Protein AF-A0AA36MX91-F1 (afdb_monomer)

Foldseek 3Di:
DDFLFKKAFADDPVCHVRHRWIFTFHDQDVVVQWTWTFTAPLQRPDGPGIDTHHPVRIDRDDPLNQAPQLVVVPDPDPPDDDDDPPLLVLVVVLLVPPPDAQPPDDPVLLSLLLVLQVCLLRDDPPPPDDPPDFAPPVVPDDPVPDDFLDFADDDAFDDDLQQAAELADLAAFDAAEFAALFEEEEAQNLAPNNLLRYHYPVPHFNYEYEYEHQYLLSQLLRVLLQQLLQDPVQQLVLSVCSRQAQFDFPSSLVSSLVSLVPDDDPDDPSSNQFSVQLNPDDFAFQSVSLVVQLVLCSDPVRSNLSLLLVFWPDSQQSSVVSCCSNRVDLDDCPPGDTGTGRCSVPPDDPVCCRRHPHPPHHHLLSNDQVLVCPPPDPPDDHPSVVSVVSSSVSSNVVSVCVNVNRYHYHYYNDHQFPVPVVVLQVLQVSQHQEYEYEQVPQRDPLLRVLVSVVSNHHPPDKYKYKYKHLCCLSRGQPLFLCSVCPSNVVLSSVLLCCQQPNVLQVVLCVVSVCVSTTDPPRSLDSRLVSNLLSLLVSVVSSVVVSQVSSVVPVWHKDKAWAAQGDFSSSRPRRSSMTMIIIITHDDPDDPHDDDPSSVVSCVSSVVSCPVSPPDDPPD

Sequence (619 aa):
MIEGTYVQVKGLRARAELNGRSGRLLRWIHPSERWEVQLESEDGSQVQGTLSVKKQNLHEFVPELETTYMSRLLPRKLHGAAETPCFPQEFREACERMKSWPKGLSKERALEFLLNGFMAATELRWQRTLSGQHSPQAGKTCFSGLQIGDLLPEYEKQHDFHHFRTNFSNSPPNKVSMCSNSTYVAAGFNDLRLLLDASMEEGASGVHFVGIDLNDFAVTKSLVIAEMLKDTSVPVTHILQVWYSSTWSKGTVSSFKKTIMAMQSSLSSGVRQLLEFWKGAEAPDLQSSRHQWLQYFVSEQRMWDACTIASFVRARDRWAACKYFVTGEVCDENSEQVEVGSITMWALPPHFSCSLPLHNADSIFATMNLEDYLPVPTDGADIVQLFVEDILKKLGRVRNLLVDGRLDIDIWQEEVTLDNCQVIKRISSLAPAGISWSNILDYTDLASFHAIATRCSAKDSCTTHYAYSMEWVKDVYGITLADWCRGRQALRASLLIELETGKALQAFAKETQIHSLLALPGFSCPSRMWMYVTAMHLYPSWVERFVSVSSAAPASVTLRSLGICLPCIMHRRFPTNIYLKWSYGHESSGGTQVSQAIQSFDATLSEVVRNLLPAKRCQ

Mean predicted aligned error: 12.61 Å

pLDDT: mean 76.6, std 18.83, range [25.5, 98.5]

Secondary structure (DSSP, 8-state):
--TT-EEEE---STTGGGTT-EEEEEEEEGGGTEEEEEEE-TTS-SEEEEEEEEGGGEEE----THHHHHHHHS-S--TTS-----HHHHHHHHHHH-S-PPTTS-HHHHHHHHHHHHHHHHS-TTTTHHHHHS-TTTTTS--TTPPTTPBPPPP-----GGG-B-SS-SSPPP--EE-TT-EEEEET--STHHHHH-EE-TT--SEEEEEEES-HHHHHHHHHHHHHHH-TTS-HHHHHHHHH-SEEEHHHHHHHHHHHHH--S-S-HHHHHHHHHHHHPPPPBHHHHHHHHHHHHTSTTTGGGGHHHHHBSSHHHHHHHHHHHHH---S-TTT--EEEE-HHHH---HHHHHHS-B-S---GGGG--GGGGPSPPTTS--HHHHHHHHHHHHHHHHHHHHHTTSEEEEEEE----SS-HHHHHHHHHT--SEEEE-GGGGTS-HHHHHHHHHHHS-SSS-PEEEEEESSGGGSBTTSSHHHHHTT-HHHHHHHHHHHHH-HHHHHHHHHS-GGGTB-SS-TT-HHHHHHHHHHHHHHHHHHHHHHHHHTTTTS-EEEEEEEE----TT-SS-S-PEEEEEEES----------HHHHHHHHHHHHHHHHHS-TT---

Radius of gyration: 26.83 Å; Cα contacts (8 Å, |Δi|>4): 1036; chains: 1; bounding box: 80×62×70 Å

Organism: NCBI:txid2562239

Solvent-accessible surface area (backbone atoms only — not comparable to full-atom values): 34303 Å² total; per-residue (Å²): 140,57,68,42,35,41,29,27,32,35,88,46,78,94,50,53,90,47,42,75,42,39,25,30,30,65,43,77,40,74,97,74,62,21,34,34,28,38,29,38,40,98,82,68,82,44,80,77,47,75,45,81,42,44,66,89,33,46,39,83,46,79,78,74,62,59,67,59,52,50,68,64,64,52,70,83,64,70,88,86,67,81,78,77,85,54,60,72,56,61,48,50,50,52,62,68,67,50,91,74,75,42,61,95,56,55,71,63,54,58,47,46,23,46,47,39,2,44,37,53,42,65,42,68,76,64,80,67,67,63,78,75,73,72,48,85,53,74,82,71,55,82,71,85,80,74,50,78,52,38,72,48,82,89,68,93,55,76,80,66,67,80,55,37,35,60,77,55,52,66,50,55,66,73,82,43,80,43,53,53,72,31,28,37,36,26,42,59,40,55,36,70,58,48,67,54,59,38,45,66,47,89,88,44,34,52,25,37,37,37,41,28,21,63,40,44,62,30,41,41,54,39,52,52,49,54,53,45,45,57,37,82,90,43,59,64,66,36,52,49,29,71,53,72,21,45,34,25,28,65,67,33,51,53,48,51,50,57,47,59,68,70,56,78,82,95,52,59,75,60,33,42,51,55,52,56,48,58,66,72,52,70,70,40,56,36,43,62,34,18,31,55,50,26,54,57,44,52,29,92,92,32,24,61,60,37,9,40,36,68,15,35,58,46,70,59,33,26,48,42,44,49,52,25,59,52,44,31,47,68,74,55,84,84,79,59,64,67,68,26,15,20,43,84,80,72,56,66,57,74,73,47,51,74,45,36,37,79,42,75,81,64,52,77,62,22,37,48,60,66,73,83,56,53,68,45,59,92,88,52,76,36,64,51,53,49,50,43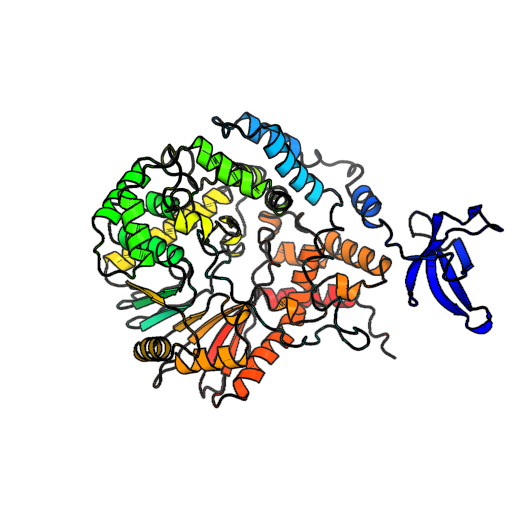,54,53,49,48,53,28,48,53,52,52,26,49,33,40,68,71,60,23,36,46,82,47,78,43,80,44,62,93,47,82,86,37,53,64,54,37,51,53,47,18,72,60,47,24,45,27,37,37,40,31,55,57,66,60,41,41,58,68,56,62,43,43,56,45,55,62,54,31,32,21,91,91,53,72,22,39,35,33,35,37,32,71,51,61,66,76,40,33,42,50,30,50,60,63,67,74,26,68,63,31,62,70,58,44,52,52,56,48,47,41,54,63,72,30,68,43,51,55,49,48,30,60,73,66,31,45,58,54,46,32,41,77,60,47,34,61,38,67,57,55,55,44,27,38,58,36,36,74,71,42,47,61,58,55,53,51,48,61,57,54,49,37,62,79,41,104,46,51,71,47,63,36,57,68,42,61,56,78,64,41,69,59,34,92,58,68,37,54,36,39,34,41,35,33,35,66,47,96,70,94,81,71,79,78,65,68,41,72,71,53,63,61,44,51,62,42,45,53,45,49,49,54,72,71,41,74,78,81,82,80,125

Structure (mmCIF, N/CA/C/O backbone):
data_AF-A0AA36MX91-F1
#
_entry.id   AF-A0AA36MX91-F1
#
loop_
_atom_site.group_PDB
_atom_site.id
_atom_site.type_symbol
_atom_site.label_atom_id
_atom_site.label_alt_id
_atom_site.label_comp_id
_atom_site.label_asym_id
_atom_site.label_entity_id
_atom_site.label_seq_id
_atom_site.pdbx_PDB_ins_code
_atom_site.Cartn_x
_atom_site.Cartn_y
_atom_site.Cartn_z
_atom_site.occupancy
_atom_site.B_iso_or_equiv
_atom_site.auth_seq_id
_atom_site.auth_comp_id
_atom_site.auth_asym_id
_atom_site.auth_atom_id
_atom_site.pdbx_PDB_model_num
ATOM 1 N N . MET A 1 1 ? 33.695 -15.022 -22.698 1.00 72.31 1 MET A N 1
ATOM 2 C CA . MET A 1 1 ? 33.420 -14.230 -23.910 1.00 72.31 1 MET A CA 1
ATOM 3 C C . MET A 1 1 ? 32.627 -15.110 -24.846 1.00 72.31 1 MET A C 1
ATOM 5 O O . MET A 1 1 ? 33.061 -16.233 -25.084 1.00 72.31 1 MET A O 1
ATOM 9 N N . ILE A 1 2 ? 31.462 -14.631 -25.263 1.0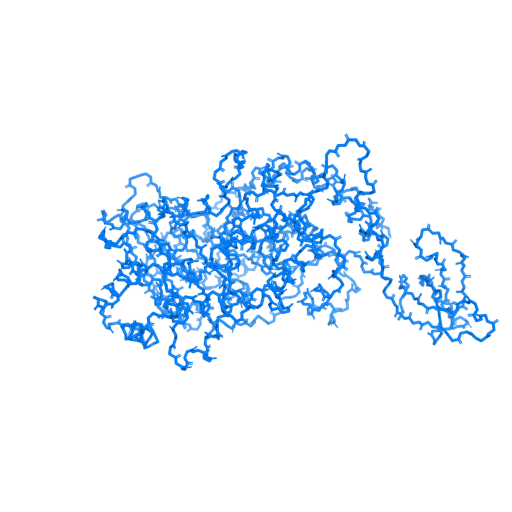0 71.44 2 ILE A N 1
ATOM 10 C CA . ILE A 1 2 ? 30.507 -15.320 -26.137 1.00 71.44 2 ILE A CA 1
ATOM 11 C C . ILE A 1 2 ? 30.233 -14.428 -27.355 1.00 71.44 2 ILE A C 1
ATOM 13 O O . ILE A 1 2 ? 30.494 -13.225 -27.310 1.00 71.44 2 ILE A O 1
ATOM 17 N N . GLU A 1 3 ? 29.742 -15.001 -28.451 1.00 79.06 3 GLU A N 1
ATOM 18 C CA . GLU A 1 3 ? 29.303 -14.214 -29.611 1.00 79.06 3 GLU A CA 1
ATOM 19 C C . GLU A 1 3 ? 28.251 -13.174 -29.191 1.00 79.06 3 GLU A C 1
ATOM 21 O O . GLU A 1 3 ? 27.427 -13.414 -28.308 1.00 79.06 3 GLU A O 1
ATOM 26 N N . GLY A 1 4 ? 28.322 -11.978 -29.770 1.00 66.31 4 GLY A N 1
ATOM 27 C CA . GLY A 1 4 ? 27.479 -10.833 -29.424 1.00 66.31 4 GLY A CA 1
ATOM 28 C C . GLY A 1 4 ? 27.970 -9.978 -28.248 1.00 66.31 4 GLY A C 1
ATOM 29 O O . GLY A 1 4 ? 27.449 -8.875 -28.072 1.00 66.31 4 GLY A O 1
ATOM 30 N N . THR A 1 5 ? 28.968 -10.418 -27.467 1.00 74.12 5 THR A N 1
ATOM 31 C CA . THR A 1 5 ? 29.535 -9.628 -26.355 1.00 74.12 5 THR A CA 1
ATOM 32 C C . THR A 1 5 ? 30.184 -8.332 -26.859 1.00 74.12 5 THR A C 1
ATOM 34 O O . THR A 1 5 ? 30.925 -8.344 -27.844 1.00 74.12 5 THR A O 1
ATOM 37 N N . TYR A 1 6 ? 29.949 -7.224 -26.149 1.00 78.69 6 TYR A N 1
ATOM 38 C CA . TYR A 1 6 ? 30.668 -5.970 -26.362 1.00 78.69 6 TYR A CA 1
ATOM 39 C C . TYR A 1 6 ? 32.047 -6.013 -25.713 1.00 78.69 6 TYR A C 1
ATOM 41 O O . TYR A 1 6 ? 32.222 -6.439 -24.568 1.00 78.69 6 TYR A O 1
ATOM 49 N N . VAL A 1 7 ? 33.041 -5.573 -26.469 1.00 86.81 7 VAL A N 1
ATOM 50 C CA . VAL A 1 7 ? 34.436 -5.591 -26.053 1.00 86.81 7 VAL A CA 1
ATOM 51 C C . VAL A 1 7 ? 35.109 -4.279 -26.402 1.00 86.81 7 VAL A C 1
ATOM 53 O O . VAL A 1 7 ? 34.835 -3.674 -27.436 1.00 86.81 7 VAL A O 1
ATOM 56 N N . GLN A 1 8 ? 36.040 -3.870 -25.551 1.00 90.44 8 GLN A N 1
ATOM 57 C CA . GLN A 1 8 ? 37.004 -2.829 -25.854 1.00 90.44 8 GLN A CA 1
ATOM 58 C C . GLN A 1 8 ? 38.351 -3.477 -26.172 1.00 90.44 8 GLN A C 1
ATOM 60 O O . GLN A 1 8 ? 38.835 -4.354 -25.445 1.00 90.44 8 GLN A O 1
ATOM 65 N N . VAL A 1 9 ? 38.961 -3.057 -27.274 1.00 92.62 9 VAL A N 1
ATOM 66 C CA . VAL A 1 9 ? 40.284 -3.526 -27.685 1.00 92.62 9 VAL A CA 1
ATOM 67 C C . VAL A 1 9 ? 41.343 -2.889 -26.787 1.00 92.62 9 VAL A C 1
ATOM 69 O O . VAL A 1 9 ? 41.330 -1.680 -26.556 1.00 92.62 9 VAL A O 1
ATOM 72 N N . LYS A 1 10 ? 42.282 -3.689 -26.273 1.00 93.94 10 LYS A N 1
ATOM 73 C CA . LYS A 1 10 ? 43.382 -3.208 -25.427 1.00 93.94 10 LYS A CA 1
ATOM 74 C C . LYS A 1 10 ? 44.699 -3.933 -25.681 1.00 93.94 10 LYS A C 1
ATOM 76 O O . LYS A 1 10 ? 44.744 -5.103 -26.063 1.00 93.94 10 LYS A O 1
ATOM 81 N N . GLY A 1 11 ? 45.804 -3.253 -25.384 1.00 92.88 11 GLY A N 1
ATOM 82 C CA . GLY A 1 11 ? 47.142 -3.846 -25.376 1.00 92.88 11 GLY A CA 1
ATOM 83 C C . GLY A 1 11 ? 47.655 -4.329 -26.739 1.00 92.88 11 GLY A C 1
ATOM 84 O O . GLY A 1 11 ? 48.577 -5.147 -26.778 1.00 92.88 11 GLY A O 1
ATOM 85 N N . LEU A 1 12 ? 47.080 -3.873 -27.857 1.00 92.56 12 LEU A N 1
ATOM 86 C CA . LEU A 1 12 ? 47.646 -4.102 -29.186 1.00 92.56 12 LEU A CA 1
ATOM 87 C C . LEU A 1 12 ? 48.905 -3.250 -29.355 1.00 92.56 12 LEU A C 1
ATOM 89 O O . LEU A 1 12 ? 48.849 -2.030 -29.235 1.00 92.56 12 LEU A O 1
ATOM 93 N N . ARG A 1 13 ? 50.039 -3.899 -29.649 1.00 90.50 13 ARG A N 1
ATOM 94 C CA . ARG A 1 13 ? 51.323 -3.217 -29.901 1.00 90.50 13 ARG A CA 1
ATOM 95 C C . ARG A 1 13 ? 51.488 -2.787 -31.359 1.00 90.50 13 ARG A C 1
ATOM 97 O O . ARG A 1 13 ? 51.941 -1.685 -31.615 1.00 90.50 13 ARG A O 1
ATOM 104 N N . ALA A 1 14 ? 51.104 -3.650 -32.302 1.00 89.00 14 ALA A N 1
ATOM 105 C CA . ALA A 1 14 ? 51.266 -3.397 -33.739 1.00 89.00 14 ALA A CA 1
ATOM 106 C C . ALA A 1 14 ? 50.211 -2.441 -34.325 1.00 89.00 14 ALA A C 1
ATOM 108 O O . ALA A 1 14 ? 50.413 -1.905 -35.406 1.00 89.00 14 ALA A O 1
ATOM 109 N N . ARG A 1 15 ? 49.082 -2.267 -33.628 1.00 92.00 15 ARG A N 1
ATOM 110 C CA . ARG A 1 15 ? 47.965 -1.397 -34.020 1.00 92.00 15 ARG A CA 1
ATOM 111 C C . ARG A 1 15 ? 47.440 -0.636 -32.807 1.00 92.00 15 ARG A C 1
ATOM 113 O O . ARG A 1 15 ? 46.343 -0.903 -32.314 1.00 92.00 15 ARG A O 1
ATOM 120 N N . ALA A 1 16 ? 48.296 0.213 -32.243 1.00 91.31 16 ALA A N 1
ATOM 121 C CA . ALA A 1 16 ? 48.005 0.920 -31.001 1.00 91.31 16 ALA A CA 1
ATOM 122 C C . ALA A 1 16 ? 46.818 1.891 -31.134 1.00 91.31 16 ALA A C 1
ATOM 124 O O . ALA A 1 16 ? 46.113 2.109 -30.153 1.00 91.31 16 ALA A O 1
ATOM 125 N N . GLU A 1 17 ? 46.549 2.386 -32.344 1.00 89.38 17 GLU A N 1
ATOM 126 C CA . GLU A 1 17 ? 45.420 3.256 -32.696 1.00 89.38 17 GLU A CA 1
ATOM 127 C C . GLU A 1 17 ? 44.047 2.598 -32.506 1.00 89.38 17 GLU A C 1
ATOM 129 O O . GLU A 1 17 ? 43.021 3.272 -32.487 1.00 89.38 17 GLU A O 1
ATOM 134 N N . LEU A 1 18 ? 44.014 1.268 -32.388 1.00 90.81 18 LEU A N 1
ATOM 135 C CA . LEU A 1 18 ? 42.790 0.521 -32.124 1.00 90.81 18 LEU A CA 1
ATOM 136 C C . LEU A 1 18 ? 42.540 0.294 -30.632 1.00 90.81 18 LEU A C 1
ATOM 138 O O . LEU A 1 18 ? 41.444 -0.128 -30.272 1.00 90.81 18 LEU A O 1
ATOM 142 N N . ASN A 1 19 ? 43.520 0.554 -29.762 1.00 90.19 19 ASN A N 1
ATOM 143 C CA . ASN A 1 19 ? 43.308 0.445 -28.322 1.00 90.19 19 ASN A CA 1
ATOM 144 C C . ASN A 1 19 ? 42.305 1.507 -27.860 1.00 90.19 19 ASN A C 1
ATOM 146 O O . ASN A 1 19 ? 42.388 2.663 -28.260 1.00 90.19 19 ASN A O 1
ATOM 150 N N . GLY A 1 20 ? 41.360 1.107 -27.014 1.00 81.12 20 GLY A N 1
ATOM 151 C CA . GLY A 1 20 ? 40.255 1.954 -26.568 1.00 81.12 20 GLY A CA 1
ATOM 152 C C . GLY A 1 20 ? 39.027 1.907 -27.482 1.00 81.12 20 GLY A C 1
ATOM 153 O O . GLY A 1 20 ? 37.946 2.279 -27.033 1.00 81.12 20 GLY A O 1
ATOM 154 N N . ARG A 1 21 ? 39.144 1.389 -28.715 1.00 86.44 21 ARG A N 1
ATOM 155 C CA . ARG A 1 21 ? 37.990 1.234 -29.614 1.00 86.44 21 ARG A CA 1
ATOM 156 C C . ARG A 1 21 ? 37.104 0.075 -29.178 1.00 86.44 21 ARG A C 1
ATOM 158 O O . ARG A 1 21 ? 37.594 -0.969 -28.735 1.00 86.44 21 ARG A O 1
ATOM 165 N N . SER A 1 22 ? 35.806 0.270 -29.350 1.00 84.62 22 SER A N 1
ATOM 166 C CA . SER A 1 22 ? 34.773 -0.690 -28.981 1.00 84.62 22 SER A CA 1
ATOM 167 C C . SER A 1 22 ? 34.289 -1.475 -30.196 1.00 84.62 22 SER A C 1
ATOM 169 O O . SER A 1 22 ? 34.372 -1.023 -31.340 1.00 84.62 22 SER A O 1
ATOM 171 N N . GLY A 1 23 ? 33.790 -2.676 -29.947 1.00 87.94 23 GLY A N 1
ATOM 172 C CA . GLY A 1 23 ? 33.196 -3.507 -30.977 1.00 87.94 23 GLY A CA 1
ATOM 173 C C . GLY A 1 23 ? 32.456 -4.702 -30.402 1.00 87.94 23 GLY A C 1
ATOM 174 O O . GLY A 1 23 ? 32.433 -4.920 -29.189 1.00 87.94 23 GLY A O 1
ATOM 175 N N . ARG A 1 24 ? 31.865 -5.494 -31.289 1.00 85.88 24 ARG A N 1
ATOM 176 C CA . ARG A 1 24 ? 31.082 -6.675 -30.942 1.00 85.88 24 ARG A CA 1
ATOM 177 C C . ARG A 1 24 ? 31.764 -7.948 -31.412 1.00 85.88 24 ARG A C 1
ATOM 179 O O . ARG A 1 24 ? 32.252 -8.019 -32.538 1.00 85.88 24 ARG A O 1
ATOM 186 N N . LEU A 1 25 ? 31.784 -8.969 -30.563 1.00 86.81 25 LEU A N 1
ATOM 187 C CA . LEU A 1 25 ? 32.259 -10.295 -30.948 1.00 86.81 25 LEU A CA 1
ATOM 188 C C . LEU A 1 25 ? 31.304 -10.904 -31.976 1.00 86.81 25 LEU A C 1
ATOM 190 O O . LEU A 1 25 ? 30.134 -11.108 -31.672 1.00 86.81 25 LEU A O 1
ATOM 194 N N . LEU A 1 26 ? 31.792 -11.197 -33.177 1.00 87.81 26 LEU A N 1
ATOM 195 C CA . LEU A 1 26 ? 31.019 -11.886 -34.208 1.00 87.81 26 LEU A CA 1
ATOM 196 C C . LEU A 1 26 ? 31.122 -13.395 -34.040 1.00 87.81 26 LEU A C 1
ATOM 198 O O . LEU A 1 26 ? 30.102 -14.058 -33.935 1.00 87.81 26 LEU A O 1
ATOM 202 N N . ARG A 1 27 ? 32.352 -13.918 -34.012 1.00 90.44 27 ARG A N 1
ATOM 203 C CA . ARG A 1 27 ? 32.622 -15.355 -33.891 1.00 90.44 27 ARG A CA 1
ATOM 204 C C . ARG A 1 27 ? 34.031 -15.669 -33.431 1.00 90.44 27 ARG A C 1
ATOM 206 O O . ARG A 1 27 ? 34.950 -14.861 -33.599 1.00 90.44 27 ARG A O 1
ATOM 213 N N . TRP A 1 28 ? 34.211 -16.865 -32.880 1.00 93.75 28 TRP A N 1
ATOM 214 C CA . TRP A 1 28 ? 35.529 -17.391 -32.537 1.00 93.75 28 TRP A CA 1
ATOM 215 C C . TRP A 1 28 ? 36.161 -18.122 -33.728 1.00 93.75 28 TRP A C 1
ATOM 217 O O . TRP A 1 28 ? 35.579 -19.037 -34.306 1.00 93.75 28 TRP A O 1
ATOM 227 N N . ILE A 1 29 ? 37.384 -17.737 -34.091 1.00 92.50 29 ILE A N 1
ATOM 228 C CA . ILE A 1 29 ? 38.155 -18.349 -35.175 1.00 92.50 29 ILE A CA 1
ATOM 229 C C . ILE A 1 29 ? 39.124 -19.364 -34.563 1.00 92.50 29 ILE A C 1
ATOM 231 O O . ILE A 1 29 ? 40.259 -19.021 -34.217 1.00 92.50 29 ILE A O 1
ATOM 235 N N . HIS A 1 30 ? 38.684 -20.623 -34.460 1.00 89.38 30 HIS A N 1
ATOM 236 C CA . HIS A 1 30 ? 39.445 -21.710 -33.829 1.00 89.38 30 HIS A CA 1
ATOM 237 C C . HIS A 1 30 ? 40.907 -21.830 -34.301 1.00 89.38 30 HIS A C 1
ATOM 239 O O . HIS A 1 30 ? 41.779 -21.850 -33.436 1.00 89.38 30 HIS A O 1
ATOM 245 N N . PRO A 1 31 ? 41.231 -21.826 -35.613 1.00 89.75 31 PRO A N 1
ATOM 246 C CA . PRO A 1 31 ? 42.614 -22.030 -36.064 1.00 89.75 31 PRO A CA 1
ATOM 247 C C . PRO A 1 31 ? 43.601 -20.935 -35.647 1.00 89.75 31 PRO A C 1
ATOM 249 O O . PRO A 1 31 ? 44.802 -21.172 -35.609 1.00 89.75 31 PRO A O 1
ATOM 252 N N . SER A 1 32 ? 43.113 -19.721 -35.372 1.00 90.12 32 SER A N 1
ATOM 253 C CA . SER A 1 32 ? 43.968 -18.579 -35.017 1.00 90.12 32 SER A CA 1
ATOM 254 C C . SER A 1 32 ? 43.862 -18.173 -33.550 1.00 90.12 32 SER A C 1
ATOM 256 O O . SER A 1 32 ? 44.566 -17.250 -33.133 1.00 90.12 32 SER A O 1
ATOM 258 N N . GLU A 1 33 ? 42.994 -18.846 -32.787 1.00 93.38 33 GLU A N 1
ATOM 259 C CA . GLU A 1 33 ? 42.646 -18.527 -31.399 1.00 93.38 33 GLU A CA 1
ATOM 260 C C . GLU A 1 33 ? 42.322 -17.039 -31.194 1.00 93.38 33 GLU A C 1
ATOM 262 O O . GLU A 1 33 ? 42.806 -16.363 -30.273 1.00 93.38 33 GLU A O 1
ATOM 267 N N . ARG A 1 34 ? 41.515 -16.497 -32.107 1.00 95.88 34 ARG A N 1
ATOM 268 C CA . ARG A 1 34 ? 41.121 -15.088 -32.120 1.00 95.88 34 ARG A CA 1
ATOM 269 C C . ARG A 1 34 ? 39.623 -14.941 -32.272 1.00 95.88 34 ARG A C 1
ATOM 271 O O . ARG A 1 34 ? 38.964 -15.722 -32.948 1.00 95.88 34 ARG A O 1
ATOM 278 N N . TRP A 1 35 ? 39.112 -13.874 -31.686 1.00 96.69 35 TRP A N 1
ATOM 279 C CA . TRP A 1 35 ? 37.773 -13.388 -31.948 1.00 96.69 35 TRP A CA 1
ATOM 280 C C . TRP A 1 35 ? 37.769 -12.510 -33.189 1.00 96.69 35 TRP A C 1
ATOM 282 O O . TRP A 1 35 ? 38.626 -11.638 -33.330 1.00 96.69 35 TRP A O 1
ATOM 292 N N . GLU A 1 36 ? 36.785 -12.707 -34.055 1.00 96.44 36 GLU A N 1
ATOM 293 C CA . GLU A 1 36 ? 36.393 -11.700 -35.030 1.00 96.44 36 GLU A CA 1
ATOM 294 C C . GLU A 1 36 ? 35.540 -10.645 -34.319 1.00 96.44 36 GLU A C 1
ATOM 296 O O . GLU A 1 36 ? 34.509 -10.966 -33.733 1.00 96.44 36 GLU A O 1
ATOM 301 N N . VAL A 1 37 ? 36.001 -9.398 -34.324 1.00 93.75 37 VAL A N 1
ATOM 302 C CA . VAL A 1 37 ? 35.388 -8.254 -33.647 1.00 93.75 37 VAL A CA 1
ATOM 303 C C . VAL A 1 37 ? 34.917 -7.267 -34.702 1.00 93.75 37 VAL A C 1
ATOM 305 O O . VAL A 1 37 ? 35.730 -6.764 -35.472 1.00 93.75 37 VAL A O 1
ATOM 308 N N . GLN A 1 38 ? 33.627 -6.962 -34.739 1.00 93.06 38 GLN A N 1
ATOM 309 C CA . GLN A 1 38 ? 33.080 -5.872 -35.539 1.00 93.06 38 GLN A CA 1
ATOM 310 C C . GLN A 1 38 ? 33.274 -4.562 -34.782 1.00 93.06 38 GLN A C 1
ATOM 312 O O . GLN A 1 38 ? 32.671 -4.375 -33.732 1.00 93.06 38 GLN A O 1
ATOM 317 N N . LEU A 1 39 ? 34.140 -3.681 -35.274 1.00 89.50 39 LEU A N 1
ATOM 318 C CA . LEU A 1 39 ? 34.355 -2.370 -34.672 1.00 89.50 39 LEU A CA 1
ATOM 319 C C . LEU A 1 39 ? 33.164 -1.463 -34.974 1.00 89.50 39 LEU A C 1
ATOM 321 O O . LEU A 1 39 ? 32.696 -1.395 -36.114 1.00 89.50 39 LEU A O 1
ATOM 325 N N . GLU A 1 40 ? 32.717 -0.743 -33.956 1.00 79.88 40 GLU A N 1
ATOM 326 C CA . GLU A 1 40 ? 31.623 0.222 -34.042 1.00 79.88 40 GLU A CA 1
ATOM 327 C C . GLU A 1 40 ? 32.177 1.635 -33.799 1.00 79.88 40 GLU A C 1
ATOM 329 O O . GLU A 1 40 ? 33.204 1.811 -33.133 1.00 79.88 40 GLU A O 1
ATOM 334 N N . SER A 1 41 ? 31.528 2.648 -34.373 1.00 69.56 41 SER A N 1
ATOM 335 C CA . SER A 1 41 ? 31.807 4.055 -34.075 1.00 69.56 41 SER A CA 1
ATOM 336 C C . SER A 1 41 ? 31.533 4.386 -32.605 1.00 69.56 41 SER A C 1
ATOM 338 O O . SER A 1 41 ? 30.810 3.668 -31.919 1.00 69.56 41 SER A O 1
ATOM 340 N N . GLU A 1 42 ? 32.105 5.485 -32.099 1.00 53.72 42 GLU A N 1
ATOM 341 C CA . GLU A 1 42 ? 31.927 5.905 -30.695 1.00 53.72 42 GLU A CA 1
ATOM 342 C C . GLU A 1 42 ? 30.454 6.122 -30.306 1.00 53.72 42 GLU A C 1
ATOM 344 O O . GLU A 1 42 ? 30.093 5.997 -29.141 1.00 53.72 42 GLU A O 1
ATOM 349 N N . ASP A 1 43 ? 29.594 6.415 -31.281 1.00 45.22 43 ASP A N 1
ATOM 350 C CA . ASP A 1 43 ? 28.148 6.572 -31.125 1.00 45.22 43 ASP A CA 1
ATOM 351 C C . ASP A 1 43 ? 27.342 5.296 -31.452 1.00 45.22 43 ASP A C 1
ATOM 353 O O . ASP A 1 43 ? 26.113 5.341 -31.450 1.00 45.22 43 ASP A O 1
ATOM 357 N N . GLY A 1 44 ? 28.009 4.175 -31.755 1.00 52.28 44 GLY A N 1
ATOM 358 C CA . GLY A 1 44 ? 27.402 2.875 -32.068 1.00 52.28 44 GLY A CA 1
ATOM 359 C C . GLY A 1 44 ? 26.603 2.822 -33.376 1.00 52.28 44 GLY A C 1
ATOM 360 O O . GLY A 1 44 ? 25.948 1.818 -33.651 1.00 52.28 44 GLY A O 1
ATOM 361 N N . SER A 1 45 ? 26.615 3.893 -34.178 1.00 45.97 45 SER A N 1
ATOM 362 C CA . SER A 1 45 ? 25.725 4.054 -35.336 1.00 45.97 45 SER A CA 1
ATOM 363 C C . SER A 1 45 ? 26.272 3.446 -36.631 1.00 45.97 45 SER A C 1
ATOM 365 O O . SER A 1 45 ? 25.498 3.130 -37.537 1.00 45.97 45 SER A O 1
ATOM 367 N N . GLN A 1 46 ? 27.591 3.257 -36.737 1.00 59.59 46 GLN A N 1
ATOM 368 C CA . GLN A 1 46 ? 28.239 2.759 -37.948 1.00 59.59 46 GLN A CA 1
ATOM 369 C C . GLN A 1 46 ? 29.281 1.679 -37.665 1.00 59.59 46 GLN A C 1
ATOM 371 O O . GLN A 1 46 ? 30.122 1.790 -36.773 1.00 59.59 46 GLN A O 1
ATOM 376 N N . VAL A 1 47 ? 29.267 0.642 -38.505 1.00 74.12 47 VAL A N 1
ATOM 377 C CA . VAL A 1 47 ? 30.291 -0.405 -38.527 1.00 74.12 47 VAL A CA 1
ATOM 378 C C . VAL A 1 47 ? 31.541 0.144 -39.207 1.00 74.12 47 VAL A C 1
ATOM 380 O O . VAL A 1 47 ? 31.519 0.489 -40.386 1.00 74.12 47 VAL A O 1
ATOM 383 N N . GLN A 1 48 ? 32.651 0.187 -38.476 1.00 80.50 48 GLN A N 1
ATOM 384 C CA . GLN A 1 48 ? 33.930 0.728 -38.951 1.00 80.50 48 GLN A CA 1
ATOM 385 C C . GLN A 1 48 ? 34.880 -0.358 -39.489 1.00 80.50 48 GLN A C 1
ATOM 387 O O . GLN A 1 48 ? 36.003 -0.058 -39.893 1.00 80.50 48 GLN A O 1
ATOM 392 N N . GLY A 1 49 ? 34.430 -1.617 -39.506 1.00 89.06 49 GLY A N 1
ATOM 393 C CA . GLY A 1 49 ? 35.134 -2.771 -40.071 1.00 89.06 49 GLY A CA 1
ATOM 394 C C . GLY A 1 49 ? 35.168 -3.967 -39.119 1.00 89.06 49 GLY A C 1
ATOM 395 O O . GLY A 1 49 ? 34.598 -3.922 -38.031 1.00 89.06 49 GLY A O 1
ATOM 396 N N . THR A 1 50 ? 35.848 -5.044 -39.515 1.00 91.38 50 THR A N 1
ATOM 397 C CA . THR A 1 50 ? 36.095 -6.214 -38.658 1.00 91.38 50 THR A CA 1
ATOM 398 C C . THR A 1 50 ? 37.583 -6.384 -38.354 1.00 91.38 50 THR A C 1
ATOM 400 O O . THR A 1 50 ? 38.458 -5.975 -39.120 1.00 91.38 50 THR A O 1
ATOM 403 N N . LEU A 1 51 ? 37.888 -6.965 -37.195 1.00 93.56 51 LEU A N 1
ATOM 404 C CA . LEU A 1 51 ? 39.239 -7.129 -36.673 1.00 93.56 51 LEU A CA 1
ATOM 405 C C . LEU A 1 51 ? 39.386 -8.483 -35.977 1.00 93.56 51 LEU A C 1
ATOM 407 O O . LEU A 1 51 ? 38.558 -8.851 -35.157 1.00 93.56 51 LEU A O 1
ATOM 411 N N . SER A 1 52 ? 40.478 -9.203 -36.239 1.00 95.44 52 SER A N 1
ATOM 412 C CA . SER A 1 52 ? 40.770 -10.473 -35.560 1.00 95.44 52 SER A CA 1
ATOM 413 C C . SER A 1 52 ? 41.712 -10.281 -34.360 1.00 95.44 52 SER A C 1
ATOM 415 O O . SER A 1 52 ? 42.907 -10.000 -34.524 1.00 95.44 52 SER A O 1
ATOM 417 N N . VAL A 1 53 ? 41.196 -10.443 -33.138 1.00 95.31 53 VAL A N 1
ATOM 418 C CA . VAL A 1 53 ? 41.881 -10.081 -31.881 1.00 95.31 53 VAL A CA 1
ATOM 419 C C . VAL A 1 53 ? 41.985 -11.266 -30.921 1.00 95.31 53 VAL A C 1
ATOM 421 O O . VAL A 1 53 ? 41.039 -12.029 -30.743 1.00 95.31 53 VAL A O 1
ATOM 424 N N . LYS A 1 54 ? 43.139 -11.426 -30.259 1.00 94.94 54 LYS A N 1
ATOM 425 C CA . LYS A 1 54 ? 43.311 -12.442 -29.206 1.00 94.94 54 LYS A CA 1
ATOM 426 C C . LYS A 1 54 ? 42.491 -12.078 -27.970 1.00 94.94 54 LYS A C 1
ATOM 428 O O . LYS A 1 54 ? 42.432 -10.914 -27.592 1.00 94.94 54 LYS A O 1
ATOM 433 N N . LYS A 1 55 ? 41.966 -13.083 -27.264 1.00 92.12 55 LYS A N 1
ATOM 434 C CA . LYS A 1 55 ? 41.158 -12.902 -26.042 1.00 92.12 55 LYS A CA 1
ATOM 435 C C . LYS A 1 55 ? 41.807 -11.978 -24.996 1.00 92.12 55 LYS A C 1
ATOM 437 O O . LYS A 1 55 ? 41.127 -11.141 -24.423 1.00 92.12 55 LYS A O 1
ATOM 442 N N . GLN A 1 56 ? 43.120 -12.084 -24.778 1.00 93.94 56 GLN A N 1
ATOM 443 C CA . GLN A 1 56 ? 43.858 -11.244 -23.816 1.00 93.94 56 GLN A CA 1
ATOM 444 C C . GLN A 1 56 ? 43.887 -9.746 -24.177 1.00 93.94 56 GLN A C 1
ATOM 446 O O . GLN A 1 56 ? 44.105 -8.895 -23.317 1.00 93.94 56 GLN A O 1
ATOM 451 N N . ASN A 1 57 ? 43.678 -9.430 -25.457 1.00 95.25 57 ASN A N 1
ATOM 452 C CA . ASN A 1 57 ? 43.643 -8.075 -25.999 1.00 95.25 57 ASN A CA 1
ATOM 453 C C . ASN A 1 57 ? 42.219 -7.512 -26.064 1.00 95.25 57 ASN A C 1
ATOM 455 O O . ASN A 1 57 ? 41.983 -6.487 -26.700 1.00 95.25 57 ASN A O 1
ATOM 459 N N . LEU A 1 58 ? 41.275 -8.186 -25.414 1.00 91.00 58 LEU A N 1
ATOM 460 C CA . LEU A 1 58 ? 39.890 -7.775 -25.311 1.00 91.00 58 LEU A CA 1
ATOM 461 C C . LEU A 1 58 ? 39.544 -7.611 -23.837 1.00 91.00 58 LEU A C 1
ATOM 463 O O . LEU A 1 58 ? 39.918 -8.419 -22.985 1.00 91.00 58 LEU A O 1
ATOM 467 N N . HIS A 1 59 ? 38.847 -6.531 -23.534 1.00 86.19 59 HIS A N 1
ATOM 468 C CA . HIS A 1 59 ? 38.207 -6.316 -22.253 1.00 86.19 59 HIS A CA 1
ATOM 469 C C . HIS A 1 59 ? 36.709 -6.343 -22.490 1.00 86.19 59 HIS A C 1
ATOM 471 O O . HIS A 1 59 ? 36.213 -5.589 -23.321 1.00 86.19 59 HIS A O 1
ATOM 477 N N . GLU A 1 60 ? 36.000 -7.233 -21.804 1.00 78.75 60 GLU A N 1
ATOM 478 C CA . GLU A 1 60 ? 34.546 -7.170 -21.806 1.00 78.75 60 GLU A CA 1
ATOM 479 C C . GLU A 1 60 ? 34.136 -5.861 -21.139 1.00 78.75 60 GLU A C 1
ATOM 481 O O . GLU A 1 60 ? 34.600 -5.526 -20.050 1.00 78.75 60 GLU A O 1
ATOM 486 N N . PHE A 1 61 ? 33.340 -5.082 -21.848 1.00 59.34 61 PHE A N 1
ATOM 487 C CA . PHE A 1 61 ? 32.915 -3.767 -21.413 1.00 59.34 61 PHE A CA 1
ATOM 488 C C . PHE A 1 61 ? 31.469 -3.590 -21.844 1.00 59.34 61 PHE A C 1
ATOM 490 O O . PHE A 1 61 ? 31.054 -4.074 -22.894 1.00 59.34 61 PHE A O 1
ATOM 497 N N . VAL A 1 62 ? 30.699 -2.914 -21.004 1.00 52.69 62 VAL A N 1
ATOM 498 C CA . VAL A 1 62 ? 29.314 -2.560 -21.277 1.00 52.69 62 VAL A CA 1
ATOM 499 C C . VAL A 1 62 ? 29.344 -1.110 -21.740 1.00 52.69 62 VAL A C 1
ATOM 501 O O . VAL A 1 62 ? 29.568 -0.253 -20.887 1.00 52.69 62 VAL A O 1
ATOM 504 N N . PRO A 1 63 ? 29.156 -0.811 -23.043 1.00 47.69 63 PRO A N 1
ATOM 505 C CA . PRO A 1 63 ? 29.061 0.562 -23.506 1.00 47.69 63 PRO A CA 1
ATOM 506 C C . PRO A 1 63 ? 28.149 1.375 -22.606 1.00 47.69 63 PRO A C 1
ATOM 508 O O . PRO A 1 63 ? 27.012 0.975 -22.341 1.00 47.69 63 PRO A O 1
ATOM 511 N N . GLU A 1 64 ? 28.665 2.518 -22.163 1.00 45.91 64 GLU A N 1
ATOM 512 C CA . GLU A 1 64 ? 27.936 3.635 -21.567 1.00 45.91 64 GLU A CA 1
ATOM 513 C C . GLU A 1 64 ? 27.003 4.265 -22.624 1.00 45.91 64 GLU A C 1
ATOM 515 O O . GLU A 1 64 ? 27.022 5.456 -22.907 1.00 45.91 64 GLU A O 1
ATOM 520 N N . LEU A 1 65 ? 26.182 3.431 -23.262 1.00 41.44 65 LEU A N 1
ATOM 521 C CA . LEU A 1 65 ? 25.182 3.809 -24.258 1.00 41.44 65 LEU A CA 1
ATOM 522 C C . LEU A 1 65 ? 23.995 4.520 -23.609 1.00 41.44 65 LEU A C 1
ATOM 524 O O . LEU A 1 65 ? 23.207 5.174 -24.285 1.00 41.44 65 LEU A O 1
ATOM 528 N N . GLU A 1 66 ? 23.883 4.430 -22.286 1.00 40.50 66 GLU A N 1
ATOM 529 C CA . GLU A 1 66 ? 22.874 5.178 -21.565 1.00 40.50 66 GLU A CA 1
ATOM 530 C C . GLU A 1 66 ? 23.227 6.685 -21.617 1.00 40.50 66 GLU A C 1
ATOM 532 O O . GLU A 1 66 ? 22.296 7.486 -21.671 1.00 40.50 66 GLU A O 1
ATOM 537 N N . THR A 1 67 ? 24.525 7.098 -21.658 1.00 36.84 67 THR A N 1
ATOM 538 C CA . THR A 1 67 ? 24.970 8.480 -21.276 1.00 36.84 67 THR A CA 1
ATOM 539 C C . THR A 1 67 ? 24.738 9.540 -22.329 1.00 36.84 67 THR A C 1
ATOM 541 O O . THR A 1 67 ? 24.623 10.738 -22.065 1.00 36.84 67 THR A O 1
ATOM 544 N N . THR A 1 68 ? 24.612 9.076 -23.557 1.00 35.94 68 THR A N 1
ATOM 545 C CA . THR A 1 68 ? 24.501 9.924 -24.735 1.00 35.94 68 THR A CA 1
ATOM 546 C C . THR A 1 68 ? 23.152 9.804 -25.424 1.00 35.94 68 THR A C 1
ATOM 548 O O . THR A 1 68 ? 22.834 10.671 -26.228 1.00 35.94 68 THR A O 1
ATOM 551 N N . TYR A 1 69 ? 22.343 8.782 -25.129 1.00 36.12 69 TYR A N 1
ATOM 552 C CA . TYR A 1 69 ? 21.066 8.591 -25.818 1.00 36.12 69 TYR A CA 1
ATOM 553 C C . TYR A 1 69 ? 19.948 9.458 -25.216 1.00 36.12 69 TYR A C 1
ATOM 555 O O . TYR A 1 69 ? 19.334 10.250 -25.927 1.00 36.12 69 TYR A O 1
ATOM 563 N N . MET A 1 70 ? 19.776 9.422 -23.889 1.00 34.84 70 MET A N 1
ATOM 564 C CA . MET A 1 70 ? 18.765 10.232 -23.187 1.00 34.84 70 MET A CA 1
ATOM 565 C C . MET A 1 70 ? 19.101 11.733 -23.200 1.00 34.84 70 MET A C 1
ATOM 567 O O . MET A 1 70 ? 18.222 12.569 -23.392 1.00 34.84 70 MET A O 1
ATOM 571 N N . SER A 1 71 ? 20.389 12.090 -23.119 1.00 36.72 71 SER A N 1
ATOM 572 C CA . SER A 1 71 ? 20.853 13.484 -23.223 1.00 36.72 71 SER A CA 1
ATOM 573 C C . SER A 1 71 ? 20.677 14.092 -24.625 1.00 36.72 71 SER A C 1
ATOM 575 O O . SER A 1 71 ? 20.652 15.315 -24.764 1.00 36.72 71 SER A O 1
ATOM 577 N N . ARG A 1 72 ? 20.518 13.266 -25.673 1.00 38.38 72 ARG A N 1
ATOM 578 C CA . ARG A 1 72 ? 20.190 13.704 -27.046 1.00 38.38 72 ARG A CA 1
ATOM 579 C C . ARG A 1 72 ? 18.681 13.769 -27.323 1.00 38.38 72 ARG A C 1
ATOM 581 O O . ARG A 1 72 ? 18.299 14.449 -28.273 1.00 38.38 72 ARG A O 1
ATOM 588 N N . LEU A 1 73 ? 17.858 13.079 -26.527 1.00 36.22 73 LEU A N 1
ATOM 589 C CA . LEU A 1 73 ? 16.394 13.016 -26.662 1.00 36.22 73 LEU A CA 1
ATOM 590 C C . LEU A 1 73 ? 15.641 13.999 -25.760 1.00 36.22 73 LEU A C 1
ATOM 592 O O . LEU A 1 73 ? 14.483 14.307 -26.040 1.00 36.22 73 LEU A O 1
ATOM 596 N N . LEU A 1 74 ? 16.297 14.570 -24.744 1.00 38.00 74 LEU A N 1
ATOM 597 C CA . LEU A 1 74 ? 15.818 15.817 -24.154 1.00 38.00 74 LEU A CA 1
ATOM 598 C C . LEU A 1 74 ? 15.718 16.856 -25.283 1.00 38.00 74 LEU A C 1
ATOM 600 O O . LEU A 1 74 ? 16.707 17.083 -25.989 1.00 38.00 74 LEU A O 1
ATOM 604 N N . PRO A 1 75 ? 14.542 17.465 -25.515 1.00 34.72 75 PRO A N 1
ATOM 605 C CA . PRO A 1 75 ? 14.326 18.285 -26.691 1.00 34.72 75 PRO A CA 1
ATOM 606 C C . PRO A 1 75 ? 15.356 19.415 -26.732 1.00 34.72 75 PRO A C 1
ATOM 608 O O . PRO A 1 75 ? 15.338 20.329 -25.906 1.00 34.72 75 PRO A O 1
ATOM 611 N N . ARG A 1 76 ? 16.228 19.408 -27.749 1.00 39.00 76 ARG A N 1
ATOM 612 C CA . ARG A 1 76 ? 16.902 20.630 -28.200 1.00 39.00 76 ARG A CA 1
ATOM 613 C C . ARG A 1 76 ? 15.821 21.548 -28.751 1.00 39.00 76 ARG A C 1
ATOM 615 O O . ARG A 1 76 ? 15.590 21.542 -29.949 1.00 39.00 76 ARG A O 1
ATOM 622 N N . LYS A 1 77 ? 15.150 22.289 -27.863 1.00 33.91 77 LYS A N 1
ATOM 623 C CA . LYS A 1 77 ? 14.095 23.263 -28.169 1.00 33.91 77 LYS A CA 1
ATOM 624 C C . LYS A 1 77 ? 13.118 22.754 -29.233 1.00 33.91 77 LYS A C 1
ATOM 626 O O . LYS A 1 77 ? 13.330 22.992 -30.423 1.00 33.91 77 LYS A O 1
ATOM 631 N N . LEU A 1 78 ? 12.000 22.164 -28.802 1.00 34.69 78 LEU A N 1
ATOM 632 C CA . LEU A 1 78 ? 10.774 22.196 -29.607 1.00 34.69 78 LEU A CA 1
ATOM 633 C C . LEU A 1 78 ? 10.596 23.642 -30.091 1.00 34.69 78 LEU A C 1
ATOM 635 O O . LEU A 1 78 ? 10.385 24.557 -29.296 1.00 34.69 78 LEU A O 1
ATOM 639 N N . HIS A 1 79 ? 10.839 23.870 -31.380 1.00 34.31 79 HIS A N 1
ATOM 640 C CA . HIS A 1 79 ? 10.748 25.192 -31.972 1.00 34.31 79 HIS A CA 1
ATOM 641 C C . HIS A 1 79 ? 9.281 25.623 -31.905 1.00 34.31 79 HIS A C 1
ATOM 643 O O . HIS A 1 79 ? 8.467 25.155 -32.693 1.00 34.31 79 HIS A O 1
ATOM 649 N N . GLY A 1 80 ? 8.954 26.504 -30.953 1.00 35.12 80 GLY A N 1
ATOM 650 C CA . GLY A 1 80 ? 7.723 27.297 -30.990 1.00 35.12 80 GLY A CA 1
ATOM 651 C C . GLY A 1 80 ? 6.638 27.022 -29.944 1.00 35.12 80 GLY A C 1
ATOM 652 O O . GLY A 1 80 ? 5.533 27.514 -30.139 1.00 35.12 80 GLY A O 1
ATOM 653 N N . ALA A 1 81 ? 6.899 26.319 -28.837 1.00 32.94 81 ALA A N 1
ATOM 654 C CA . ALA A 1 81 ? 5.951 26.251 -27.715 1.00 32.94 81 ALA A CA 1
ATOM 655 C C . ALA A 1 81 ? 6.666 26.391 -26.360 1.00 32.94 81 ALA A C 1
ATOM 657 O O . ALA A 1 81 ? 7.840 26.051 -26.243 1.00 32.94 81 ALA A O 1
ATOM 658 N N . ALA A 1 82 ? 5.951 26.977 -25.398 1.00 36.91 82 ALA A N 1
ATOM 659 C CA . ALA A 1 82 ? 6.415 27.568 -24.144 1.00 36.91 82 ALA A CA 1
ATOM 660 C C . ALA A 1 82 ? 7.383 26.716 -23.295 1.00 36.91 82 ALA A C 1
ATOM 662 O O . ALA A 1 82 ? 7.349 25.493 -23.329 1.00 36.91 82 ALA A O 1
ATOM 663 N N . GLU A 1 83 ? 8.231 27.441 -22.557 1.00 34.62 83 GLU A N 1
ATOM 664 C CA . GLU A 1 83 ? 9.091 27.060 -21.425 1.00 34.62 83 GLU A CA 1
ATOM 665 C C . GLU A 1 83 ? 9.166 25.563 -21.067 1.00 34.62 83 GLU A C 1
ATOM 667 O O . GLU A 1 83 ? 8.194 24.931 -20.662 1.00 34.62 83 GLU A O 1
ATOM 672 N N . THR A 1 84 ? 10.381 25.011 -21.146 1.00 38.09 84 THR A N 1
ATOM 673 C CA . THR A 1 84 ? 10.772 23.719 -20.564 1.00 38.09 84 THR A CA 1
ATOM 674 C C . THR A 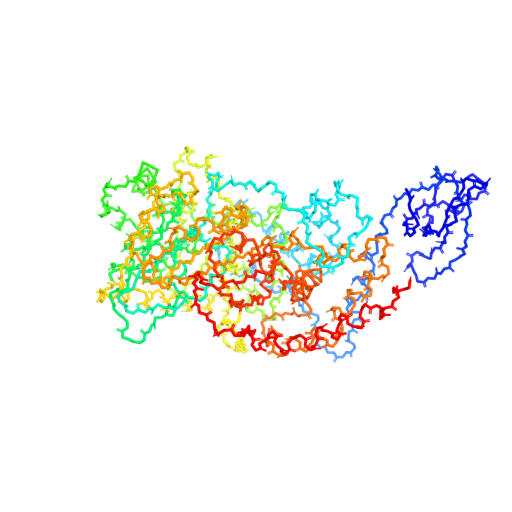1 84 ? 10.174 23.569 -19.154 1.00 38.09 84 THR A C 1
ATOM 676 O O . THR A 1 84 ? 10.305 24.517 -18.378 1.00 38.09 84 THR A O 1
ATOM 679 N N . PRO A 1 85 ? 9.567 22.425 -18.771 1.00 42.69 85 PRO A N 1
ATOM 680 C CA . PRO A 1 85 ? 8.934 22.300 -17.460 1.00 42.69 85 PRO A CA 1
ATOM 681 C C . PRO A 1 85 ? 9.965 22.551 -16.352 1.00 42.69 85 PRO A C 1
ATOM 683 O O . PRO A 1 85 ? 10.898 21.766 -16.167 1.00 42.69 85 PRO A O 1
ATOM 686 N N . CYS A 1 86 ? 9.836 23.671 -15.634 1.00 52.28 86 CYS A N 1
ATOM 687 C CA . CYS A 1 86 ? 10.839 24.149 -14.684 1.00 52.28 86 CYS A CA 1
ATOM 688 C C . CYS A 1 86 ? 10.686 23.492 -13.301 1.00 52.28 86 CYS A C 1
ATOM 690 O O . CYS A 1 86 ? 10.720 24.151 -12.264 1.00 52.28 86 CYS A O 1
ATOM 692 N N . PHE A 1 87 ? 10.582 22.158 -13.268 1.00 58.16 87 PHE A N 1
ATOM 693 C CA . PHE A 1 87 ? 10.508 21.382 -12.024 1.00 58.16 87 PHE A CA 1
ATOM 694 C C . PHE A 1 87 ? 11.533 21.827 -10.959 1.00 58.16 87 PHE A C 1
ATOM 696 O O . PHE A 1 87 ? 11.140 21.997 -9.805 1.00 58.16 87 PHE A O 1
ATOM 703 N N . PRO A 1 88 ? 12.809 22.121 -11.300 1.00 56.75 88 PRO A N 1
ATOM 704 C CA . PRO A 1 88 ? 13.774 22.604 -10.312 1.00 56.75 88 PRO A CA 1
ATOM 705 C C . PRO A 1 88 ? 13.450 23.985 -9.712 1.00 56.75 88 PRO A C 1
ATOM 707 O O . PRO A 1 88 ? 13.822 24.253 -8.570 1.00 56.75 88 PRO A O 1
ATOM 710 N N . GLN A 1 89 ? 12.788 24.874 -10.460 1.00 62.56 89 GLN A N 1
ATOM 711 C CA . GLN A 1 89 ? 12.435 26.224 -10.006 1.00 62.56 89 GLN A CA 1
ATOM 712 C C . GLN A 1 89 ? 11.152 26.211 -9.170 1.00 62.56 89 GLN A C 1
ATOM 714 O O . GLN A 1 89 ? 11.170 26.735 -8.060 1.00 62.56 89 GLN A O 1
ATOM 719 N N . GLU A 1 90 ? 10.095 25.530 -9.621 1.00 60.25 90 GLU A N 1
ATOM 720 C CA . GLU A 1 90 ? 8.890 25.287 -8.807 1.00 60.25 90 GLU A CA 1
ATOM 721 C C . GLU A 1 90 ? 9.247 24.623 -7.467 1.00 60.25 90 GLU A C 1
ATOM 723 O O . GLU A 1 90 ? 8.699 24.952 -6.415 1.00 60.25 90 GLU A O 1
ATOM 728 N N . PHE A 1 91 ? 10.220 23.708 -7.496 1.00 60.22 91 PHE A N 1
ATOM 729 C CA . PHE A 1 91 ? 10.736 23.040 -6.311 1.00 60.22 91 PHE A CA 1
ATOM 730 C C . PHE A 1 91 ? 11.527 23.978 -5.385 1.00 60.22 91 PHE A C 1
ATOM 732 O O . PHE A 1 91 ? 11.367 23.934 -4.161 1.00 60.22 91 PHE A O 1
ATOM 739 N N . ARG A 1 92 ? 12.368 24.852 -5.946 1.00 61.78 92 ARG A N 1
ATOM 740 C CA . ARG A 1 92 ? 13.062 25.883 -5.164 1.00 61.78 92 ARG A CA 1
ATOM 741 C C . ARG A 1 92 ? 12.054 26.797 -4.471 1.00 61.78 92 ARG A C 1
ATOM 743 O O . ARG A 1 92 ? 12.191 27.052 -3.278 1.00 61.78 92 ARG A O 1
ATOM 750 N N . GLU A 1 93 ? 11.000 27.193 -5.172 1.00 65.00 93 GLU A N 1
ATOM 751 C CA . GLU A 1 93 ? 9.904 27.964 -4.588 1.00 65.00 93 GLU A CA 1
ATOM 752 C C . GLU A 1 93 ? 9.172 27.174 -3.486 1.00 65.00 93 GLU A C 1
ATOM 754 O O . GLU A 1 93 ? 8.825 27.751 -2.455 1.00 65.00 93 GLU A O 1
ATOM 759 N N . ALA A 1 94 ? 9.018 25.851 -3.631 1.00 58.19 94 ALA A N 1
ATOM 760 C CA . ALA A 1 94 ? 8.513 24.950 -2.579 1.00 58.19 94 ALA A CA 1
ATOM 761 C C . ALA A 1 94 ? 9.329 24.995 -1.313 1.00 58.19 94 ALA A C 1
ATOM 763 O O . ALA A 1 94 ? 8.804 25.167 -0.209 1.00 58.19 94 ALA A O 1
ATOM 764 N N . CYS A 1 95 ? 10.633 24.925 -1.489 1.00 56.56 95 CYS A N 1
ATOM 765 C CA . CYS A 1 95 ? 11.574 25.033 -0.403 1.00 56.56 95 CYS A CA 1
ATOM 766 C C . CYS A 1 95 ? 11.526 26.398 0.277 1.00 56.56 95 CYS A C 1
ATOM 768 O O . CYS A 1 95 ? 11.602 26.480 1.502 1.00 56.56 95 CYS A O 1
ATOM 770 N N . GLU A 1 96 ? 11.404 27.468 -0.496 1.00 63.94 96 GLU A N 1
ATOM 771 C CA . GLU A 1 96 ? 11.431 28.837 0.014 1.00 63.94 96 GLU A CA 1
ATOM 772 C C . GLU A 1 96 ? 10.133 29.233 0.723 1.00 63.94 96 GLU A C 1
ATOM 774 O O . GLU A 1 96 ? 10.190 29.944 1.726 1.00 63.94 96 GLU A O 1
ATOM 779 N N . ARG A 1 97 ? 8.973 28.739 0.269 1.00 63.31 97 ARG A N 1
ATOM 780 C CA . ARG A 1 97 ? 7.668 29.046 0.885 1.00 63.31 97 ARG A CA 1
ATOM 781 C C . ARG A 1 97 ? 7.332 28.174 2.097 1.00 63.31 97 ARG A C 1
ATOM 783 O O . ARG A 1 97 ? 6.378 28.486 2.810 1.00 63.31 97 ARG A O 1
ATOM 790 N N . MET A 1 98 ? 8.082 27.101 2.364 1.00 62.66 98 MET A N 1
ATOM 791 C CA . MET A 1 98 ? 7.889 26.307 3.582 1.00 62.66 98 MET A CA 1
ATOM 792 C C . MET A 1 98 ? 8.206 27.144 4.828 1.00 62.66 98 MET A C 1
ATOM 794 O O . MET A 1 98 ? 9.361 27.462 5.110 1.00 62.66 98 MET A O 1
ATOM 798 N N . LYS A 1 99 ? 7.166 27.447 5.616 1.00 55.44 99 LYS A N 1
ATOM 799 C CA . LYS A 1 99 ? 7.253 28.257 6.844 1.00 55.44 99 LYS A CA 1
ATOM 800 C C . LYS A 1 99 ? 8.173 27.654 7.914 1.00 55.44 99 LYS A C 1
ATOM 802 O O . LYS A 1 99 ? 8.665 28.383 8.770 1.00 55.44 99 LYS A O 1
ATOM 807 N N . SER A 1 100 ? 8.401 26.335 7.898 1.00 57.38 100 SER A N 1
ATOM 808 C CA . SER A 1 100 ? 9.261 25.652 8.873 1.00 57.38 100 SER A CA 1
ATOM 809 C C . SER A 1 100 ? 10.039 24.484 8.255 1.00 57.38 100 SER A C 1
ATOM 811 O O . SER A 1 100 ? 9.459 23.490 7.828 1.00 57.38 100 SER A O 1
ATOM 813 N N . TRP A 1 101 ? 11.367 24.603 8.233 1.00 65.44 101 TRP A N 1
ATOM 814 C CA . TRP A 1 101 ? 12.292 23.565 7.763 1.00 65.44 101 TRP A CA 1
ATOM 815 C C . TRP A 1 101 ? 12.732 22.637 8.904 1.00 65.44 101 TRP A C 1
ATOM 817 O O . TRP A 1 101 ? 12.936 23.150 10.007 1.00 65.44 101 TRP A O 1
ATOM 827 N N . PRO A 1 102 ? 12.938 21.323 8.655 1.00 61.94 102 PRO A N 1
ATOM 828 C CA . PRO A 1 102 ? 13.496 20.402 9.646 1.00 61.94 102 PRO A CA 1
ATOM 829 C C . PRO A 1 102 ? 14.858 20.888 10.170 1.00 61.94 102 PRO A C 1
ATOM 831 O O . PRO A 1 102 ? 15.792 21.087 9.390 1.00 61.94 102 PRO A O 1
ATOM 834 N N . LYS A 1 103 ? 15.006 21.077 11.488 1.00 54.72 103 LYS A N 1
ATOM 835 C CA . LYS A 1 103 ? 16.299 21.453 12.097 1.00 54.72 103 LYS A CA 1
ATOM 836 C C . LYS A 1 103 ? 17.373 20.386 11.832 1.00 54.72 103 LYS A C 1
ATOM 838 O O . LYS A 1 103 ? 17.104 19.189 11.862 1.00 54.72 103 LYS A O 1
ATOM 843 N N . GLY A 1 104 ? 18.611 20.823 11.587 1.00 53.56 104 GLY A N 1
ATOM 844 C CA . GLY A 1 104 ? 19.780 19.943 11.427 1.00 53.56 104 GLY A CA 1
ATOM 845 C C . GLY A 1 104 ? 19.871 19.194 10.092 1.00 53.56 104 GLY A C 1
ATOM 846 O O . GLY A 1 104 ? 20.927 18.640 9.792 1.00 53.56 104 GLY A O 1
ATOM 847 N N . LEU A 1 105 ? 18.821 19.203 9.262 1.00 58.53 105 LEU A N 1
ATOM 848 C CA . LEU A 1 105 ? 18.936 18.807 7.862 1.00 58.53 105 LEU A CA 1
ATOM 849 C C . LEU A 1 105 ? 19.179 20.065 7.031 1.00 58.53 105 LEU A C 1
ATOM 851 O O . LEU A 1 105 ? 18.383 21.004 7.052 1.00 58.53 105 LEU A O 1
ATOM 855 N N . SER A 1 106 ? 20.303 20.104 6.330 1.00 63.06 106 SER A N 1
ATOM 856 C CA . SER A 1 106 ? 20.644 21.255 5.509 1.00 63.06 106 SER A CA 1
ATOM 857 C C . SER A 1 106 ? 19.707 21.300 4.288 1.00 63.06 106 SER A C 1
ATOM 859 O O . SER A 1 106 ? 19.345 20.249 3.741 1.00 63.06 106 SER A O 1
ATOM 861 N N . LYS A 1 107 ? 19.279 22.499 3.861 1.00 68.38 107 LYS A N 1
ATOM 862 C CA . LYS A 1 107 ? 18.448 22.676 2.648 1.00 68.38 107 LYS A CA 1
ATOM 863 C C . LYS A 1 107 ? 19.092 21.989 1.443 1.00 68.38 107 LYS A C 1
ATOM 865 O O . LYS A 1 107 ? 18.400 21.487 0.565 1.00 68.38 107 LYS A O 1
ATOM 870 N N . GLU A 1 108 ? 20.417 21.913 1.457 1.00 67.38 108 GLU A 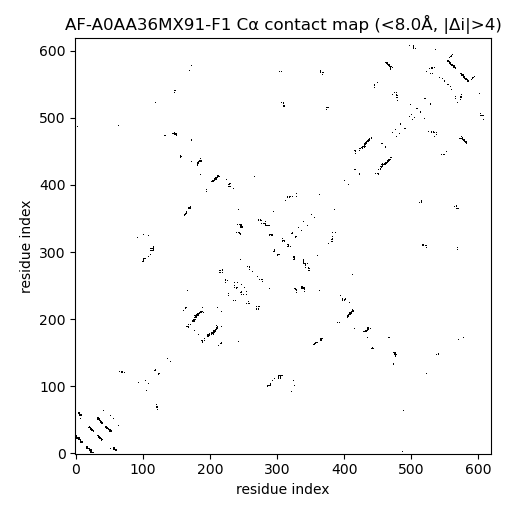N 1
ATOM 871 C CA . GLU A 1 108 ? 21.263 21.271 0.464 1.00 67.38 108 GLU A CA 1
ATOM 872 C C . GLU A 1 108 ? 21.024 19.758 0.378 1.00 67.38 108 GLU A C 1
ATOM 874 O O . GLU A 1 108 ? 20.987 19.254 -0.734 1.00 67.38 108 GLU A O 1
ATOM 879 N N . ARG A 1 109 ? 20.783 19.025 1.480 1.00 68.56 109 ARG A N 1
ATOM 880 C CA . ARG A 1 109 ? 20.495 17.571 1.416 1.00 68.56 109 ARG A CA 1
ATOM 881 C C . ARG A 1 109 ? 19.096 17.254 0.893 1.00 68.56 109 ARG A C 1
ATOM 883 O O . ARG A 1 109 ? 18.907 16.268 0.188 1.00 68.56 109 ARG A O 1
ATOM 890 N N . ALA A 1 110 ? 18.108 18.080 1.229 1.00 68.69 110 ALA A N 1
ATOM 891 C CA . ALA A 1 110 ? 16.771 17.956 0.650 1.00 68.69 110 ALA A CA 1
ATOM 892 C C . ALA A 1 110 ? 16.797 18.306 -0.844 1.00 68.69 110 ALA A C 1
ATOM 894 O O . ALA A 1 110 ? 16.242 17.581 -1.667 1.00 68.69 110 ALA A O 1
ATOM 895 N N . LEU A 1 111 ? 17.515 19.378 -1.195 1.00 69.81 111 LEU A N 1
ATOM 896 C CA . LEU A 1 111 ? 17.791 19.742 -2.578 1.00 69.81 111 LEU A CA 1
ATOM 897 C C . LEU A 1 111 ? 18.541 18.621 -3.299 1.00 69.81 111 LEU A C 1
ATOM 899 O O . LEU A 1 111 ? 18.184 18.318 -4.423 1.00 69.81 111 LEU A O 1
ATOM 903 N N . GLU A 1 112 ? 19.508 17.959 -2.666 1.00 71.06 112 GLU A N 1
ATOM 904 C CA . GLU A 1 112 ? 20.217 16.810 -3.234 1.00 71.06 112 GLU A CA 1
ATOM 905 C C . GLU A 1 112 ? 19.276 15.630 -3.494 1.00 71.06 112 GLU A C 1
ATOM 907 O O . GLU A 1 112 ? 19.321 15.064 -4.576 1.00 71.06 112 GLU A O 1
ATOM 912 N N . PHE A 1 113 ? 18.380 15.277 -2.568 1.00 72.25 113 PHE A N 1
ATOM 913 C CA . PHE A 1 113 ? 17.362 14.242 -2.801 1.00 72.25 113 PHE A CA 1
ATOM 914 C C . PHE A 1 113 ? 16.470 14.563 -4.004 1.00 72.25 113 PHE A C 1
ATOM 916 O O . PHE A 1 113 ? 16.194 13.700 -4.835 1.00 72.25 113 PHE A O 1
ATOM 923 N N . LEU A 1 114 ? 16.062 15.821 -4.137 1.00 69.19 114 LEU A N 1
ATOM 924 C CA . LEU A 1 114 ? 15.103 16.246 -5.157 1.00 69.19 114 LEU A CA 1
ATOM 925 C C . LEU A 1 114 ? 15.776 16.500 -6.507 1.00 69.19 114 LEU A C 1
ATOM 927 O O . LEU A 1 114 ? 15.219 16.148 -7.546 1.00 69.19 114 LEU A O 1
ATOM 931 N N . LEU A 1 115 ? 17.023 16.976 -6.493 1.00 67.38 115 LEU A N 1
ATOM 932 C CA . LEU A 1 115 ? 17.927 16.953 -7.637 1.00 67.38 115 LEU A CA 1
ATOM 933 C C . LEU A 1 115 ? 18.239 15.521 -8.045 1.00 67.38 115 LEU A C 1
ATOM 935 O O . LEU A 1 115 ? 18.246 15.258 -9.231 1.00 67.38 115 LEU A O 1
ATOM 939 N N . ASN A 1 116 ? 18.437 14.581 -7.122 1.00 66.06 116 ASN A N 1
ATOM 940 C CA . ASN A 1 116 ? 18.623 13.175 -7.470 1.00 66.06 116 ASN A CA 1
ATOM 941 C C . ASN A 1 116 ? 17.361 12.603 -8.114 1.00 66.06 116 ASN A C 1
ATOM 943 O O . ASN A 1 116 ? 17.494 11.895 -9.098 1.00 66.06 116 ASN A O 1
ATOM 947 N N . GLY A 1 117 ? 16.156 12.956 -7.660 1.00 64.06 117 GLY A N 1
ATOM 948 C CA . GLY A 1 117 ? 14.909 12.593 -8.345 1.00 64.06 117 GLY A CA 1
ATOM 949 C C . GLY A 1 117 ? 14.759 13.214 -9.730 1.00 64.06 117 GLY A C 1
ATOM 950 O O . GLY A 1 117 ? 14.333 12.534 -10.659 1.00 64.06 117 GLY A O 1
ATOM 951 N N . PHE A 1 118 ? 15.138 14.485 -9.889 1.00 61.84 118 PHE A N 1
ATOM 952 C CA . PHE A 1 118 ? 15.151 15.167 -11.184 1.00 61.84 118 PHE A CA 1
ATOM 953 C C . PHE A 1 118 ? 16.203 14.582 -12.123 1.00 61.84 118 PHE A C 1
ATOM 955 O O . PHE A 1 118 ? 15.905 14.297 -13.273 1.00 61.84 118 PHE A O 1
ATOM 962 N N . MET A 1 119 ? 17.425 14.377 -11.643 1.00 58.12 119 MET A N 1
ATOM 963 C CA . MET A 1 119 ? 18.510 13.763 -12.396 1.00 58.12 119 MET A CA 1
ATOM 964 C C . MET A 1 119 ? 18.151 12.325 -12.710 1.00 58.12 119 MET A C 1
ATOM 966 O O . MET A 1 119 ? 18.313 11.919 -13.831 1.00 58.12 119 MET A O 1
ATOM 970 N N . ALA A 1 120 ? 17.552 11.562 -11.810 1.00 57.16 120 ALA A N 1
ATOM 971 C CA . ALA A 1 120 ? 17.008 10.256 -12.151 1.00 57.16 120 ALA A CA 1
ATOM 972 C C . ALA A 1 120 ? 15.954 10.346 -13.260 1.00 57.16 120 ALA A C 1
ATOM 974 O O . ALA A 1 120 ? 16.013 9.593 -14.222 1.00 57.16 120 ALA A O 1
ATOM 975 N N . ALA A 1 121 ? 15.035 11.306 -13.157 1.00 54.19 121 ALA A N 1
ATOM 976 C CA . ALA A 1 121 ? 14.002 11.557 -14.153 1.00 54.19 121 ALA A CA 1
ATOM 977 C C . ALA A 1 121 ? 14.563 11.995 -15.521 1.00 54.19 121 ALA A C 1
ATOM 979 O O . ALA A 1 121 ? 13.991 11.651 -16.549 1.00 54.19 121 ALA A O 1
ATOM 980 N N . THR A 1 122 ? 15.667 12.747 -15.554 1.00 49.41 122 THR A N 1
ATOM 981 C CA . THR A 1 122 ? 16.175 13.429 -16.764 1.00 49.41 122 THR A CA 1
ATOM 982 C C . THR A 1 122 ? 17.509 12.886 -17.285 1.00 49.41 122 THR A C 1
ATOM 984 O O . THR A 1 122 ? 17.812 13.014 -18.466 1.00 49.41 122 THR A O 1
ATOM 987 N N . GLU A 1 123 ? 18.276 12.218 -16.431 1.00 46.25 123 GLU A N 1
ATOM 988 C CA . GLU A 1 123 ? 19.626 11.702 -16.629 1.00 46.25 123 GLU A CA 1
ATOM 989 C C . GLU A 1 123 ? 19.856 10.332 -15.931 1.00 46.25 123 GLU A C 1
ATOM 991 O O . GLU A 1 123 ? 20.192 10.206 -14.759 1.00 46.25 123 GLU A O 1
ATOM 996 N N . LEU A 1 124 ? 19.874 9.268 -16.728 1.00 47.12 124 LEU A N 1
ATOM 997 C CA . LEU A 1 124 ? 21.089 8.468 -16.905 1.00 47.12 124 LEU A CA 1
ATOM 998 C C . LEU A 1 124 ? 21.809 7.705 -15.759 1.00 47.12 124 LEU A C 1
ATOM 1000 O O . LEU A 1 124 ? 22.726 6.923 -16.013 1.00 47.12 124 LEU A O 1
ATOM 1004 N N . ARG A 1 125 ? 21.413 7.785 -14.494 1.00 45.47 125 ARG A N 1
ATOM 1005 C CA . ARG A 1 125 ? 21.999 6.934 -13.433 1.00 45.47 125 ARG A CA 1
ATOM 1006 C C . ARG A 1 125 ? 21.308 5.569 -13.305 1.00 45.47 125 ARG A C 1
ATOM 1008 O O . ARG A 1 125 ? 21.126 5.049 -12.209 1.00 45.47 125 ARG A O 1
ATOM 1015 N N . TRP A 1 126 ? 20.952 4.949 -14.427 1.00 50.47 126 TRP A N 1
ATOM 1016 C CA . TRP A 1 126 ? 20.181 3.698 -14.453 1.00 50.47 126 TRP A CA 1
ATOM 1017 C C . TRP A 1 126 ? 21.038 2.423 -14.324 1.00 50.47 126 TRP A C 1
ATOM 1019 O O . TRP A 1 126 ? 20.521 1.367 -13.950 1.00 50.47 126 TRP A O 1
ATOM 1029 N N . GLN A 1 127 ? 22.357 2.511 -14.550 1.00 38.66 127 GLN A N 1
ATOM 1030 C CA . GLN A 1 127 ? 23.258 1.349 -14.625 1.00 38.66 127 GLN A CA 1
ATOM 1031 C C . GLN A 1 127 ? 23.385 0.512 -13.335 1.00 38.66 127 GLN A C 1
ATOM 1033 O O . GLN A 1 127 ? 23.709 -0.676 -13.412 1.00 38.66 127 GLN A O 1
ATOM 1038 N N . ARG A 1 128 ? 23.162 1.090 -12.143 1.00 36.59 128 ARG A N 1
ATOM 1039 C CA . ARG A 1 128 ? 23.481 0.419 -10.862 1.00 36.59 128 ARG A CA 1
ATOM 1040 C C . ARG A 1 128 ? 22.321 -0.327 -10.201 1.00 36.59 128 ARG A C 1
ATOM 1042 O O . ARG A 1 128 ? 22.577 -1.251 -9.437 1.00 36.59 128 ARG A O 1
ATOM 1049 N N . THR A 1 129 ? 21.068 0.025 -10.480 1.00 40.56 129 THR A N 1
ATOM 1050 C CA . THR A 1 129 ? 19.945 -0.415 -9.627 1.00 40.56 129 THR A CA 1
ATOM 1051 C C . THR A 1 129 ? 19.359 -1.769 -10.039 1.00 40.56 129 THR A C 1
ATOM 1053 O O . THR A 1 129 ? 18.918 -2.533 -9.188 1.00 40.56 129 THR A O 1
ATOM 1056 N N . LEU A 1 130 ? 19.398 -2.125 -11.328 1.00 39.44 130 LEU A N 1
ATOM 1057 C CA . LEU A 1 130 ? 18.750 -3.351 -11.823 1.00 39.44 130 LEU A CA 1
ATOM 1058 C C . LEU A 1 130 ? 19.687 -4.561 -11.925 1.00 39.44 130 LEU A C 1
ATOM 1060 O O . LEU A 1 130 ? 19.225 -5.695 -11.834 1.00 39.44 130 LEU A O 1
ATOM 1064 N N . SER A 1 131 ? 20.996 -4.344 -12.085 1.00 37.56 131 SER A N 1
ATOM 1065 C CA . SER A 1 131 ? 21.971 -5.433 -12.249 1.00 37.56 131 SER A CA 1
ATOM 1066 C C . SER A 1 131 ? 22.294 -6.161 -10.939 1.00 37.56 131 SER A C 1
ATOM 1068 O O . SER A 1 131 ? 22.604 -7.348 -10.973 1.00 37.56 131 SER A O 1
ATOM 1070 N N . GLY A 1 132 ? 22.199 -5.478 -9.791 1.00 36.69 132 GLY A N 1
ATOM 1071 C CA . GLY A 1 132 ? 22.558 -6.041 -8.484 1.00 36.69 132 GLY A CA 1
ATOM 1072 C C . GLY A 1 132 ? 21.400 -6.618 -7.663 1.00 36.69 132 GLY A C 1
ATOM 1073 O O . GLY A 1 132 ? 21.629 -7.524 -6.869 1.00 36.69 132 GLY A O 1
ATOM 1074 N N . GLN A 1 133 ? 20.168 -6.120 -7.822 1.00 39.94 133 GLN A N 1
ATOM 1075 C CA . GLN A 1 133 ? 19.079 -6.443 -6.885 1.00 39.94 133 GLN A CA 1
ATOM 1076 C C . GLN A 1 133 ? 18.101 -7.527 -7.357 1.00 39.94 133 GLN A C 1
ATOM 1078 O O . GLN A 1 133 ? 17.392 -8.095 -6.527 1.00 39.94 133 GLN A O 1
ATOM 1083 N N . HIS A 1 134 ? 18.021 -7.834 -8.655 1.00 48.12 134 HIS A N 1
ATOM 1084 C CA . HIS A 1 134 ? 16.782 -8.434 -9.177 1.00 48.12 134 HIS A CA 1
ATOM 1085 C C . HIS A 1 134 ? 16.940 -9.638 -10.092 1.00 48.12 134 HIS A C 1
ATOM 1087 O O . HIS A 1 134 ? 15.993 -10.027 -10.763 1.00 48.12 134 HIS A O 1
ATOM 1093 N N . SER A 1 135 ? 18.084 -10.315 -10.033 1.00 42.75 135 SER A N 1
ATOM 1094 C CA . SER A 1 135 ? 18.100 -11.720 -10.417 1.00 42.75 135 SER A CA 1
ATOM 1095 C C . SER A 1 135 ? 19.190 -12.478 -9.657 1.00 42.75 135 SER A C 1
ATOM 1097 O O . SER A 1 135 ? 20.299 -12.661 -10.160 1.00 42.75 135 SER A O 1
ATOM 1099 N N . PRO A 1 136 ? 18.894 -12.961 -8.434 1.00 38.28 136 PRO A N 1
ATOM 1100 C CA . PRO A 1 136 ? 19.737 -13.954 -7.765 1.00 38.28 136 PRO A CA 1
ATOM 1101 C C . PRO A 1 136 ? 19.985 -15.185 -8.656 1.00 38.28 136 PRO A C 1
ATOM 1103 O O . PRO A 1 136 ? 21.005 -15.863 -8.523 1.00 38.28 136 PRO A O 1
ATOM 1106 N N . GLN A 1 137 ? 19.065 -15.450 -9.589 1.00 42.88 137 GLN A N 1
ATOM 1107 C CA . GLN A 1 137 ? 19.141 -16.539 -10.554 1.00 42.88 137 GLN A CA 1
ATOM 1108 C C . GLN A 1 137 ? 20.012 -16.193 -11.783 1.00 42.88 137 GLN A C 1
ATOM 1110 O O . GLN A 1 137 ? 20.677 -17.086 -12.304 1.00 42.88 137 GLN A O 1
ATOM 1115 N N . ALA A 1 138 ? 20.154 -14.915 -12.182 1.00 43.66 138 ALA A N 1
ATOM 1116 C CA . ALA A 1 138 ? 21.004 -14.461 -13.303 1.00 43.66 138 ALA A CA 1
ATOM 1117 C C . ALA A 1 138 ? 22.471 -14.869 -13.173 1.00 43.66 138 ALA A C 1
ATOM 1119 O O . ALA A 1 138 ? 23.156 -15.056 -14.183 1.00 43.66 138 ALA A O 1
ATOM 1120 N N . GLY A 1 139 ? 22.943 -15.010 -11.933 1.00 40.69 139 GLY A N 1
ATOM 1121 C CA . GLY A 1 139 ? 24.291 -15.474 -11.632 1.00 40.69 139 GLY A CA 1
ATOM 1122 C C . GLY A 1 139 ? 24.431 -16.990 -11.467 1.00 40.69 139 GLY A C 1
ATOM 1123 O O . GLY A 1 139 ? 25.560 -17.471 -11.496 1.00 40.69 139 GLY A O 1
ATOM 1124 N N . LYS A 1 140 ? 23.336 -17.745 -11.276 1.00 39.66 140 LYS A N 1
ATOM 1125 C CA . LYS A 1 140 ? 23.385 -19.148 -10.814 1.00 39.66 140 LYS A CA 1
ATOM 1126 C C . LYS A 1 140 ? 22.863 -20.183 -11.817 1.00 39.66 140 LYS A C 1
ATOM 1128 O O . LYS A 1 140 ? 23.328 -21.318 -11.776 1.00 39.66 140 LYS A O 1
ATOM 1133 N N . THR A 1 141 ? 21.955 -19.829 -12.725 1.00 46.16 141 THR A N 1
ATOM 1134 C CA . THR A 1 141 ? 21.418 -20.758 -13.738 1.00 46.16 141 THR A CA 1
ATOM 1135 C C . THR A 1 141 ? 22.044 -20.531 -15.111 1.00 46.16 141 THR A C 1
ATOM 1137 O O . THR A 1 141 ? 22.257 -19.401 -15.545 1.00 46.16 141 THR A O 1
ATOM 1140 N N . CYS A 1 142 ? 22.349 -21.615 -15.827 1.00 49.06 142 CYS A N 1
ATOM 1141 C CA . CYS A 1 142 ? 22.757 -21.533 -17.225 1.00 49.06 142 CYS A CA 1
ATOM 1142 C C . CYS A 1 142 ? 21.529 -21.148 -18.066 1.00 49.06 142 CYS A C 1
ATOM 1144 O O . CYS A 1 142 ? 20.650 -21.969 -18.288 1.00 49.06 142 CYS A O 1
ATOM 1146 N N . PHE A 1 143 ? 21.458 -19.895 -18.521 1.00 57.09 143 PHE A N 1
ATOM 1147 C CA . PHE A 1 143 ? 20.338 -19.356 -19.317 1.00 57.09 143 PHE A CA 1
ATOM 1148 C C . PHE A 1 143 ? 20.263 -19.911 -20.747 1.00 57.09 143 PHE A C 1
ATOM 1150 O O . PHE A 1 143 ? 19.416 -19.486 -21.529 1.00 57.09 143 PHE A O 1
ATOM 1157 N N . SER A 1 144 ? 21.152 -20.834 -21.122 1.00 55.28 144 SER A N 1
ATOM 1158 C CA . SER A 1 144 ? 21.103 -21.512 -22.414 1.00 55.28 144 SER A CA 1
ATOM 1159 C C . SER A 1 144 ? 19.926 -22.494 -22.426 1.00 55.28 144 SER A C 1
ATOM 1161 O O . SER A 1 144 ? 20.095 -23.665 -22.096 1.00 55.28 144 SER A O 1
ATOM 1163 N N . GLY A 1 145 ? 18.730 -22.007 -22.751 1.00 65.69 145 GLY A N 1
ATOM 1164 C CA . GLY A 1 145 ? 17.536 -22.843 -22.898 1.00 65.69 145 GLY A CA 1
ATOM 1165 C C . GLY A 1 145 ? 16.228 -22.208 -22.433 1.00 65.69 145 GLY A C 1
ATOM 1166 O O . GLY A 1 145 ? 15.183 -22.713 -22.822 1.00 65.69 145 GLY A O 1
ATOM 1167 N N . LEU A 1 146 ? 16.271 -21.116 -21.660 1.00 74.44 146 LEU A N 1
ATOM 1168 C CA . LEU A 1 146 ? 15.054 -20.439 -21.205 1.00 74.44 146 LEU A CA 1
ATOM 1169 C C . LEU A 1 146 ? 14.420 -19.614 -22.332 1.00 74.44 146 LEU A C 1
ATOM 1171 O O . LEU A 1 146 ? 15.100 -18.842 -23.017 1.00 74.44 146 LEU A O 1
ATOM 1175 N N . GLN A 1 147 ? 13.112 -19.762 -22.494 1.00 80.44 147 GLN A N 1
ATOM 1176 C CA . GLN A 1 147 ? 12.257 -18.979 -23.374 1.00 80.44 147 GLN A CA 1
ATOM 1177 C C . GLN A 1 147 ? 11.462 -17.951 -22.571 1.00 80.44 147 GLN A C 1
ATOM 1179 O O . GLN A 1 147 ? 11.132 -18.151 -21.407 1.00 80.44 147 GLN A O 1
ATOM 1184 N N . ILE A 1 148 ? 11.166 -16.811 -23.193 1.00 78.06 148 ILE A N 1
ATOM 1185 C CA . ILE A 1 148 ? 10.327 -15.776 -22.581 1.00 78.06 148 ILE A CA 1
ATOM 1186 C C . ILE A 1 148 ? 8.982 -16.386 -22.166 1.00 78.06 148 ILE A C 1
ATOM 1188 O O . ILE A 1 148 ? 8.319 -17.022 -22.981 1.00 78.06 148 ILE A O 1
ATOM 1192 N N . GLY A 1 149 ? 8.578 -16.137 -20.921 1.00 79.44 149 GLY A N 1
ATOM 1193 C CA . GLY A 1 149 ? 7.387 -16.709 -20.300 1.00 79.44 149 GLY A CA 1
ATOM 1194 C C . GLY A 1 149 ? 7.645 -17.998 -19.522 1.00 79.44 149 GLY A C 1
ATOM 1195 O O . GLY A 1 149 ? 6.745 -18.437 -18.808 1.00 79.44 149 GLY A O 1
ATOM 1196 N N . ASP A 1 150 ? 8.851 -18.572 -19.606 1.00 82.56 150 ASP A N 1
ATOM 1197 C CA . ASP A 1 150 ? 9.213 -19.747 -18.817 1.00 82.56 150 ASP A CA 1
ATOM 1198 C C . ASP A 1 150 ? 9.119 -19.452 -17.321 1.00 82.56 150 ASP A C 1
ATOM 1200 O O . ASP A 1 150 ? 9.584 -18.421 -16.822 1.00 82.56 150 ASP A O 1
ATOM 1204 N N . LEU A 1 151 ? 8.546 -20.412 -16.600 1.00 86.12 151 LEU A N 1
ATOM 1205 C CA . LEU A 1 151 ? 8.457 -20.385 -15.151 1.00 86.12 151 LEU A CA 1
ATOM 1206 C C . LEU A 1 151 ? 9.788 -20.823 -14.550 1.00 86.12 151 LEU A C 1
ATOM 1208 O O . LEU A 1 151 ? 10.305 -21.905 -14.833 1.00 86.12 151 LEU A O 1
ATOM 1212 N N . LEU A 1 152 ? 10.331 -19.978 -13.688 1.00 84.06 152 LEU A N 1
ATOM 1213 C CA . LEU A 1 152 ? 11.582 -20.227 -12.999 1.00 84.06 152 LEU A CA 1
ATOM 1214 C C . LEU A 1 152 ? 11.351 -21.159 -11.796 1.00 84.06 152 LEU A C 1
ATOM 1216 O O . LEU A 1 152 ? 10.265 -21.151 -11.202 1.00 84.06 152 LEU A O 1
ATOM 1220 N N . PRO A 1 153 ? 12.341 -21.987 -11.412 1.00 78.56 153 PRO A N 1
ATOM 1221 C CA . PRO A 1 153 ? 12.219 -22.848 -10.242 1.00 78.56 153 PRO A CA 1
ATOM 1222 C C . PRO A 1 153 ? 11.885 -22.042 -8.983 1.00 78.56 153 PRO A C 1
ATOM 1224 O O . PRO A 1 153 ? 12.440 -20.959 -8.771 1.00 78.56 153 PRO A O 1
ATOM 1227 N N . GLU A 1 154 ? 11.007 -22.593 -8.139 1.00 71.44 154 GLU A N 1
ATOM 1228 C CA . GLU A 1 154 ? 10.772 -22.030 -6.807 1.00 71.44 154 GLU A CA 1
ATOM 1229 C C . GLU A 1 154 ? 12.086 -22.067 -6.019 1.00 71.44 154 GLU A C 1
ATOM 1231 O O . GLU A 1 154 ? 12.775 -23.088 -5.971 1.00 71.44 154 GLU A O 1
ATOM 1236 N N . TYR A 1 155 ? 12.464 -20.927 -5.451 1.00 69.75 155 TYR A N 1
ATOM 1237 C CA . TYR A 1 155 ? 13.621 -20.811 -4.575 1.00 69.75 155 TYR A CA 1
ATOM 1238 C C . TYR A 1 155 ? 13.155 -20.749 -3.122 1.00 69.75 155 TYR A C 1
ATOM 1240 O O . TYR A 1 155 ? 11.997 -20.448 -2.844 1.00 69.75 155 TYR A O 1
ATOM 1248 N N . GLU A 1 156 ? 14.065 -21.023 -2.190 1.00 65.75 156 GLU A N 1
ATOM 1249 C CA . GLU A 1 156 ? 13.772 -20.942 -0.762 1.00 65.75 156 GLU A CA 1
ATOM 1250 C C . GLU A 1 156 ? 13.368 -19.509 -0.387 1.00 65.75 156 GLU A C 1
ATOM 1252 O O . GLU A 1 156 ? 14.171 -18.570 -0.445 1.00 65.75 156 GLU A O 1
ATOM 1257 N N . LYS A 1 157 ? 12.090 -19.334 -0.056 1.00 71.12 157 LYS A N 1
ATOM 1258 C CA . LYS A 1 157 ? 11.526 -18.053 0.353 1.00 71.12 157 LYS A CA 1
ATOM 1259 C C . LYS A 1 157 ? 11.869 -17.822 1.826 1.00 71.12 157 LYS A C 1
ATOM 1261 O O . LYS A 1 157 ? 11.580 -18.656 2.676 1.00 71.12 157 LYS A O 1
ATOM 1266 N N . GLN A 1 158 ? 12.515 -16.697 2.129 1.00 58.38 158 GLN A N 1
ATOM 1267 C CA . GLN A 1 158 ? 12.825 -16.306 3.505 1.00 58.38 158 GLN A CA 1
ATOM 1268 C C . GLN A 1 158 ? 11.736 -15.375 4.045 1.00 58.38 158 GLN A C 1
ATOM 1270 O O . GLN A 1 158 ? 11.428 -14.349 3.434 1.00 58.38 158 GLN A O 1
ATOM 1275 N N . HIS A 1 159 ? 11.179 -15.732 5.201 1.00 59.88 159 HIS A N 1
ATOM 1276 C CA . HIS A 1 159 ? 10.256 -14.906 5.972 1.00 59.88 159 HIS A CA 1
ATOM 1277 C C . HIS A 1 159 ? 11.049 -14.085 7.001 1.00 59.88 159 HIS A C 1
ATOM 1279 O O . HIS A 1 159 ? 11.637 -14.663 7.908 1.00 59.88 159 HIS A O 1
ATOM 1285 N N . ASP A 1 160 ? 11.055 -12.753 6.884 1.00 60.25 160 ASP A N 1
ATOM 1286 C CA . ASP A 1 160 ? 11.739 -11.863 7.846 1.00 60.25 160 ASP A CA 1
ATOM 1287 C C . ASP A 1 160 ? 10.810 -10.782 8.436 1.00 60.25 160 ASP A C 1
ATOM 1289 O O . ASP A 1 160 ? 11.207 -9.670 8.773 1.00 60.25 160 ASP A O 1
ATOM 1293 N N . PHE A 1 161 ? 9.513 -11.079 8.542 1.00 64.56 161 PHE A N 1
ATOM 1294 C CA . PHE A 1 161 ? 8.524 -10.118 9.053 1.00 64.56 161 PHE A CA 1
ATOM 1295 C C . PHE A 1 161 ? 8.606 -9.879 10.570 1.00 64.56 161 PHE A C 1
ATOM 1297 O O . PHE A 1 161 ? 7.954 -8.971 11.091 1.00 64.56 161 PHE A O 1
ATOM 1304 N N . HIS A 1 162 ? 9.419 -10.667 11.282 1.00 62.75 162 HIS A N 1
ATOM 1305 C CA . HIS A 1 162 ? 9.673 -10.507 12.715 1.00 62.75 162 HIS A CA 1
ATOM 1306 C C . HIS A 1 162 ? 10.640 -9.366 13.037 1.00 62.75 162 HIS A C 1
ATOM 1308 O O . HIS A 1 162 ? 10.723 -8.963 14.197 1.00 62.75 162 HIS A O 1
ATOM 1314 N N . HIS A 1 163 ? 11.420 -8.891 12.062 1.00 72.75 163 HIS A N 1
ATOM 1315 C CA . HIS A 1 163 ? 12.568 -8.015 12.323 1.00 72.75 163 HIS A CA 1
ATOM 1316 C C . HIS A 1 163 ? 12.385 -6.605 11.785 1.00 72.75 163 HIS A C 1
ATOM 1318 O O . HIS A 1 163 ? 13.351 -5.872 11.577 1.00 72.75 163 HIS A O 1
ATOM 1324 N N . PHE A 1 164 ? 11.135 -6.201 11.559 1.00 80.19 164 PHE A N 1
ATOM 1325 C CA . PHE A 1 164 ? 10.824 -4.828 11.226 1.00 80.19 164 PHE A CA 1
ATOM 1326 C C . PHE A 1 164 ? 9.382 -4.436 11.508 1.00 80.19 164 PHE A C 1
ATOM 1328 O O . PHE A 1 164 ? 8.502 -5.271 11.680 1.00 80.19 164 PHE A O 1
ATOM 1335 N N . ARG A 1 165 ? 9.125 -3.130 11.499 1.00 85.31 165 ARG A N 1
ATOM 1336 C CA . ARG A 1 165 ? 7.774 -2.561 11.509 1.00 85.31 165 ARG A CA 1
ATOM 1337 C C . ARG A 1 165 ? 7.506 -1.766 10.242 1.00 85.31 165 ARG A C 1
ATOM 1339 O O . ARG A 1 165 ? 8.404 -1.097 9.727 1.00 85.31 165 ARG A O 1
ATOM 1346 N N . THR A 1 166 ? 6.253 -1.775 9.806 1.00 83.19 166 THR A N 1
ATOM 1347 C CA . THR A 1 166 ? 5.730 -0.828 8.817 1.00 83.19 166 THR A CA 1
ATOM 1348 C C . THR A 1 166 ? 4.598 -0.027 9.455 1.00 83.19 166 THR A C 1
ATOM 1350 O O . THR A 1 166 ? 3.949 -0.493 10.390 1.00 83.19 166 THR A O 1
ATOM 1353 N N . ASN A 1 167 ? 4.399 1.220 9.023 1.00 84.81 167 ASN A N 1
ATOM 1354 C CA . ASN A 1 167 ? 3.361 2.069 9.617 1.00 84.81 167 ASN A CA 1
ATOM 1355 C C . ASN A 1 167 ? 1.979 1.857 9.008 1.00 84.81 167 ASN A C 1
ATOM 1357 O O . ASN A 1 167 ? 0.987 2.155 9.671 1.00 84.81 167 ASN A O 1
ATOM 1361 N N . PHE A 1 168 ? 1.932 1.414 7.763 1.00 87.44 168 PHE A N 1
ATOM 1362 C CA . PHE A 1 168 ? 0.722 1.146 7.009 1.00 87.44 168 PHE A CA 1
ATOM 1363 C C . PHE A 1 168 ? 1.070 0.255 5.818 1.00 87.44 168 PHE A C 1
ATOM 1365 O O . PHE A 1 168 ? 2.249 0.067 5.502 1.00 87.44 168 PHE A O 1
ATOM 1372 N N . SER A 1 169 ? 0.042 -0.314 5.193 1.00 84.94 169 SER A N 1
ATOM 1373 C CA . SER A 1 169 ? 0.167 -1.194 4.031 1.00 84.94 169 SER A CA 1
ATOM 1374 C C . SER A 1 169 ? 0.962 -0.542 2.909 1.00 84.94 169 SER A C 1
ATOM 1376 O O . SER A 1 169 ? 0.789 0.635 2.612 1.00 84.94 169 SER A O 1
ATOM 1378 N N . ASN A 1 170 ? 1.830 -1.316 2.266 1.00 80.06 170 ASN A N 1
ATOM 1379 C CA . ASN A 1 170 ? 2.697 -0.831 1.196 1.00 80.06 170 ASN A CA 1
ATOM 1380 C C . ASN A 1 170 ? 2.117 -1.025 -0.204 1.00 80.06 170 ASN A C 1
ATOM 1382 O O . ASN A 1 170 ? 2.764 -0.679 -1.182 1.00 80.06 170 ASN A O 1
ATOM 1386 N N . SER A 1 171 ? 0.904 -1.559 -0.287 1.00 81.25 171 SER A N 1
ATOM 1387 C CA . SER A 1 171 ? 0.173 -1.797 -1.518 1.00 81.25 171 SER A CA 1
ATOM 1388 C C . SER A 1 171 ? -1.319 -1.557 -1.279 1.00 81.25 171 SER A C 1
ATOM 1390 O O . SER A 1 171 ? -1.798 -1.804 -0.165 1.00 81.25 171 SER A O 1
ATOM 1392 N N . PRO A 1 172 ? -2.081 -1.088 -2.286 1.00 82.56 172 PRO A N 1
ATOM 1393 C CA . PRO A 1 172 ? -3.532 -1.099 -2.194 1.00 82.56 172 PRO A CA 1
ATOM 1394 C C . PRO A 1 172 ? -4.047 -2.547 -2.056 1.00 82.56 172 PRO A C 1
ATOM 1396 O O . PRO A 1 172 ? -3.567 -3.441 -2.763 1.00 82.56 172 PRO A O 1
ATOM 1399 N N . PRO A 1 173 ? -5.021 -2.796 -1.161 1.00 83.62 173 PRO A N 1
ATOM 1400 C CA . PRO A 1 173 ? -5.556 -4.129 -0.919 1.00 83.62 173 PRO A CA 1
ATOM 1401 C C . PRO A 1 173 ? -6.438 -4.611 -2.080 1.00 83.62 173 PRO A C 1
ATOM 1403 O O . PRO A 1 173 ? -6.868 -3.842 -2.940 1.00 83.62 173 PRO A O 1
ATOM 1406 N N . ASN A 1 174 ? -6.782 -5.901 -2.055 1.00 83.56 174 ASN A N 1
ATOM 1407 C CA . ASN A 1 174 ? -7.847 -6.436 -2.901 1.00 83.56 174 ASN A CA 1
ATOM 1408 C C . ASN A 1 174 ? -9.178 -5.716 -2.630 1.00 83.56 174 ASN A C 1
ATOM 1410 O O . ASN A 1 174 ? -9.559 -5.514 -1.476 1.00 83.56 174 ASN A O 1
ATOM 1414 N N . LYS A 1 175 ? -9.938 -5.413 -3.690 1.00 83.06 175 LYS A N 1
ATOM 1415 C CA . LYS A 1 175 ? -11.324 -4.942 -3.559 1.00 83.06 175 LYS A CA 1
ATOM 1416 C C . LYS A 1 175 ? -12.213 -6.122 -3.142 1.00 83.06 175 LYS A C 1
ATOM 1418 O O . LYS A 1 175 ? -12.476 -7.022 -3.939 1.00 83.06 175 LYS A O 1
ATOM 1423 N N . VAL A 1 176 ? -12.654 -6.123 -1.885 1.00 89.56 176 VAL A N 1
ATOM 1424 C CA . VAL A 1 176 ? -13.526 -7.159 -1.302 1.00 89.56 176 VAL A CA 1
ATOM 1425 C C . VAL A 1 176 ? -14.971 -6.661 -1.249 1.00 89.56 176 VAL A C 1
ATOM 1427 O O . VAL A 1 176 ? -15.218 -5.481 -1.003 1.00 89.56 176 VAL A O 1
ATOM 1430 N N . SER A 1 177 ? -15.929 -7.559 -1.476 1.00 91.06 177 SER A N 1
ATOM 1431 C CA . SER A 1 177 ? -17.357 -7.303 -1.260 1.00 91.06 177 SER A CA 1
ATOM 1432 C C . SER A 1 177 ? -17.846 -8.086 -0.051 1.00 91.06 177 SER A C 1
ATOM 1434 O O . SER A 1 177 ? -17.593 -9.289 0.048 1.00 91.06 177 SER A O 1
ATOM 1436 N N . MET A 1 178 ? -18.498 -7.380 0.870 1.00 94.62 178 MET A N 1
ATOM 1437 C CA . MET A 1 178 ? -18.923 -7.883 2.168 1.00 94.62 178 MET A CA 1
ATOM 1438 C C . MET A 1 178 ? -20.449 -7.919 2.286 1.00 94.62 178 MET A C 1
ATOM 1440 O O . MET A 1 178 ? -21.118 -6.909 2.056 1.00 94.62 178 MET A O 1
ATOM 1444 N N . CYS A 1 179 ? -20.972 -9.084 2.664 1.00 94.00 179 CYS A N 1
ATOM 1445 C CA . CYS A 1 179 ? -22.397 -9.393 2.765 1.00 94.00 179 CYS A CA 1
ATOM 1446 C C . CYS A 1 179 ? -22.836 -9.488 4.236 1.00 94.00 179 CYS A C 1
ATOM 1448 O O . CYS A 1 179 ? -22.004 -9.659 5.128 1.00 94.00 179 CYS A O 1
ATOM 1450 N N . SER A 1 180 ? -24.144 -9.412 4.498 1.00 95.56 180 SER A N 1
ATOM 1451 C CA . SER A 1 180 ? -24.708 -9.560 5.853 1.00 95.56 180 SER A CA 1
ATOM 1452 C C . SER A 1 180 ? -24.347 -10.886 6.527 1.00 95.56 180 SER A C 1
ATOM 1454 O O . SER A 1 180 ? -24.215 -11.914 5.862 1.00 95.56 180 SER A O 1
ATOM 1456 N N . ASN A 1 181 ? -24.290 -10.875 7.863 1.00 95.88 181 ASN A N 1
ATOM 1457 C CA . ASN A 1 181 ? -24.146 -12.060 8.721 1.00 95.88 181 ASN A CA 1
ATOM 1458 C C . ASN A 1 181 ? -22.981 -12.973 8.309 1.00 95.88 181 ASN A C 1
ATOM 1460 O O . ASN A 1 181 ? -23.101 -14.197 8.325 1.00 95.88 181 ASN A O 1
ATOM 1464 N N . SER A 1 182 ? -21.881 -12.363 7.875 1.00 96.62 182 SER A N 1
ATOM 1465 C CA . SER A 1 182 ? -20.747 -13.054 7.271 1.00 96.62 182 SER A CA 1
ATOM 1466 C C . SER A 1 182 ? -19.444 -12.632 7.936 1.00 96.62 182 SER A C 1
ATOM 1468 O O . SER A 1 182 ? -19.260 -11.462 8.283 1.00 96.62 182 SER A O 1
ATOM 1470 N N . THR A 1 183 ? -18.520 -13.585 8.063 1.00 98.12 183 THR A N 1
ATOM 1471 C CA . THR A 1 183 ? -17.182 -13.337 8.607 1.00 98.12 183 THR A CA 1
ATOM 1472 C C . THR A 1 183 ? -16.147 -13.209 7.492 1.00 98.12 183 THR A C 1
ATOM 1474 O O . THR A 1 183 ? -16.079 -14.045 6.587 1.00 98.12 183 THR A O 1
ATOM 1477 N N . TYR A 1 184 ? -15.312 -12.174 7.580 1.00 98.00 184 TYR A N 1
ATOM 1478 C CA . TYR A 1 184 ? -14.208 -11.901 6.666 1.00 98.00 184 TYR A CA 1
ATOM 1479 C C . TYR A 1 184 ? -12.888 -11.875 7.426 1.00 98.00 184 TYR A C 1
ATOM 1481 O O . TYR A 1 184 ? -12.736 -11.141 8.400 1.00 98.00 184 TYR A O 1
ATOM 1489 N N . VAL A 1 185 ? -11.918 -12.657 6.961 1.00 98.19 185 VAL A N 1
ATOM 1490 C CA . VAL A 1 185 ? -10.599 -12.781 7.595 1.00 98.19 185 VAL A CA 1
ATOM 1491 C C . VAL A 1 185 ? -9.549 -12.079 6.742 1.00 98.19 185 VAL A C 1
ATOM 1493 O O . VAL A 1 185 ? -9.532 -12.240 5.523 1.00 98.19 185 VAL A O 1
ATOM 1496 N N . ALA A 1 186 ? -8.649 -11.328 7.367 1.00 97.12 186 ALA A N 1
ATOM 1497 C CA . ALA A 1 186 ? -7.493 -10.713 6.726 1.00 97.12 186 ALA A CA 1
ATOM 1498 C C . ALA A 1 186 ? -6.204 -11.251 7.363 1.00 97.12 186 ALA A C 1
ATOM 1500 O O . ALA A 1 186 ? -5.877 -10.897 8.493 1.00 97.12 186 ALA A O 1
ATOM 1501 N N . ALA A 1 187 ? -5.483 -12.120 6.655 1.00 95.44 187 ALA A N 1
ATOM 1502 C CA . ALA A 1 187 ? -4.243 -12.734 7.127 1.00 95.44 187 ALA A CA 1
ATOM 1503 C C . ALA A 1 187 ? -3.013 -11.953 6.635 1.00 95.44 187 ALA A C 1
ATOM 1505 O O . ALA A 1 187 ? -2.878 -11.687 5.435 1.00 95.44 187 ALA A O 1
ATOM 1506 N N . GLY A 1 188 ? -2.111 -11.608 7.562 1.00 90.75 188 GLY A N 1
ATOM 1507 C CA . GLY A 1 188 ? -0.965 -10.723 7.310 1.00 90.75 188 GLY A CA 1
ATOM 1508 C C . GLY A 1 188 ? -1.413 -9.303 6.972 1.00 90.75 188 GLY A C 1
ATOM 1509 O O . GLY A 1 188 ? -0.861 -8.677 6.067 1.00 90.75 188 GLY A O 1
ATOM 1510 N N . PHE A 1 189 ? -2.509 -8.856 7.597 1.00 89.94 189 PHE A N 1
ATOM 1511 C CA . PHE A 1 189 ? -3.247 -7.668 7.171 1.00 89.94 189 PHE A CA 1
ATOM 1512 C C . PHE A 1 189 ? -2.438 -6.375 7.292 1.00 89.94 189 PHE A C 1
ATOM 1514 O O . PHE A 1 189 ? -2.727 -5.449 6.539 1.00 89.94 189 PHE A O 1
ATOM 1521 N N . ASN A 1 190 ? -1.425 -6.330 8.171 1.00 88.38 190 ASN A N 1
ATOM 1522 C CA . ASN A 1 190 ? -0.580 -5.178 8.499 1.00 88.38 190 ASN A CA 1
ATOM 1523 C C . ASN A 1 190 ? -1.334 -3.963 9.086 1.00 88.38 190 ASN A C 1
ATOM 1525 O O . ASN A 1 190 ? -0.952 -3.430 10.126 1.00 88.38 190 ASN A O 1
ATOM 1529 N N . ASP A 1 191 ? -2.417 -3.523 8.450 1.00 92.44 191 ASP A N 1
ATOM 1530 C CA . ASP A 1 191 ? -3.336 -2.503 8.940 1.00 92.44 191 ASP A CA 1
ATOM 1531 C C . ASP A 1 191 ? -4.772 -2.710 8.425 1.00 92.44 191 ASP A C 1
ATOM 1533 O O . ASP A 1 191 ? -5.052 -3.511 7.534 1.00 92.44 191 ASP A O 1
ATOM 1537 N N . LEU A 1 192 ? -5.728 -1.953 8.964 1.00 95.12 192 LEU A N 1
ATOM 1538 C CA . LEU A 1 192 ? -7.155 -2.089 8.638 1.00 95.12 192 LEU A CA 1
ATOM 1539 C C . LEU A 1 192 ? -7.533 -1.550 7.239 1.00 95.12 192 LEU A C 1
ATOM 1541 O O . LEU A 1 192 ? -8.706 -1.265 6.981 1.00 95.12 192 LEU A O 1
ATOM 1545 N N . ARG A 1 193 ? -6.576 -1.377 6.315 1.00 91.62 193 ARG A N 1
ATOM 1546 C CA . ARG A 1 193 ? -6.815 -0.728 5.017 1.00 91.62 193 ARG A CA 1
ATOM 1547 C C . ARG A 1 193 ? -7.800 -1.506 4.150 1.00 91.62 193 ARG A C 1
ATOM 1549 O O . ARG A 1 193 ? -8.597 -0.894 3.443 1.00 91.62 193 ARG A O 1
ATOM 1556 N N . LEU A 1 194 ? -7.817 -2.833 4.268 1.00 93.06 194 LEU A N 1
ATOM 1557 C CA . LEU A 1 194 ? -8.793 -3.686 3.588 1.00 93.06 194 LEU A CA 1
ATOM 1558 C C . LEU A 1 194 ? -10.245 -3.256 3.870 1.00 93.06 194 LEU A C 1
ATOM 1560 O O . LEU A 1 194 ? -11.062 -3.256 2.955 1.00 93.06 194 LEU A O 1
ATOM 1564 N N . LEU A 1 195 ? -10.563 -2.828 5.099 1.00 94.62 195 LEU A N 1
ATOM 1565 C CA . LEU A 1 195 ? -11.900 -2.335 5.461 1.00 94.62 195 LEU A CA 1
ATOM 1566 C C . LEU A 1 195 ? -12.228 -0.977 4.830 1.00 94.62 195 LEU A C 1
ATOM 1568 O O . LEU A 1 195 ? -13.383 -0.710 4.495 1.00 94.62 195 LEU A O 1
ATOM 1572 N N . LEU A 1 196 ? -11.226 -0.110 4.655 1.00 93.62 196 LEU A N 1
ATOM 1573 C CA . LEU A 1 196 ? -11.429 1.193 4.017 1.00 93.62 196 LEU A CA 1
ATOM 1574 C C . LEU A 1 196 ? -11.816 1.035 2.542 1.00 93.62 196 LEU A C 1
ATOM 1576 O O . LEU A 1 196 ? -12.644 1.805 2.064 1.00 93.62 196 LEU A O 1
ATOM 1580 N N . ASP A 1 197 ? -11.282 0.021 1.859 1.00 90.56 197 ASP A N 1
ATOM 1581 C CA . ASP A 1 197 ? -11.534 -0.232 0.433 1.00 90.56 197 ASP A CA 1
ATOM 1582 C C . ASP A 1 197 ? -12.603 -1.307 0.168 1.00 90.56 197 ASP A C 1
ATOM 1584 O O . ASP A 1 197 ? -13.052 -1.466 -0.968 1.00 90.56 197 ASP A O 1
ATOM 1588 N N . ALA A 1 198 ? -13.069 -2.015 1.201 1.00 92.38 198 ALA A N 1
ATOM 1589 C CA . ALA A 1 198 ? -14.153 -2.978 1.065 1.00 92.38 198 ALA A CA 1
ATOM 1590 C C . ALA A 1 198 ? -15.455 -2.296 0.611 1.00 92.38 198 ALA A C 1
ATOM 1592 O O . ALA A 1 198 ? -15.819 -1.203 1.056 1.00 92.38 198 ALA A O 1
ATOM 1593 N N . SER A 1 199 ? -16.185 -2.961 -0.274 1.00 91.25 199 SER A N 1
ATOM 1594 C CA . SER A 1 199 ? -17.578 -2.647 -0.587 1.00 91.25 199 SER A CA 1
ATOM 1595 C C . SER A 1 199 ? -18.477 -3.435 0.359 1.00 91.25 199 SER A C 1
ATOM 1597 O O . SER A 1 199 ? -18.244 -4.615 0.594 1.00 91.25 199 SER A O 1
ATOM 1599 N N . MET A 1 200 ? -19.487 -2.779 0.918 1.00 89.50 200 MET A N 1
ATOM 1600 C CA . MET A 1 200 ? -20.504 -3.419 1.752 1.00 89.50 200 MET A CA 1
ATOM 1601 C C . MET A 1 200 ? -21.800 -3.433 0.956 1.00 89.50 200 MET A C 1
ATOM 1603 O O . MET A 1 200 ? -22.151 -2.403 0.374 1.00 89.50 200 MET A O 1
ATOM 1607 N N . GLU A 1 201 ? -22.502 -4.563 0.934 1.00 89.62 201 GLU A N 1
ATOM 1608 C CA . GLU A 1 201 ? -23.849 -4.616 0.366 1.00 89.62 201 GLU A CA 1
ATOM 1609 C C . GLU A 1 201 ? -24.768 -3.600 1.060 1.00 89.62 201 GLU A C 1
ATOM 1611 O O . GLU A 1 201 ? -24.623 -3.285 2.250 1.00 89.62 201 GLU A O 1
ATOM 1616 N N . GLU A 1 202 ? -25.709 -3.041 0.302 1.00 85.81 202 GLU A N 1
ATOM 1617 C CA . GLU A 1 202 ? -26.649 -2.069 0.844 1.00 85.81 202 GLU A CA 1
ATOM 1618 C C . GLU A 1 202 ? -27.475 -2.709 1.968 1.00 85.81 202 GLU A C 1
ATOM 1620 O O . GLU A 1 202 ? -27.993 -3.814 1.835 1.00 85.81 202 GLU A O 1
ATOM 1625 N N . GLY A 1 203 ? -27.548 -2.034 3.117 1.00 85.06 203 GLY A N 1
ATOM 1626 C CA . GLY A 1 203 ? -28.213 -2.573 4.305 1.00 85.06 203 GLY A CA 1
ATOM 1627 C C . GLY A 1 203 ? -27.466 -3.704 5.024 1.00 85.06 203 GLY A C 1
ATOM 1628 O O . GLY A 1 203 ? -27.994 -4.208 6.011 1.00 85.06 203 GLY A O 1
ATOM 1629 N N . ALA A 1 204 ? -26.244 -4.072 4.609 1.00 89.06 204 ALA A N 1
ATOM 1630 C CA . ALA A 1 204 ? -25.511 -5.167 5.243 1.00 89.06 204 ALA A CA 1
ATOM 1631 C C . ALA A 1 204 ? -25.308 -4.954 6.751 1.00 89.06 204 ALA A C 1
ATOM 1633 O O . ALA A 1 204 ? -24.886 -3.871 7.171 1.00 89.06 204 ALA A O 1
ATOM 1634 N N . SER A 1 205 ? -25.587 -5.976 7.558 1.00 93.06 205 SER A N 1
ATOM 1635 C CA . SER A 1 205 ? -25.451 -5.958 9.022 1.00 93.06 205 SER A CA 1
ATOM 1636 C C . SER A 1 205 ? -24.898 -7.281 9.541 1.00 93.06 205 SER A C 1
ATOM 1638 O O . SER A 1 205 ? -25.018 -8.302 8.864 1.00 93.06 205 SER A O 1
ATOM 1640 N N . GLY A 1 206 ? -24.336 -7.285 10.751 1.00 95.38 206 GLY A N 1
ATOM 1641 C CA . GLY A 1 206 ? -23.750 -8.494 11.334 1.00 95.38 206 GLY A CA 1
ATOM 1642 C C . GLY A 1 206 ? -22.488 -8.948 10.598 1.00 95.38 206 GLY A C 1
ATOM 1643 O O . GLY A 1 206 ? -22.220 -10.143 10.516 1.00 95.38 206 GLY A O 1
ATOM 1644 N N . VAL A 1 207 ? -21.748 -8.011 10.002 1.00 97.81 207 VAL A N 1
ATOM 1645 C CA . VAL A 1 207 ? -20.471 -8.314 9.353 1.00 97.81 207 VAL A CA 1
ATOM 1646 C C . VAL A 1 207 ? -19.390 -8.382 10.415 1.00 97.81 207 VAL A C 1
ATOM 1648 O O . VAL A 1 207 ? -19.220 -7.444 11.189 1.00 97.81 207 VAL A O 1
ATOM 1651 N N . HIS A 1 208 ? -18.644 -9.480 10.437 1.00 98.25 208 HIS A N 1
ATOM 1652 C CA . HIS A 1 208 ? -17.553 -9.683 11.384 1.00 98.25 208 HIS A CA 1
ATOM 1653 C C . HIS A 1 208 ? -16.222 -9.693 10.643 1.00 98.25 208 HIS A C 1
ATOM 1655 O O . HIS A 1 208 ? -16.009 -10.497 9.737 1.00 98.25 208 HIS A O 1
ATOM 1661 N N . PHE A 1 209 ? -15.326 -8.780 10.998 1.00 98.25 209 PHE A N 1
ATOM 1662 C CA . PHE A 1 209 ? -13.995 -8.688 10.418 1.00 98.25 209 PHE A CA 1
ATOM 1663 C C . PHE A 1 209 ? -12.944 -9.181 11.407 1.00 98.25 209 PHE A C 1
ATOM 1665 O O . PHE A 1 209 ? -12.888 -8.708 12.538 1.00 98.25 209 PHE A O 1
ATOM 1672 N N . VAL A 1 210 ? -12.065 -10.076 10.956 1.00 98.31 210 VAL A N 1
ATOM 1673 C CA . VAL A 1 210 ? -10.970 -10.623 11.763 1.00 98.31 210 VAL A CA 1
ATOM 1674 C C . VAL A 1 210 ? -9.630 -10.328 11.094 1.00 98.31 210 VAL A C 1
ATOM 1676 O O . VAL A 1 210 ? -9.279 -10.947 10.089 1.00 98.31 210 VAL A O 1
ATOM 1679 N N . GLY A 1 211 ? -8.862 -9.395 11.655 1.00 97.50 211 GLY A N 1
ATOM 1680 C CA . GLY A 1 211 ? -7.477 -9.132 11.256 1.00 97.50 211 GLY A CA 1
ATOM 1681 C C . GLY A 1 211 ? -6.509 -10.046 12.002 1.00 97.50 211 GLY A C 1
ATOM 1682 O O . GLY A 1 211 ? -6.569 -10.142 13.224 1.00 97.50 211 GLY A O 1
ATOM 1683 N N . ILE A 1 212 ? -5.606 -10.720 11.294 1.00 96.06 212 ILE A N 1
ATOM 1684 C CA . ILE A 1 212 ? -4.611 -11.619 11.888 1.00 96.06 212 ILE A CA 1
ATOM 1685 C C . ILE A 1 212 ? -3.232 -11.197 11.408 1.00 96.06 212 ILE A C 1
ATOM 1687 O O . ILE A 1 212 ? -2.963 -11.218 10.205 1.00 96.06 212 ILE A O 1
ATOM 1691 N N . ASP A 1 213 ? -2.362 -10.820 12.337 1.00 93.25 213 ASP A N 1
ATOM 1692 C CA . ASP A 1 213 ? -0.970 -10.501 12.035 1.00 93.25 213 ASP A CA 1
ATOM 1693 C C . ASP A 1 213 ? -0.056 -10.977 13.159 1.00 93.25 213 ASP A C 1
ATOM 1695 O O . ASP A 1 213 ? -0.418 -10.977 14.331 1.00 93.25 213 ASP A O 1
ATOM 1699 N N . LEU A 1 214 ? 1.150 -11.371 12.793 1.00 90.00 214 LEU A N 1
ATOM 1700 C CA . LEU A 1 214 ? 2.184 -11.801 13.722 1.00 90.00 214 LEU A CA 1
ATOM 1701 C C . LEU A 1 214 ? 2.864 -10.586 14.382 1.00 90.00 214 LEU A C 1
ATOM 1703 O O . LEU A 1 214 ? 3.346 -10.677 15.512 1.00 90.00 214 LEU A O 1
ATOM 1707 N N . ASN A 1 215 ? 2.941 -9.457 13.678 1.00 89.50 215 ASN A N 1
ATOM 1708 C CA . ASN A 1 215 ? 3.761 -8.322 14.062 1.00 89.50 215 ASN A CA 1
ATOM 1709 C C . ASN A 1 215 ? 3.127 -7.520 15.211 1.00 89.50 215 ASN A C 1
ATOM 1711 O O . ASN A 1 215 ? 2.075 -6.896 15.054 1.00 89.50 215 ASN A O 1
ATOM 1715 N N . ASP A 1 216 ? 3.812 -7.478 16.359 1.00 90.56 216 ASP A N 1
ATOM 1716 C CA . ASP A 1 216 ? 3.342 -6.775 17.560 1.00 90.56 216 ASP A CA 1
ATOM 1717 C C . ASP A 1 216 ? 2.973 -5.311 17.281 1.00 90.56 216 ASP A C 1
ATOM 1719 O O . ASP A 1 216 ? 1.973 -4.806 17.797 1.00 90.56 216 ASP A O 1
ATOM 1723 N N . PHE A 1 217 ? 3.756 -4.615 16.451 1.00 91.88 217 PHE A N 1
ATOM 1724 C CA . PHE A 1 217 ? 3.525 -3.209 16.133 1.00 91.88 217 PHE A CA 1
ATOM 1725 C C . PHE A 1 217 ? 2.262 -3.014 15.287 1.00 91.88 217 PHE A C 1
ATOM 1727 O O . PHE A 1 217 ? 1.420 -2.182 15.638 1.00 91.88 217 PHE A O 1
ATOM 1734 N N . ALA A 1 218 ? 2.118 -3.797 14.215 1.00 92.00 218 ALA A N 1
ATOM 1735 C CA . ALA A 1 218 ? 0.954 -3.775 13.328 1.00 92.00 218 ALA A CA 1
ATOM 1736 C C . ALA A 1 218 ? -0.346 -4.044 14.101 1.00 92.00 218 ALA A C 1
ATOM 1738 O O . ALA A 1 218 ? -1.312 -3.276 14.003 1.00 92.00 218 ALA A O 1
ATOM 1739 N N . VAL A 1 219 ? -0.339 -5.080 14.948 1.00 94.38 219 VAL A N 1
ATOM 1740 C CA . VAL A 1 219 ? -1.485 -5.444 15.791 1.00 94.38 219 VAL A CA 1
ATOM 1741 C C . VAL A 1 219 ? -1.807 -4.341 16.792 1.00 94.38 219 VAL A C 1
ATOM 1743 O O . VAL A 1 219 ? -2.955 -3.902 16.864 1.00 94.38 219 VAL A O 1
ATOM 1746 N N . THR A 1 220 ? -0.812 -3.845 17.538 1.00 94.88 220 THR A N 1
ATOM 1747 C CA . THR A 1 220 ? -1.042 -2.809 18.561 1.00 94.88 220 THR A CA 1
ATOM 1748 C C . THR A 1 220 ? -1.618 -1.546 17.936 1.00 94.88 220 THR A C 1
ATOM 1750 O O . THR A 1 220 ? -2.618 -1.019 18.419 1.00 94.88 220 THR A O 1
ATOM 1753 N N . LYS A 1 221 ? -1.026 -1.060 16.838 1.00 95.31 221 LYS A N 1
ATOM 1754 C CA . LYS A 1 221 ? -1.494 0.156 16.163 1.00 95.31 221 LYS A CA 1
ATOM 1755 C C . LYS A 1 221 ? -2.916 -0.015 15.622 1.00 95.31 221 LYS A C 1
ATOM 1757 O O . LYS A 1 221 ? -3.742 0.878 15.800 1.00 95.31 221 LYS A O 1
ATOM 1762 N N . SER A 1 222 ? -3.216 -1.164 15.020 1.00 96.62 222 SER A N 1
ATOM 1763 C CA . SER A 1 222 ? -4.545 -1.461 14.476 1.00 96.62 222 SER A CA 1
ATOM 1764 C C . SER A 1 222 ? -5.616 -1.571 15.564 1.00 96.62 222 SER A C 1
ATOM 1766 O O . SER A 1 222 ? -6.717 -1.064 15.369 1.00 96.62 222 SER A O 1
ATOM 1768 N N . LEU A 1 223 ? -5.289 -2.143 16.730 1.00 96.69 223 LEU A N 1
ATOM 1769 C CA . LEU A 1 223 ? -6.175 -2.155 17.901 1.00 96.69 223 LEU A CA 1
ATOM 1770 C C . LEU A 1 223 ? -6.509 -0.735 18.367 1.00 96.69 223 LEU A C 1
ATOM 1772 O O . LEU A 1 223 ? -7.677 -0.421 18.577 1.00 96.69 223 LEU A O 1
ATOM 1776 N N . VAL A 1 224 ? -5.509 0.146 18.475 1.00 97.50 224 VAL A N 1
ATOM 1777 C CA . VAL A 1 224 ? -5.754 1.547 18.858 1.00 97.50 224 VAL A CA 1
ATOM 1778 C C . VAL A 1 224 ? -6.641 2.248 17.830 1.00 97.50 224 VAL A C 1
ATOM 1780 O O . VAL A 1 224 ? -7.590 2.928 18.209 1.00 97.50 224 VAL A O 1
ATOM 1783 N N . ILE A 1 225 ? -6.376 2.066 16.533 1.00 98.00 225 ILE A N 1
ATOM 1784 C CA . ILE A 1 225 ? -7.190 2.652 15.458 1.00 98.00 225 ILE A CA 1
ATOM 1785 C C . ILE A 1 225 ? -8.636 2.139 15.514 1.00 98.00 225 ILE A C 1
ATOM 1787 O O . ILE A 1 225 ? -9.559 2.941 15.374 1.00 98.00 225 ILE A O 1
ATOM 1791 N N . ALA A 1 226 ? -8.849 0.840 15.749 1.00 97.56 226 ALA A N 1
ATOM 1792 C CA . ALA A 1 226 ? -10.183 0.259 15.892 1.00 97.56 226 ALA A CA 1
ATOM 1793 C C . ALA A 1 226 ? -10.953 0.880 17.071 1.00 97.56 226 ALA A C 1
ATOM 1795 O O . ALA A 1 226 ? -12.118 1.245 16.918 1.00 97.56 226 ALA A O 1
ATOM 1796 N N . GLU A 1 227 ? -10.300 1.079 18.217 1.00 97.56 227 GLU A N 1
ATOM 1797 C CA . GLU A 1 227 ? -10.914 1.734 19.378 1.00 97.56 227 GLU A CA 1
ATOM 1798 C C . GLU A 1 227 ? -11.182 3.229 19.131 1.00 97.56 227 GLU A C 1
ATOM 1800 O O . GLU A 1 227 ? -12.261 3.728 19.452 1.00 97.56 227 GLU A O 1
ATOM 1805 N N . MET A 1 228 ? -10.266 3.943 18.466 1.00 98.50 228 MET A N 1
ATOM 1806 C CA . MET A 1 228 ? -10.497 5.336 18.056 1.00 98.50 228 MET A CA 1
ATOM 1807 C C . MET A 1 228 ? -11.663 5.465 17.063 1.00 98.50 228 MET A C 1
ATOM 1809 O O . MET A 1 228 ? -12.369 6.473 17.067 1.00 98.50 228 MET A O 1
ATOM 1813 N N . LEU A 1 229 ? -11.872 4.475 16.187 1.00 98.31 229 LEU A N 1
ATOM 1814 C CA . LEU A 1 229 ? -12.994 4.458 15.246 1.00 98.31 229 LEU A CA 1
ATOM 1815 C C . LEU A 1 229 ? -14.343 4.308 15.958 1.00 98.31 229 LEU A C 1
ATOM 1817 O O . LEU A 1 229 ? -15.306 4.926 15.505 1.00 98.31 229 LEU A O 1
ATOM 1821 N N . LYS A 1 230 ? -14.400 3.544 17.058 1.00 97.00 230 LYS A N 1
ATOM 1822 C CA . LYS A 1 230 ? -15.606 3.336 17.881 1.00 97.00 230 LYS A CA 1
ATOM 1823 C C . LYS A 1 230 ? -15.977 4.564 18.727 1.00 97.00 230 LYS A C 1
ATOM 1825 O O . LYS A 1 230 ? -17.157 4.779 18.996 1.00 97.00 230 LYS A O 1
ATOM 1830 N N . ASP A 1 231 ? -15.007 5.388 19.133 1.00 97.44 231 ASP A N 1
ATOM 1831 C CA . ASP A 1 231 ? -15.262 6.611 19.910 1.00 97.44 231 ASP A CA 1
ATOM 1832 C C . ASP A 1 231 ? -15.670 7.788 18.996 1.00 97.44 231 ASP A C 1
ATOM 1834 O O . ASP A 1 231 ? -14.838 8.432 18.351 1.00 97.44 231 ASP A O 1
ATOM 1838 N N . THR A 1 232 ? -16.965 8.125 18.968 1.00 97.00 232 THR A N 1
ATOM 1839 C CA . THR A 1 232 ? -17.492 9.243 18.160 1.00 97.00 232 THR A CA 1
ATOM 1840 C C . THR A 1 232 ? -16.973 10.615 18.599 1.00 97.00 232 THR A C 1
ATOM 1842 O O . THR A 1 232 ? -17.018 11.553 17.801 1.00 97.00 232 THR A O 1
ATOM 1845 N N . SER A 1 233 ? -16.434 10.745 19.819 1.00 97.25 233 SER A N 1
ATOM 1846 C CA . SER A 1 233 ? -15.805 11.985 20.294 1.00 97.25 233 SER A CA 1
ATOM 1847 C C . SER A 1 233 ? -14.412 12.222 19.707 1.00 97.25 233 SER A C 1
ATOM 1849 O O . SER A 1 233 ? -13.882 13.325 19.823 1.00 97.25 233 SER A O 1
ATOM 1851 N N . VAL A 1 234 ? -13.810 11.216 19.064 1.00 98.06 234 VAL A N 1
ATOM 1852 C CA . VAL A 1 234 ? -12.526 11.344 18.368 1.00 98.06 234 VAL A CA 1
ATOM 1853 C C . VAL A 1 234 ? -12.772 11.820 16.929 1.00 98.06 234 VAL A C 1
ATOM 1855 O O . VAL A 1 234 ? -13.448 11.132 16.164 1.00 98.06 234 VAL A O 1
ATOM 1858 N N . PRO A 1 235 ? -12.217 12.956 16.480 1.00 96.75 235 PRO A N 1
ATOM 1859 C CA . PRO A 1 235 ? -12.269 13.353 15.072 1.00 96.75 235 PRO A CA 1
ATOM 1860 C C . PRO A 1 235 ? -11.631 12.310 14.138 1.00 96.75 235 PRO A C 1
ATOM 1862 O O . PRO A 1 235 ? -10.555 11.786 14.426 1.00 96.75 235 PRO A O 1
ATOM 1865 N N . VAL A 1 236 ? -12.252 12.019 12.985 1.00 96.56 236 VAL A N 1
ATOM 1866 C CA . VAL A 1 236 ? -11.662 11.106 11.975 1.00 96.56 236 VAL A CA 1
ATOM 1867 C C . VAL A 1 236 ? -10.316 11.612 11.440 1.00 96.56 236 VAL A C 1
ATOM 1869 O O . VAL A 1 236 ? -9.472 10.811 11.047 1.00 96.56 236 VAL A O 1
ATOM 1872 N N . THR A 1 237 ? -10.074 12.923 11.491 1.00 96.25 237 THR A N 1
ATOM 1873 C CA . THR A 1 237 ? -8.782 13.546 11.169 1.00 96.25 237 THR A CA 1
ATOM 1874 C C . THR A 1 237 ? -7.670 13.111 12.123 1.00 96.25 237 THR A C 1
ATOM 1876 O O . THR A 1 237 ? -6.542 12.912 11.680 1.00 96.25 237 THR A O 1
ATOM 1879 N N . HIS A 1 238 ? -7.971 12.873 13.404 1.00 97.44 238 HIS A N 1
ATOM 1880 C CA . HIS A 1 238 ? -6.986 12.345 14.352 1.00 97.44 238 HIS A CA 1
ATOM 1881 C C . HIS A 1 238 ? -6.624 10.896 14.011 1.00 97.44 238 HIS A C 1
ATOM 1883 O O . HIS A 1 238 ? -5.463 10.507 14.099 1.00 97.44 238 HIS A O 1
ATOM 1889 N N . ILE A 1 239 ? -7.600 10.099 13.563 1.00 97.69 239 ILE A N 1
ATOM 1890 C CA . ILE A 1 239 ? -7.369 8.714 13.122 1.00 97.69 239 ILE A CA 1
ATOM 1891 C C . ILE A 1 239 ? -6.506 8.693 11.860 1.00 97.69 239 ILE A C 1
ATOM 1893 O O . ILE A 1 239 ? -5.536 7.941 11.801 1.00 97.69 239 ILE A O 1
ATOM 1897 N N . LEU A 1 240 ? -6.807 9.559 10.886 1.00 96.44 240 LEU A N 1
ATOM 1898 C CA . LEU A 1 240 ? -5.987 9.750 9.688 1.00 96.44 240 LEU A CA 1
ATOM 1899 C C . LEU A 1 240 ? -4.527 10.063 10.061 1.00 96.44 240 LEU A C 1
ATOM 1901 O O . LEU A 1 240 ? -3.615 9.449 9.508 1.00 96.44 240 LEU A O 1
ATOM 1905 N N . GLN A 1 241 ? -4.303 10.972 11.017 1.00 95.81 241 GLN A N 1
ATOM 1906 C CA . GLN A 1 241 ? -2.960 11.330 11.477 1.00 95.81 241 GLN A CA 1
ATOM 1907 C C . GLN A 1 241 ? -2.250 10.170 12.187 1.00 95.81 241 GLN A C 1
ATOM 1909 O O . GLN A 1 241 ? -1.087 9.896 11.884 1.00 95.81 241 GLN A O 1
ATOM 1914 N N . VAL A 1 242 ? -2.928 9.454 13.092 1.00 96.44 242 VAL A N 1
ATOM 1915 C CA . VAL A 1 242 ? -2.366 8.261 13.759 1.00 96.44 242 VAL A CA 1
ATOM 1916 C C . VAL A 1 242 ? -1.978 7.194 12.739 1.00 96.44 242 VAL A C 1
ATOM 1918 O O . VAL A 1 242 ? -0.946 6.535 12.883 1.00 96.44 242 VAL A O 1
ATOM 1921 N N . TRP A 1 243 ? -2.775 7.039 11.686 1.00 94.88 243 TRP A N 1
ATOM 1922 C CA . TRP A 1 243 ? -2.550 6.024 10.672 1.00 94.88 243 TRP A CA 1
ATOM 1923 C C . TRP A 1 243 ? -1.423 6.406 9.705 1.00 94.88 243 TRP A C 1
ATOM 1925 O O . TRP A 1 243 ? -0.443 5.664 9.625 1.00 94.88 243 TRP A O 1
ATOM 1935 N N . TYR A 1 244 ? -1.510 7.557 9.032 1.00 93.75 244 TYR A N 1
ATOM 1936 C CA . TYR A 1 244 ? -0.687 7.884 7.857 1.00 93.75 244 TYR A CA 1
ATOM 1937 C C . TYR A 1 244 ? 0.330 9.020 8.047 1.00 93.75 244 TYR A C 1
ATOM 1939 O O . TYR A 1 244 ? 1.157 9.232 7.160 1.00 93.75 244 TYR A O 1
ATOM 1947 N N . SER A 1 245 ? 0.294 9.749 9.167 1.00 93.94 245 SER A N 1
ATOM 1948 C CA . SER A 1 245 ? 1.163 10.914 9.389 1.00 93.94 245 SER A CA 1
ATOM 1949 C C . SER A 1 245 ? 2.381 10.582 10.247 1.00 93.94 245 SER A C 1
ATOM 1951 O O . SER A 1 245 ? 2.288 9.858 11.243 1.00 93.94 245 SER A O 1
ATOM 1953 N N . SER A 1 246 ? 3.528 11.172 9.909 1.00 93.06 246 SER A N 1
ATOM 1954 C CA . SER A 1 246 ? 4.735 11.123 10.744 1.00 93.06 246 SER A CA 1
ATOM 1955 C C . SER A 1 246 ? 4.719 12.155 11.882 1.00 93.06 246 SER A C 1
ATOM 1957 O O . SER A 1 246 ? 5.511 12.058 12.823 1.00 93.06 246 SER A O 1
ATOM 1959 N N . THR A 1 247 ? 3.809 13.126 11.823 1.00 93.12 247 THR A N 1
ATOM 1960 C CA . THR A 1 247 ? 3.640 14.221 12.789 1.00 93.12 247 THR A CA 1
ATOM 1961 C C . THR A 1 247 ? 2.167 14.399 13.137 1.00 93.12 247 THR A C 1
ATOM 1963 O O . THR A 1 247 ? 1.295 14.092 12.322 1.00 93.12 247 THR A O 1
ATOM 1966 N N . TRP A 1 248 ? 1.883 14.885 14.344 1.00 95.50 248 TRP A N 1
ATOM 1967 C CA . TRP A 1 248 ? 0.532 14.992 14.893 1.00 95.50 248 TRP A CA 1
ATOM 1968 C C . TRP A 1 248 ? 0.227 16.394 15.434 1.00 95.50 248 TRP A C 1
ATOM 1970 O O . TRP A 1 248 ? 1.114 17.124 15.892 1.00 95.50 248 TRP A O 1
ATOM 1980 N N . SER A 1 249 ? -1.057 16.750 15.423 1.00 95.44 249 SER A N 1
ATOM 1981 C CA . SER A 1 249 ? -1.611 17.848 16.218 1.00 95.44 249 SER A CA 1
ATOM 1982 C C . SER A 1 249 ? -1.663 17.480 17.705 1.00 95.44 249 SER A C 1
ATOM 1984 O O . SER A 1 249 ? -1.691 16.299 18.075 1.00 95.44 249 SER A O 1
ATOM 1986 N N . LYS A 1 250 ? -1.739 18.481 18.594 1.00 94.50 250 LYS A N 1
ATOM 1987 C CA . LYS A 1 250 ? -2.012 18.224 20.021 1.00 94.50 250 LYS A CA 1
ATOM 1988 C C . LYS A 1 250 ? -3.360 17.537 20.239 1.00 94.50 250 LYS A C 1
ATOM 1990 O O . LYS A 1 250 ? -3.445 16.656 21.092 1.00 94.50 250 LYS A O 1
ATOM 1995 N N . GLY A 1 251 ? -4.375 17.886 19.444 1.00 96.00 251 GLY A N 1
ATOM 1996 C CA . GLY A 1 251 ? -5.682 17.223 19.461 1.00 96.00 251 GLY A CA 1
ATOM 1997 C C . GLY A 1 251 ? -5.557 15.718 19.219 1.00 96.00 251 GLY A C 1
ATOM 1998 O O . GLY A 1 251 ? -6.073 14.912 19.998 1.00 96.00 251 GLY A O 1
ATOM 1999 N N . THR A 1 252 ? -4.770 15.334 18.212 1.00 97.50 252 THR A N 1
ATOM 2000 C CA . THR A 1 252 ? -4.483 13.930 17.897 1.00 97.50 252 THR A CA 1
ATOM 2001 C C . THR A 1 252 ? -3.780 13.215 19.048 1.00 97.50 252 THR A C 1
ATOM 2003 O O . THR A 1 252 ? -4.187 12.110 19.409 1.00 97.50 252 THR A O 1
ATOM 2006 N N . VAL A 1 253 ? -2.787 13.846 19.690 1.00 97.75 253 VAL A N 1
ATOM 2007 C CA . VAL A 1 253 ? -2.135 13.284 20.890 1.00 97.75 253 VAL A CA 1
ATOM 2008 C C . VAL A 1 253 ? -3.151 13.048 22.001 1.00 97.75 253 VAL A C 1
ATOM 2010 O O . VAL A 1 253 ? -3.162 11.970 22.593 1.00 97.75 253 VAL A O 1
ATOM 2013 N N . SER A 1 254 ? -4.015 14.025 22.284 1.00 97.62 254 SER A N 1
ATOM 2014 C CA . SER A 1 254 ? -5.038 13.908 23.323 1.00 97.62 254 SER A CA 1
ATOM 2015 C C . SER A 1 254 ? -6.016 12.769 23.036 1.00 97.62 254 SER A C 1
ATOM 2017 O O . SER A 1 254 ? -6.267 11.956 23.925 1.00 97.62 254 SER A O 1
ATOM 2019 N N . SER A 1 255 ? -6.521 12.649 21.803 1.00 98.31 255 SER A N 1
ATOM 2020 C CA . SER A 1 255 ? -7.404 11.540 21.412 1.00 98.31 255 SER A CA 1
ATOM 2021 C C . SER A 1 255 ? -6.710 10.183 21.482 1.00 98.31 255 SER A C 1
ATOM 2023 O O . SER A 1 255 ? -7.284 9.233 22.018 1.00 98.31 255 SER A O 1
ATOM 2025 N N . PHE A 1 256 ? -5.471 10.088 20.996 1.00 98.38 256 PHE A N 1
ATOM 2026 C CA . PHE A 1 256 ? -4.675 8.864 21.067 1.00 98.38 256 PHE A CA 1
ATOM 2027 C C . PHE A 1 256 ? -4.442 8.445 22.524 1.00 98.38 256 PHE A C 1
ATOM 2029 O O . PHE A 1 256 ? -4.768 7.321 22.900 1.00 98.38 256 PHE A O 1
ATOM 2036 N N . LYS A 1 257 ? -3.967 9.366 23.376 1.00 97.94 257 LYS A N 1
ATOM 2037 C CA . LYS A 1 257 ? -3.721 9.126 24.808 1.00 97.94 257 LYS A CA 1
ATOM 2038 C C . LYS A 1 257 ? -4.987 8.711 25.547 1.00 97.94 257 LYS A C 1
ATOM 2040 O O . LYS A 1 257 ? -4.957 7.724 26.274 1.00 97.94 257 LYS A O 1
ATOM 2045 N N . LYS A 1 258 ? -6.099 9.424 25.342 1.00 97.62 258 LYS A N 1
ATOM 2046 C CA . LYS A 1 258 ? -7.401 9.071 25.927 1.00 97.62 258 LYS A CA 1
ATOM 2047 C C . LYS A 1 258 ? -7.785 7.632 25.572 1.00 97.62 258 LYS A C 1
ATOM 2049 O O . LYS A 1 258 ? -8.155 6.873 26.462 1.00 97.62 258 LYS A O 1
ATOM 2054 N N . THR A 1 259 ? -7.642 7.263 24.299 1.00 97.94 259 THR A N 1
ATOM 2055 C CA . THR A 1 259 ? -7.999 5.927 23.803 1.00 97.94 259 THR A CA 1
ATOM 2056 C C . THR A 1 259 ? -7.139 4.851 24.454 1.00 97.94 259 THR A C 1
ATOM 2058 O O . THR A 1 259 ? -7.669 3.950 25.099 1.00 97.94 259 THR A O 1
ATOM 2061 N N . ILE A 1 260 ? -5.809 4.966 24.375 1.00 96.75 260 ILE A N 1
ATOM 2062 C CA . ILE A 1 260 ? -4.921 3.922 24.907 1.00 96.75 260 ILE A CA 1
ATOM 2063 C C . ILE A 1 260 ? -5.018 3.776 26.427 1.00 96.75 260 ILE A C 1
ATOM 2065 O O . ILE A 1 260 ? -4.827 2.677 26.935 1.00 96.75 260 ILE A O 1
ATOM 2069 N N . MET A 1 261 ? -5.337 4.848 27.161 1.00 95.81 261 MET A N 1
ATOM 2070 C CA . MET A 1 261 ? -5.537 4.790 28.615 1.00 95.81 261 MET A CA 1
ATOM 2071 C C . MET A 1 261 ? -6.793 4.005 29.005 1.00 95.81 261 MET A C 1
ATOM 2073 O O . MET A 1 261 ? -6.813 3.405 30.076 1.00 95.81 261 MET A O 1
ATOM 2077 N N . ALA A 1 262 ? -7.813 3.980 28.143 1.00 94.25 262 ALA A N 1
ATOM 2078 C CA . ALA A 1 262 ? -9.042 3.219 28.360 1.00 94.25 262 ALA A CA 1
ATOM 2079 C C . ALA A 1 262 ? -8.922 1.734 27.959 1.00 94.25 262 ALA A C 1
ATOM 2081 O O . ALA A 1 262 ? -9.749 0.919 28.369 1.00 94.25 262 ALA A O 1
ATOM 2082 N N . MET A 1 263 ? -7.901 1.362 27.180 1.00 93.06 263 MET A N 1
ATOM 2083 C CA . MET A 1 263 ? -7.701 -0.013 26.710 1.00 93.06 263 MET A CA 1
ATOM 2084 C C . MET A 1 263 ? -7.228 -0.955 27.835 1.00 93.06 263 MET A C 1
ATOM 2086 O O . MET A 1 263 ? -6.319 -0.634 28.609 1.00 93.06 263 MET A O 1
ATOM 2090 N N . GLN A 1 264 ? -7.843 -2.142 27.901 1.00 77.00 264 GLN A N 1
ATOM 2091 C CA . GLN A 1 264 ? -7.617 -3.163 28.935 1.00 77.00 264 GLN A CA 1
ATOM 2092 C C . GLN A 1 264 ? -6.393 -4.066 28.668 1.00 77.00 264 GLN A C 1
ATOM 2094 O O . GLN A 1 264 ? -5.778 -4.038 27.605 1.00 77.00 264 GLN A O 1
ATOM 2099 N N . SER A 1 265 ? -6.036 -4.888 29.664 1.00 60.34 265 SER A N 1
ATOM 2100 C CA . SER A 1 265 ? -4.759 -5.610 29.773 1.00 60.34 265 SER A CA 1
ATOM 2101 C C . SER A 1 265 ? -4.729 -7.040 29.208 1.00 60.34 265 SER A C 1
ATOM 2103 O O . SER A 1 265 ? -3.659 -7.659 29.230 1.00 60.34 265 SER A O 1
ATOM 2105 N N . SER A 1 266 ? -5.831 -7.585 28.675 1.00 69.00 266 SER A N 1
ATOM 2106 C CA . SER A 1 266 ? -5.927 -8.967 28.152 1.00 69.00 266 SER A CA 1
ATOM 2107 C C . SER A 1 266 ? -5.258 -9.175 26.779 1.00 69.00 266 SER A C 1
ATOM 2109 O O . SER A 1 266 ? -5.762 -9.909 25.935 1.00 69.00 266 SER A O 1
ATOM 2111 N N . LEU A 1 267 ? -4.119 -8.521 26.555 1.00 81.50 267 LEU A N 1
ATOM 2112 C CA . LEU A 1 267 ? -3.347 -8.533 25.311 1.00 81.50 267 LEU A CA 1
ATOM 2113 C C . LEU A 1 267 ? -2.138 -9.478 25.412 1.00 81.50 267 LEU A C 1
ATOM 2115 O O . LEU A 1 267 ? -1.683 -9.796 26.518 1.00 81.50 267 LEU A O 1
ATOM 2119 N N . SER A 1 268 ? -1.594 -9.906 24.268 1.00 81.44 268 SER A N 1
ATOM 2120 C CA . SER A 1 268 ? -0.334 -10.660 24.224 1.00 81.44 268 SER A CA 1
ATOM 2121 C C . SER A 1 268 ? 0.828 -9.830 24.791 1.00 81.44 268 SER A C 1
ATOM 2123 O O . SER A 1 268 ? 0.734 -8.608 24.948 1.00 81.44 268 SER A O 1
ATOM 2125 N N . SER A 1 269 ? 1.935 -10.482 25.160 1.00 84.81 269 SER A N 1
ATOM 2126 C CA . SER A 1 269 ? 3.027 -9.820 25.886 1.00 84.81 269 SER A CA 1
ATOM 2127 C C . SER A 1 269 ? 3.682 -8.679 25.106 1.00 84.81 269 SER A C 1
ATOM 2129 O O . SER A 1 269 ? 4.038 -7.679 25.728 1.00 84.81 269 SER A O 1
ATOM 2131 N N . GLY A 1 270 ? 3.849 -8.811 23.787 1.00 88.56 270 GLY A N 1
ATOM 2132 C CA . GLY A 1 270 ? 4.452 -7.778 22.938 1.00 88.56 270 GLY A CA 1
ATOM 2133 C C . GLY A 1 270 ? 3.525 -6.579 22.741 1.00 88.56 270 GLY A C 1
ATOM 2134 O O . GLY A 1 270 ? 3.906 -5.442 23.023 1.00 88.56 270 GLY A O 1
ATOM 2135 N N . VAL A 1 271 ? 2.262 -6.847 22.398 1.00 90.94 271 VAL A N 1
ATOM 2136 C CA . VAL A 1 271 ? 1.212 -5.826 22.255 1.00 90.94 271 VAL A CA 1
ATOM 2137 C C . VAL A 1 271 ? 1.016 -5.033 23.550 1.00 90.94 271 VAL A C 1
ATOM 2139 O O . VAL A 1 271 ? 0.978 -3.801 23.539 1.00 90.94 271 VAL A O 1
ATOM 2142 N N . ARG A 1 272 ? 0.959 -5.721 24.698 1.00 91.94 272 ARG A N 1
ATOM 2143 C CA . ARG A 1 272 ? 0.852 -5.072 26.013 1.00 91.94 272 ARG A CA 1
ATOM 2144 C C . ARG A 1 272 ? 2.048 -4.158 26.288 1.00 91.94 272 ARG A C 1
ATOM 2146 O O . ARG A 1 272 ? 1.851 -3.046 26.760 1.00 91.94 272 ARG A O 1
ATOM 2153 N N . GLN A 1 273 ? 3.273 -4.599 25.995 1.00 91.44 273 GLN A N 1
ATOM 2154 C CA . GLN A 1 273 ? 4.476 -3.788 26.219 1.00 91.44 273 GLN A CA 1
ATOM 2155 C C . GLN A 1 273 ? 4.472 -2.496 25.397 1.00 91.44 273 GLN A C 1
ATOM 2157 O O . GLN A 1 273 ? 4.791 -1.439 25.939 1.00 91.44 273 GLN A O 1
ATOM 2162 N N . LEU A 1 274 ? 4.094 -2.566 24.117 1.00 92.56 274 LEU A N 1
ATOM 2163 C CA . LEU A 1 274 ? 3.989 -1.383 23.259 1.00 92.56 274 LEU A CA 1
ATOM 2164 C C . LEU A 1 274 ? 2.912 -0.420 23.761 1.00 92.56 274 LEU A C 1
ATOM 2166 O O . LEU A 1 274 ? 3.167 0.779 23.874 1.00 92.56 274 LEU A O 1
ATOM 2170 N N . LEU A 1 275 ? 1.737 -0.943 24.120 1.00 94.31 275 LEU A N 1
ATOM 2171 C CA . LEU A 1 275 ? 0.637 -0.131 24.631 1.00 94.31 275 LEU A CA 1
ATOM 2172 C C . LEU A 1 275 ? 1.007 0.575 25.945 1.00 94.31 275 LEU A C 1
ATOM 2174 O O . LEU A 1 275 ? 0.806 1.782 26.067 1.00 94.31 275 LEU A O 1
ATOM 2178 N N . GLU A 1 276 ? 1.587 -0.146 26.909 1.00 93.56 276 GLU A N 1
ATOM 2179 C CA . GLU A 1 276 ? 2.026 0.428 28.190 1.00 93.56 276 GLU A CA 1
ATOM 2180 C C . GLU A 1 276 ? 3.147 1.455 28.010 1.00 93.56 276 GLU A C 1
ATOM 2182 O O . GLU A 1 276 ? 3.134 2.518 28.634 1.00 93.56 276 GLU A O 1
ATOM 2187 N N . PHE A 1 277 ? 4.083 1.199 27.096 1.00 94.75 277 PHE A N 1
ATOM 2188 C CA . PHE A 1 277 ? 5.096 2.186 26.749 1.00 94.75 277 PHE A CA 1
ATOM 2189 C C . PHE A 1 277 ? 4.462 3.455 26.167 1.00 94.75 277 PHE A C 1
ATOM 2191 O O . PHE A 1 277 ? 4.757 4.560 26.625 1.00 94.75 277 PHE A O 1
ATOM 2198 N N . TRP A 1 278 ? 3.540 3.326 25.208 1.00 96.31 278 TRP A N 1
ATOM 2199 C CA . TRP A 1 278 ? 2.857 4.477 24.616 1.00 96.31 278 TRP A CA 1
ATOM 2200 C C . TRP A 1 278 ? 1.976 5.232 25.603 1.00 96.31 278 TRP A C 1
ATOM 2202 O O . TRP A 1 278 ? 1.816 6.441 25.433 1.00 96.31 278 TRP A O 1
ATOM 2212 N N . LYS A 1 279 ? 1.450 4.591 26.654 1.00 95.56 279 LYS A N 1
ATOM 2213 C CA . LYS A 1 279 ? 0.748 5.284 27.748 1.00 95.56 279 LYS A CA 1
ATOM 2214 C C . LYS A 1 279 ? 1.670 6.289 28.442 1.00 95.56 279 LYS A C 1
ATOM 2216 O O . LYS A 1 279 ? 1.280 7.447 28.601 1.00 95.56 279 LYS A O 1
ATOM 2221 N N . GLY A 1 280 ? 2.904 5.894 28.754 1.00 94.25 280 GLY A N 1
ATOM 2222 C CA . GLY A 1 280 ? 3.900 6.746 29.419 1.00 94.25 280 GLY A CA 1
ATOM 2223 C C . GLY A 1 280 ? 4.726 7.655 28.500 1.00 94.25 280 GLY A C 1
ATOM 2224 O O . GLY A 1 280 ? 5.279 8.640 28.975 1.00 94.25 280 GLY A O 1
ATOM 2225 N N . ALA A 1 281 ? 4.810 7.362 27.199 1.00 95.94 281 ALA A N 1
ATOM 2226 C CA . ALA A 1 281 ? 5.702 8.077 26.283 1.00 95.94 281 ALA A CA 1
ATOM 2227 C C . ALA A 1 281 ? 5.313 9.552 26.086 1.00 95.94 281 ALA A C 1
ATOM 2229 O O . ALA A 1 281 ? 4.148 9.868 25.826 1.00 95.94 281 ALA A O 1
ATOM 2230 N N . GLU A 1 282 ? 6.288 10.454 26.142 1.00 95.69 282 GLU A N 1
ATOM 2231 C CA . GLU A 1 282 ? 6.098 11.835 25.700 1.00 95.69 282 GLU A CA 1
ATOM 2232 C C . GLU A 1 282 ? 6.011 11.910 24.173 1.00 95.69 282 GLU A C 1
ATOM 2234 O O . GLU A 1 282 ? 6.537 11.055 23.455 1.00 95.69 282 GLU A O 1
ATOM 2239 N N . ALA A 1 283 ? 5.320 12.933 23.668 1.00 95.69 283 ALA A N 1
ATOM 2240 C CA . ALA A 1 283 ? 5.245 13.158 22.235 1.00 95.69 283 ALA A CA 1
ATOM 2241 C C . ALA A 1 283 ? 6.631 13.578 21.702 1.00 95.69 283 ALA A C 1
ATOM 2243 O O . ALA A 1 283 ? 7.212 14.529 22.230 1.00 95.69 283 ALA A O 1
ATOM 2244 N N . PRO A 1 284 ? 7.165 12.901 20.670 1.00 94.94 284 PRO A N 1
ATOM 2245 C CA . PRO A 1 284 ? 8.446 13.259 20.070 1.00 94.94 284 PRO A CA 1
ATOM 2246 C C . PRO A 1 284 ? 8.462 14.705 19.559 1.00 94.94 284 PRO A C 1
ATOM 2248 O O . PRO A 1 284 ? 7.439 15.237 19.127 1.00 94.94 284 PRO A O 1
ATOM 2251 N N . ASP A 1 285 ? 9.635 15.336 19.546 1.00 93.62 285 ASP A N 1
ATOM 2252 C CA . ASP A 1 285 ? 9.796 16.680 18.986 1.00 93.62 285 ASP A CA 1
ATOM 2253 C C . ASP A 1 285 ? 9.464 16.707 17.481 1.00 93.62 285 ASP A C 1
ATOM 2255 O O . ASP A 1 285 ? 9.882 15.834 16.709 1.00 93.62 285 ASP A O 1
ATOM 2259 N N . LEU A 1 286 ? 8.728 17.738 17.053 1.00 90.56 286 LEU A N 1
ATOM 2260 C CA . LEU A 1 286 ? 8.283 17.907 15.668 1.00 90.56 286 LEU A CA 1
ATOM 2261 C C . LEU A 1 286 ? 9.460 17.987 14.692 1.00 90.56 286 LEU A C 1
ATOM 2263 O O . LEU A 1 286 ? 9.449 17.350 13.639 1.00 90.56 286 LEU A O 1
ATOM 2267 N N . GLN A 1 287 ? 10.481 18.771 15.038 1.00 85.88 287 GLN A N 1
ATOM 2268 C CA . GLN A 1 287 ? 11.614 19.028 14.150 1.00 85.88 287 GLN A CA 1
ATOM 2269 C C . GLN A 1 287 ? 12.442 17.761 13.930 1.00 85.88 287 GLN A C 1
ATOM 2271 O O . GLN A 1 287 ? 12.765 17.416 12.793 1.00 85.88 287 GLN A O 1
ATOM 2276 N N . SER A 1 288 ? 12.708 17.031 15.009 1.00 87.62 288 SER A N 1
ATOM 2277 C CA . SER A 1 288 ? 13.425 15.755 15.001 1.00 87.62 288 SER A CA 1
ATOM 2278 C C . SER A 1 288 ? 12.652 14.662 14.258 1.00 87.62 288 SER A C 1
ATOM 2280 O O . SER A 1 288 ? 13.250 13.821 13.590 1.00 87.62 288 SER A O 1
ATOM 2282 N N . SER A 1 289 ? 11.321 14.682 14.327 1.00 89.75 289 SER A N 1
ATOM 2283 C CA . SER A 1 289 ? 10.458 13.724 13.625 1.00 89.75 289 SER A CA 1
ATOM 2284 C C . SER A 1 289 ? 10.439 13.966 12.116 1.00 89.75 289 SER A C 1
ATOM 2286 O O . SER A 1 289 ? 10.649 13.033 11.342 1.00 89.75 289 SER A O 1
ATOM 2288 N N . ARG A 1 290 ? 10.297 15.227 11.681 1.00 88.00 290 ARG A N 1
ATOM 2289 C CA . ARG A 1 290 ? 10.429 15.592 10.259 1.00 88.00 290 ARG A CA 1
ATOM 2290 C C . ARG A 1 290 ? 11.831 15.289 9.724 1.00 88.00 290 ARG A C 1
ATOM 2292 O O . ARG A 1 290 ? 11.969 14.831 8.594 1.00 88.00 290 ARG A O 1
ATOM 2299 N N . HIS A 1 291 ? 12.870 15.506 10.538 1.00 85.25 291 HIS A N 1
ATOM 2300 C CA . HIS A 1 291 ? 14.242 15.145 10.179 1.00 85.25 291 HIS A CA 1
ATOM 2301 C C . HIS A 1 291 ? 14.375 13.642 9.915 1.00 85.25 291 HIS A C 1
ATOM 2303 O O . HIS A 1 291 ? 14.864 13.265 8.856 1.00 85.25 291 HIS A O 1
ATOM 2309 N N . GLN A 1 292 ? 13.912 12.791 10.837 1.00 86.12 292 GLN A N 1
ATOM 2310 C CA . GLN A 1 292 ? 13.965 11.333 10.677 1.00 86.12 292 GLN A CA 1
ATOM 2311 C C . GLN A 1 292 ? 13.145 10.853 9.474 1.00 86.12 292 GLN A C 1
ATOM 2313 O O . GLN A 1 292 ? 13.612 10.000 8.718 1.00 86.12 292 GLN A O 1
ATOM 2318 N N . TRP A 1 293 ? 11.963 11.440 9.257 1.00 87.81 293 TRP A N 1
ATOM 2319 C CA . TRP A 1 293 ? 11.139 11.174 8.081 1.00 87.81 293 TRP A CA 1
ATOM 2320 C C . TRP A 1 293 ? 11.890 11.471 6.783 1.00 87.81 293 TRP A C 1
ATOM 2322 O O . TRP A 1 293 ? 12.025 10.596 5.937 1.00 87.81 293 TRP A O 1
ATOM 2332 N N . LEU A 1 294 ? 12.438 12.677 6.625 1.00 83.38 294 LEU A N 1
ATOM 2333 C CA . LEU A 1 294 ? 13.139 13.050 5.398 1.00 83.38 294 LEU A CA 1
ATOM 2334 C C . LEU A 1 294 ? 14.468 12.295 5.239 1.00 83.38 294 LEU A C 1
ATOM 2336 O O . LEU A 1 294 ? 14.805 11.870 4.133 1.00 83.38 294 LEU A O 1
ATOM 2340 N N . GLN A 1 295 ? 15.204 12.065 6.333 1.00 81.19 295 GLN A N 1
ATOM 2341 C CA . GLN A 1 295 ? 16.463 11.312 6.331 1.00 81.19 295 GLN A CA 1
ATOM 2342 C C . GLN A 1 295 ? 16.300 9.930 5.688 1.00 81.19 295 GLN A C 1
ATOM 2344 O O . GLN A 1 295 ? 17.200 9.432 5.007 1.00 81.19 295 GLN A O 1
ATOM 2349 N N . TYR A 1 296 ? 15.132 9.331 5.881 1.00 78.19 296 TYR A N 1
ATOM 2350 C CA . TYR A 1 296 ? 14.790 8.046 5.320 1.00 78.19 296 TYR A CA 1
ATOM 2351 C C . TYR A 1 296 ? 14.721 8.073 3.772 1.00 78.19 296 TYR A C 1
ATOM 2353 O O . TYR A 1 296 ? 15.301 7.197 3.120 1.00 78.19 296 TYR A O 1
ATOM 2361 N N . PHE A 1 297 ? 14.142 9.117 3.165 1.00 76.81 297 PHE A N 1
ATOM 2362 C CA . PHE A 1 297 ? 14.073 9.269 1.700 1.00 76.81 297 PHE A CA 1
ATOM 2363 C C . PHE A 1 297 ? 15.398 9.714 1.069 1.00 76.81 297 PHE A C 1
ATOM 2365 O O . PHE A 1 297 ? 15.723 9.289 -0.036 1.00 76.81 297 PHE A O 1
ATOM 2372 N N . VAL A 1 298 ? 16.206 10.517 1.771 1.00 74.31 298 VAL A N 1
ATOM 2373 C CA . VAL A 1 298 ? 17.504 10.996 1.247 1.00 74.31 298 VAL A CA 1
ATOM 2374 C C . VAL A 1 298 ? 18.639 9.968 1.381 1.00 74.31 298 VAL A C 1
ATOM 2376 O O . VAL A 1 298 ? 19.789 10.265 1.053 1.00 74.31 298 VAL A O 1
ATOM 2379 N N . SER A 1 299 ? 18.353 8.768 1.894 1.00 72.44 299 SER A N 1
ATOM 2380 C CA . SER A 1 299 ? 19.334 7.684 1.992 1.00 72.44 299 SER A CA 1
ATOM 2381 C C . SER A 1 299 ? 19.739 7.163 0.608 1.00 72.44 299 SER A C 1
ATOM 2383 O O . SER A 1 299 ? 18.960 7.219 -0.345 1.00 72.44 299 SER A O 1
ATOM 2385 N N . GLU A 1 300 ? 20.947 6.600 0.478 1.00 65.12 300 GLU A N 1
ATOM 2386 C CA . GLU A 1 300 ? 21.445 6.120 -0.823 1.00 65.12 300 GLU A CA 1
ATOM 2387 C C . GLU A 1 300 ? 20.522 5.093 -1.494 1.00 65.12 300 GLU A C 1
ATOM 2389 O O . GLU A 1 300 ? 20.432 5.015 -2.718 1.00 65.12 300 GLU A O 1
ATOM 2394 N N . GLN A 1 301 ? 19.790 4.329 -0.684 1.00 65.56 301 GLN A N 1
ATOM 2395 C CA . GLN A 1 301 ? 18.863 3.301 -1.147 1.00 65.56 301 GLN A CA 1
ATOM 2396 C C . GLN A 1 301 ? 17.503 3.847 -1.608 1.00 65.56 301 GLN A C 1
ATOM 2398 O O . GLN A 1 301 ? 16.738 3.103 -2.229 1.00 65.56 301 GLN A O 1
ATOM 2403 N N . ARG A 1 302 ? 17.180 5.098 -1.255 1.00 67.62 302 ARG A N 1
ATOM 2404 C CA . ARG A 1 302 ? 15.854 5.724 -1.402 1.00 67.62 302 ARG A CA 1
ATOM 2405 C C . ARG A 1 302 ? 15.889 7.043 -2.175 1.00 67.62 302 ARG A C 1
ATOM 2407 O O . ARG A 1 302 ? 14.827 7.550 -2.521 1.00 67.62 302 ARG A O 1
ATOM 2414 N N . MET A 1 303 ? 17.077 7.553 -2.521 1.00 63.88 303 MET A N 1
ATOM 2415 C CA . MET A 1 303 ? 17.231 8.842 -3.208 1.00 63.88 303 MET A CA 1
ATOM 2416 C C . MET A 1 303 ? 16.464 8.952 -4.542 1.00 63.88 303 MET A C 1
ATOM 2418 O O . MET A 1 303 ? 16.204 10.049 -5.022 1.00 63.88 303 MET A O 1
ATOM 2422 N N . TRP A 1 304 ? 16.084 7.812 -5.124 1.00 61.88 304 TRP A N 1
ATOM 2423 C CA . TRP A 1 304 ? 15.336 7.691 -6.377 1.00 61.88 304 TRP A CA 1
ATOM 2424 C C . TRP A 1 304 ? 13.834 7.934 -6.228 1.00 61.88 304 TRP A C 1
ATOM 2426 O O . TRP A 1 304 ? 13.147 8.166 -7.218 1.00 61.88 304 TRP A O 1
ATOM 2436 N N . ASP A 1 305 ? 13.298 7.908 -5.011 1.00 70.56 305 ASP A N 1
ATOM 2437 C CA . ASP A 1 305 ? 11.858 8.058 -4.804 1.00 70.56 305 ASP A CA 1
ATOM 2438 C C . ASP A 1 305 ? 11.343 9.436 -5.203 1.00 70.56 305 ASP A C 1
ATOM 2440 O O . ASP A 1 305 ? 10.172 9.572 -5.552 1.00 70.56 305 ASP A O 1
ATOM 2444 N N . ALA A 1 306 ? 12.217 10.443 -5.239 1.00 70.25 306 ALA A N 1
ATOM 2445 C CA . ALA A 1 306 ? 11.893 11.764 -5.754 1.00 70.25 306 ALA A CA 1
ATOM 2446 C C . ALA A 1 306 ? 11.490 11.757 -7.249 1.00 70.25 306 ALA A C 1
ATOM 2448 O O . ALA A 1 306 ? 10.828 12.698 -7.688 1.00 70.25 306 ALA A O 1
ATOM 2449 N N . CYS A 1 307 ? 11.770 10.691 -8.022 1.00 69.88 307 CYS A N 1
ATOM 2450 C CA . CYS A 1 307 ? 11.198 10.500 -9.368 1.00 69.88 307 CYS A CA 1
ATOM 2451 C C . CYS A 1 307 ? 9.667 10.543 -9.371 1.00 69.88 307 CYS A C 1
ATOM 2453 O O . CYS A 1 307 ? 9.057 10.977 -10.348 1.00 69.88 307 CYS A O 1
ATOM 2455 N N . THR A 1 308 ? 9.050 10.089 -8.280 1.00 73.25 308 THR A N 1
ATOM 2456 C CA . THR A 1 308 ? 7.606 10.161 -8.052 1.00 73.25 308 THR A CA 1
ATOM 2457 C C . THR A 1 308 ? 7.091 11.579 -8.256 1.00 73.25 308 THR A C 1
ATOM 2459 O O . THR A 1 308 ? 6.137 11.807 -8.992 1.00 73.25 308 THR A O 1
ATOM 2462 N N . ILE A 1 309 ? 7.771 12.542 -7.640 1.00 77.75 309 ILE A N 1
ATOM 2463 C CA . ILE A 1 309 ? 7.376 13.945 -7.654 1.00 77.75 309 ILE A CA 1
ATOM 2464 C C . ILE A 1 309 ? 7.510 14.492 -9.073 1.00 77.75 309 ILE A C 1
ATOM 2466 O O . ILE A 1 309 ? 6.582 15.110 -9.580 1.00 77.75 309 ILE A O 1
ATOM 2470 N N . ALA A 1 310 ? 8.629 14.211 -9.746 1.00 72.81 310 ALA A N 1
ATOM 2471 C CA . ALA A 1 310 ? 8.852 14.640 -11.126 1.00 72.81 310 ALA A CA 1
ATOM 2472 C C . ALA A 1 310 ? 7.825 14.053 -12.113 1.00 72.81 310 ALA A C 1
ATOM 2474 O O . ALA A 1 310 ? 7.622 14.603 -13.192 1.00 72.81 310 ALA A O 1
ATOM 2475 N N . SER A 1 311 ? 7.166 12.952 -11.746 1.00 75.56 311 SER A N 1
ATOM 2476 C CA . SER A 1 311 ? 6.212 12.271 -12.612 1.00 75.56 311 SER A CA 1
ATOM 2477 C C . SER A 1 311 ? 4.827 12.900 -12.658 1.00 75.56 311 SER A C 1
ATOM 2479 O O . SER A 1 311 ? 4.101 12.630 -13.611 1.00 75.56 311 S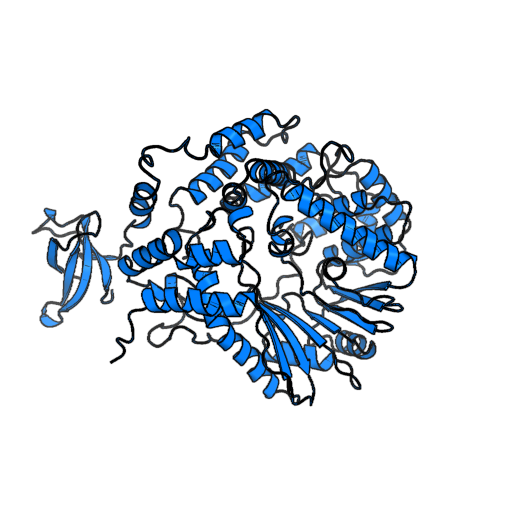ER A O 1
ATOM 2481 N N . PHE A 1 312 ? 4.449 13.749 -11.700 1.00 80.38 312 PHE A N 1
ATOM 2482 C CA . PHE A 1 312 ? 3.144 14.409 -11.755 1.00 80.38 312 PHE A CA 1
ATOM 2483 C C . PHE A 1 312 ? 3.108 15.535 -12.794 1.00 80.38 312 PHE A C 1
ATOM 2485 O O . PHE A 1 312 ? 4.004 16.382 -12.843 1.00 80.38 312 PHE A O 1
ATOM 2492 N N . VAL A 1 313 ? 2.031 15.593 -13.586 1.00 80.56 313 VAL A N 1
ATOM 2493 C CA . VAL A 1 313 ? 1.836 16.607 -14.643 1.00 80.56 313 VAL A CA 1
ATOM 2494 C C . VAL A 1 313 ? 1.540 17.983 -14.056 1.00 80.56 313 VAL A C 1
ATOM 2496 O O . VAL A 1 313 ? 2.096 18.984 -14.518 1.00 80.56 313 VAL A O 1
ATOM 2499 N N . ARG A 1 314 ? 0.693 18.063 -13.023 1.00 83.50 314 ARG A N 1
ATOM 2500 C CA . ARG A 1 314 ? 0.280 19.345 -12.438 1.00 83.50 314 ARG A CA 1
ATOM 2501 C C . ARG A 1 314 ? 1.296 19.815 -11.397 1.00 83.50 314 ARG A C 1
ATOM 2503 O O . ARG A 1 314 ? 1.658 19.070 -10.490 1.00 83.50 314 ARG A O 1
ATOM 2510 N N . ALA A 1 315 ? 1.681 21.090 -11.459 1.00 81.12 315 ALA A N 1
ATOM 2511 C CA . ALA A 1 315 ? 2.590 21.700 -10.482 1.00 81.12 315 ALA A CA 1
ATOM 2512 C C . ALA A 1 315 ? 2.083 21.578 -9.032 1.00 81.12 315 ALA A C 1
ATOM 2514 O O . ALA A 1 315 ? 2.869 21.352 -8.115 1.00 81.12 315 ALA A O 1
ATOM 2515 N N . ARG A 1 316 ? 0.760 21.653 -8.824 1.00 84.75 316 ARG A N 1
ATOM 2516 C CA . ARG A 1 316 ? 0.140 21.495 -7.497 1.00 84.75 316 ARG A CA 1
ATOM 2517 C C . ARG A 1 316 ? 0.335 20.097 -6.895 1.00 84.75 316 ARG A C 1
ATOM 2519 O O . ARG A 1 316 ? 0.586 19.990 -5.702 1.00 84.75 316 ARG A O 1
ATOM 2526 N N . ASP A 1 317 ? 0.311 19.044 -7.714 1.00 86.88 317 ASP A N 1
ATOM 2527 C CA . ASP A 1 317 ? 0.551 17.670 -7.247 1.00 86.88 317 ASP A CA 1
ATOM 2528 C C . ASP A 1 317 ? 2.013 17.469 -6.868 1.00 86.88 317 ASP A C 1
ATOM 2530 O O . ASP A 1 317 ? 2.320 16.909 -5.816 1.00 86.88 317 ASP A O 1
ATOM 2534 N N . ARG A 1 318 ? 2.922 18.001 -7.696 1.00 83.50 318 ARG A N 1
ATOM 2535 C CA . ARG A 1 318 ? 4.359 18.023 -7.394 1.00 83.50 318 ARG A CA 1
ATOM 2536 C C . ARG A 1 318 ? 4.624 18.728 -6.072 1.00 83.50 318 ARG A C 1
ATOM 2538 O O . ARG A 1 318 ? 5.375 18.222 -5.243 1.00 83.50 318 ARG A O 1
ATOM 2545 N N . TRP A 1 319 ? 3.977 19.869 -5.854 1.00 81.50 319 TRP A N 1
ATOM 2546 C CA . TRP A 1 319 ? 4.086 20.624 -4.613 1.00 81.50 319 TRP A CA 1
ATOM 2547 C C . TRP A 1 319 ? 3.619 19.827 -3.396 1.00 81.50 319 TRP A C 1
ATOM 2549 O O . TRP A 1 319 ? 4.338 19.732 -2.400 1.00 81.50 319 TRP A O 1
ATOM 2559 N N . ALA A 1 320 ? 2.427 19.240 -3.481 1.00 87.19 320 ALA A N 1
ATOM 2560 C CA . ALA A 1 320 ? 1.847 18.460 -2.399 1.00 87.19 320 ALA A CA 1
ATOM 2561 C C . ALA A 1 320 ? 2.716 17.239 -2.061 1.00 87.19 320 ALA A C 1
ATOM 2563 O O . ALA A 1 320 ? 3.023 16.998 -0.891 1.00 87.19 320 ALA A O 1
ATOM 2564 N N . ALA A 1 321 ? 3.213 16.535 -3.081 1.00 86.75 321 ALA A N 1
ATOM 2565 C CA . ALA A 1 321 ? 4.144 15.428 -2.906 1.00 86.75 321 ALA A CA 1
ATOM 2566 C C . ALA A 1 321 ? 5.468 15.878 -2.270 1.00 86.75 321 ALA A C 1
ATOM 2568 O O . ALA A 1 321 ? 5.914 15.256 -1.308 1.00 86.75 321 ALA A O 1
ATOM 2569 N N . CYS A 1 322 ? 6.069 16.983 -2.729 1.00 81.44 322 CYS A N 1
ATOM 2570 C CA . CYS A 1 322 ? 7.253 17.577 -2.096 1.00 81.44 322 CYS A CA 1
ATOM 2571 C C . CYS A 1 322 ? 7.022 17.849 -0.608 1.00 81.44 322 CYS A C 1
ATOM 2573 O O . CYS A 1 322 ? 7.828 17.426 0.224 1.00 81.44 322 CYS A O 1
ATOM 2575 N N . LYS A 1 323 ? 5.915 18.520 -0.262 1.00 84.25 323 LYS A N 1
ATOM 2576 C CA . LYS A 1 323 ? 5.563 18.805 1.134 1.00 84.25 323 LYS A CA 1
ATOM 2577 C C . LYS A 1 323 ? 5.481 17.507 1.937 1.00 84.25 323 LYS A C 1
ATOM 2579 O O . LYS A 1 323 ? 6.098 17.421 2.998 1.00 84.25 323 LYS A O 1
ATOM 2584 N N . TYR A 1 324 ? 4.792 16.492 1.420 1.00 89.25 324 TYR A N 1
ATOM 2585 C CA . TYR A 1 324 ? 4.670 15.190 2.074 1.00 89.25 324 TYR A CA 1
ATOM 2586 C C . TYR A 1 324 ? 6.028 14.501 2.281 1.00 89.25 324 TYR A C 1
ATOM 2588 O O . TYR A 1 324 ? 6.340 14.083 3.390 1.00 89.25 324 TYR A O 1
ATOM 2596 N N . PHE A 1 325 ? 6.890 14.415 1.267 1.00 84.75 325 PHE A N 1
ATOM 2597 C CA . PHE A 1 325 ? 8.200 13.770 1.425 1.00 84.75 325 PHE A CA 1
ATOM 2598 C C . PHE A 1 325 ? 9.122 14.522 2.395 1.00 84.75 325 PHE A C 1
ATOM 2600 O O . PHE A 1 325 ? 9.911 13.895 3.097 1.00 84.75 325 PHE A O 1
ATOM 2607 N N . VAL A 1 326 ? 9.005 15.850 2.483 1.00 81.44 326 VAL A N 1
ATOM 2608 C CA . VAL A 1 326 ? 9.800 16.666 3.416 1.00 81.44 326 VAL A CA 1
ATOM 2609 C C . VAL A 1 326 ? 9.294 16.572 4.854 1.00 81.44 326 VAL A C 1
ATOM 2611 O O . VAL A 1 326 ? 10.093 16.595 5.789 1.00 81.44 326 VAL A O 1
ATOM 2614 N N . THR A 1 327 ? 7.979 16.490 5.051 1.00 85.81 327 THR A N 1
ATOM 2615 C CA . THR A 1 327 ? 7.366 16.654 6.381 1.00 85.81 327 THR A CA 1
ATOM 2616 C C . THR A 1 327 ? 6.739 15.381 6.942 1.00 85.81 327 THR A C 1
ATOM 2618 O O . THR A 1 327 ? 6.711 15.206 8.155 1.00 85.81 327 THR A O 1
ATOM 2621 N N . GLY A 1 328 ? 6.263 14.489 6.076 1.00 89.62 328 GLY A N 1
ATOM 2622 C CA . GLY A 1 328 ? 5.461 13.307 6.400 1.00 89.62 328 GLY A CA 1
ATOM 2623 C C . GLY A 1 328 ? 4.042 13.633 6.849 1.00 89.62 328 GLY A C 1
ATOM 2624 O O . GLY A 1 328 ? 3.390 12.800 7.475 1.00 89.62 328 GLY A O 1
ATOM 2625 N N . GLU A 1 329 ? 3.574 14.842 6.539 1.00 90.38 329 GLU A N 1
ATOM 2626 C CA . GLU A 1 329 ? 2.248 15.340 6.893 1.00 90.38 329 GLU A CA 1
ATOM 2627 C C . GLU A 1 329 ? 1.225 15.005 5.820 1.00 90.38 329 GLU A C 1
ATOM 2629 O O . GLU A 1 329 ? 1.424 15.306 4.642 1.00 90.38 329 GLU A O 1
ATOM 2634 N N . VAL A 1 330 ? 0.097 14.447 6.251 1.00 89.12 330 VAL A N 1
ATOM 2635 C CA . VAL A 1 330 ? -1.074 14.232 5.389 1.00 89.12 330 VAL A CA 1
ATOM 2636 C C . VAL A 1 330 ? -2.128 15.325 5.546 1.00 89.12 330 VAL A C 1
ATOM 2638 O O . VAL A 1 330 ? -2.933 15.512 4.649 1.00 89.12 330 VAL A O 1
ATOM 2641 N N . CYS A 1 331 ? -2.130 16.082 6.645 1.00 81.56 331 CYS A N 1
ATOM 2642 C CA . CYS A 1 331 ? -3.084 17.172 6.857 1.00 81.56 331 CYS A CA 1
ATOM 2643 C C . CYS A 1 331 ? -2.546 18.514 6.335 1.00 81.56 331 CYS A C 1
ATOM 2645 O O . CYS A 1 331 ? -1.339 18.782 6.340 1.00 81.56 331 CYS A O 1
ATOM 2647 N N . ASP A 1 332 ? -3.452 19.370 5.866 1.00 69.69 332 ASP A N 1
ATOM 2648 C CA . ASP A 1 332 ? -3.126 20.732 5.452 1.00 69.69 332 ASP A CA 1
ATOM 2649 C C . ASP A 1 332 ? -3.000 21.683 6.659 1.00 69.69 332 ASP A C 1
ATOM 2651 O O . ASP A 1 332 ? -3.309 21.327 7.792 1.00 69.69 332 ASP A O 1
ATOM 2655 N N . GLU A 1 333 ? -2.536 22.917 6.428 1.00 62.31 333 GLU A N 1
ATOM 2656 C CA . GLU A 1 333 ? -2.419 23.914 7.508 1.00 62.31 333 GLU A CA 1
ATOM 2657 C C . GLU A 1 333 ? -3.787 24.405 8.026 1.00 62.31 333 GLU A C 1
ATOM 2659 O O . GLU A 1 333 ? -3.836 25.030 9.083 1.00 62.31 333 GLU A O 1
ATOM 2664 N N . ASN A 1 334 ? -4.883 24.151 7.298 1.00 62.66 334 ASN A N 1
ATOM 2665 C CA . ASN A 1 334 ? -6.208 24.694 7.613 1.00 62.66 334 ASN A CA 1
ATOM 2666 C C . ASN A 1 334 ? -7.053 23.780 8.514 1.00 62.66 334 ASN A C 1
ATOM 2668 O O . ASN A 1 334 ? -8.033 24.251 9.087 1.00 62.66 334 ASN A O 1
ATOM 2672 N N . SER A 1 335 ? -6.714 22.493 8.622 1.00 66.38 335 SER A N 1
ATOM 2673 C CA . SER A 1 335 ? -7.459 21.512 9.422 1.00 66.38 335 SER A CA 1
ATOM 2674 C C . SER A 1 335 ? -7.096 21.578 10.907 1.00 66.38 335 SER A C 1
ATOM 2676 O O . SER A 1 335 ? -7.932 21.932 11.733 1.00 66.38 335 SER A O 1
ATOM 2678 N N . GLU A 1 336 ? -5.847 21.273 11.250 1.00 78.94 336 GLU A N 1
ATOM 2679 C CA . GLU A 1 336 ? -5.287 21.412 12.596 1.00 78.94 336 GLU A CA 1
ATOM 2680 C C . GLU A 1 336 ? -3.772 21.594 12.505 1.00 78.94 336 GLU A C 1
ATOM 2682 O O . GLU A 1 336 ? -3.087 20.888 11.764 1.00 78.94 336 GLU A O 1
ATOM 2687 N N . GLN A 1 337 ? -3.226 22.512 13.302 1.00 84.62 337 GLN A N 1
ATOM 2688 C CA . GLN A 1 337 ? -1.789 22.744 13.314 1.00 84.62 337 GLN A CA 1
ATOM 2689 C C . GLN A 1 337 ? -1.055 21.535 13.916 1.00 84.62 337 GLN A C 1
ATOM 2691 O O . GLN A 1 337 ? -1.288 21.148 15.062 1.00 84.62 337 GLN A O 1
ATOM 2696 N N . VAL A 1 338 ? -0.141 20.947 13.143 1.00 88.81 338 VAL A N 1
ATOM 2697 C CA . VAL A 1 338 ? 0.783 19.918 13.633 1.00 88.81 338 VAL A CA 1
ATOM 2698 C C . VAL A 1 338 ? 1.852 20.541 14.528 1.00 88.81 338 VAL A C 1
ATOM 2700 O O . VAL A 1 338 ? 2.422 21.589 14.213 1.00 88.81 338 VAL A O 1
ATOM 2703 N N . GLU A 1 339 ? 2.129 19.894 15.655 1.00 92.12 339 GLU A N 1
ATOM 2704 C CA . GLU A 1 339 ? 2.969 20.465 16.717 1.00 92.12 339 GLU A CA 1
ATOM 2705 C C . GLU A 1 339 ? 3.990 19.475 17.282 1.00 92.12 339 GLU A C 1
ATOM 2707 O O . GLU A 1 339 ? 4.966 19.902 17.896 1.00 92.12 339 GLU A O 1
ATOM 2712 N N . VAL A 1 340 ? 3.796 18.170 17.071 1.00 94.88 340 VAL A N 1
ATOM 2713 C CA . VAL A 1 340 ? 4.656 17.108 17.613 1.00 94.88 340 VAL A CA 1
ATOM 2714 C C . VAL A 1 340 ? 4.872 15.984 16.597 1.00 94.88 340 VAL A C 1
ATOM 2716 O O . VAL A 1 340 ? 4.212 15.916 15.561 1.00 94.88 340 VAL A O 1
ATOM 2719 N N . GLY A 1 341 ? 5.795 15.076 16.888 1.00 94.44 341 GLY A N 1
ATOM 2720 C CA . GLY A 1 341 ? 5.966 13.824 16.160 1.00 94.44 341 GLY A CA 1
ATOM 2721 C C . GLY A 1 341 ? 4.922 12.767 16.506 1.00 94.44 341 GLY A C 1
ATOM 2722 O O . GLY A 1 341 ? 4.341 12.764 17.591 1.00 94.44 341 GLY A O 1
ATOM 2723 N N . SER A 1 342 ? 4.727 11.819 15.592 1.00 95.19 342 SER A N 1
ATOM 2724 C CA . SER A 1 342 ? 3.915 10.629 15.838 1.00 95.19 342 SER A CA 1
ATOM 2725 C C . SER A 1 342 ? 4.518 9.764 16.949 1.00 95.19 342 SER A C 1
ATOM 2727 O O . SER A 1 342 ? 5.656 9.297 16.837 1.00 95.19 342 SER A O 1
ATOM 2729 N N . ILE A 1 343 ? 3.736 9.501 18.002 1.00 96.00 343 ILE A N 1
ATOM 2730 C CA . ILE A 1 343 ? 4.144 8.604 19.095 1.00 96.00 343 ILE A CA 1
ATOM 2731 C C . ILE A 1 343 ? 4.352 7.193 18.545 1.00 96.00 343 ILE A C 1
ATOM 2733 O O . ILE A 1 343 ? 5.382 6.580 18.799 1.00 96.00 343 ILE A O 1
ATOM 2737 N N . THR A 1 344 ? 3.423 6.688 17.731 1.00 92.94 344 THR A N 1
ATOM 2738 C CA . THR A 1 344 ? 3.539 5.333 17.177 1.00 92.94 344 THR A CA 1
ATOM 2739 C C . THR A 1 344 ? 4.730 5.206 16.231 1.00 92.94 344 THR A C 1
ATOM 2741 O O . THR A 1 344 ? 5.403 4.182 16.218 1.00 92.94 344 THR A O 1
ATOM 2744 N N . MET A 1 345 ? 5.040 6.238 15.444 1.00 91.44 345 MET A N 1
ATOM 2745 C CA . MET A 1 345 ? 6.138 6.157 14.482 1.00 91.44 345 MET A CA 1
ATOM 2746 C C . MET A 1 345 ? 7.507 6.301 15.156 1.00 91.44 345 MET A C 1
ATOM 2748 O O . MET A 1 345 ? 8.419 5.535 14.840 1.00 91.44 345 MET A O 1
ATOM 2752 N N . TRP A 1 346 ? 7.661 7.221 16.110 1.00 91.75 346 TRP A N 1
ATOM 2753 C CA . TRP A 1 346 ? 8.987 7.617 16.605 1.00 91.75 346 TRP A CA 1
ATOM 2754 C C . TRP A 1 346 ? 9.266 7.266 18.068 1.00 91.75 346 TRP A C 1
ATOM 2756 O O . TRP A 1 346 ? 10.428 7.283 18.464 1.00 91.75 346 TRP A O 1
ATOM 2766 N N . ALA A 1 347 ? 8.256 6.905 18.863 1.00 92.31 347 ALA A N 1
ATOM 2767 C CA . ALA A 1 347 ? 8.450 6.460 20.241 1.00 92.31 347 ALA A CA 1
ATOM 2768 C C . ALA A 1 347 ? 8.291 4.935 20.336 1.00 92.31 347 ALA A C 1
ATOM 2770 O O . ALA A 1 347 ? 7.179 4.402 20.297 1.00 92.31 347 ALA A O 1
ATOM 2771 N N . LEU A 1 348 ? 9.411 4.230 20.511 1.00 89.50 348 LEU A N 1
ATOM 2772 C CA . LEU A 1 348 ? 9.446 2.792 20.775 1.00 89.50 348 LEU A CA 1
ATOM 2773 C C . LEU A 1 348 ? 10.240 2.459 22.043 1.00 89.50 348 LEU A C 1
ATOM 2775 O O . LEU A 1 348 ? 11.215 3.153 22.350 1.00 89.50 348 LEU A O 1
ATOM 2779 N N . PRO A 1 349 ? 9.894 1.355 22.734 1.00 88.19 349 PRO A N 1
ATOM 2780 C CA . PRO A 1 349 ? 10.752 0.794 23.766 1.00 88.19 349 PRO A CA 1
ATOM 2781 C C . PRO A 1 349 ? 12.152 0.466 23.209 1.00 88.19 349 PRO A C 1
ATOM 2783 O O . PRO A 1 349 ? 12.247 -0.026 22.084 1.00 88.19 349 PRO A O 1
ATOM 2786 N N . PRO A 1 350 ? 13.242 0.651 23.978 1.00 84.06 350 PRO A N 1
ATOM 2787 C CA . PRO A 1 350 ? 14.607 0.438 23.489 1.00 84.06 350 PRO A CA 1
ATOM 2788 C C . PRO A 1 350 ? 14.865 -0.944 22.872 1.00 84.06 350 PRO A C 1
ATOM 2790 O O . PRO A 1 350 ? 15.543 -1.042 21.851 1.00 84.06 350 PRO A O 1
ATOM 2793 N N . HIS A 1 351 ? 14.302 -2.011 23.448 1.00 78.88 351 HIS A N 1
ATOM 2794 C CA . HIS A 1 351 ? 14.441 -3.367 22.909 1.00 78.88 351 HIS A CA 1
ATOM 2795 C C . HIS A 1 351 ? 13.695 -3.556 21.585 1.00 78.88 351 HIS A C 1
ATOM 2797 O O . HIS A 1 351 ? 14.202 -4.256 20.717 1.00 78.88 351 HIS A O 1
ATOM 2803 N N . PHE A 1 352 ? 12.555 -2.881 21.404 1.00 78.38 352 PHE A N 1
ATOM 2804 C CA . PHE A 1 352 ? 11.808 -2.852 20.144 1.00 78.38 352 PHE A CA 1
ATOM 2805 C C . PHE A 1 352 ? 12.485 -1.986 19.079 1.00 78.38 352 PHE A C 1
ATOM 2807 O O . PHE A 1 352 ? 12.418 -2.314 17.904 1.00 78.38 352 PHE A O 1
ATOM 2814 N N . SER A 1 353 ? 13.161 -0.898 19.451 1.00 67.81 353 SER A N 1
ATOM 2815 C CA . SER A 1 353 ? 13.861 -0.040 18.483 1.00 67.81 353 SER A CA 1
ATOM 2816 C C . SER A 1 353 ? 14.977 -0.779 17.737 1.00 67.81 353 SER A C 1
ATOM 2818 O O . SER A 1 353 ? 15.218 -0.497 16.565 1.00 67.81 353 SER A O 1
ATOM 2820 N N . CYS A 1 354 ? 15.637 -1.732 18.401 1.00 66.94 354 CYS A N 1
ATOM 2821 C CA . CYS A 1 354 ? 16.673 -2.565 17.792 1.00 66.94 354 CYS A CA 1
ATOM 2822 C C . CYS A 1 354 ? 16.104 -3.781 17.044 1.00 66.94 354 CYS A C 1
ATOM 2824 O O . CYS A 1 354 ? 16.688 -4.184 16.043 1.00 66.94 354 CYS A O 1
ATOM 2826 N N . SER A 1 355 ? 15.000 -4.372 17.519 1.00 66.31 355 SER A N 1
ATOM 2827 C CA . SER A 1 355 ? 14.413 -5.584 16.923 1.00 66.31 355 SER A CA 1
ATOM 2828 C C . SER A 1 355 ? 13.350 -5.315 15.854 1.00 66.31 355 SER A C 1
ATOM 2830 O O . SER A 1 355 ? 13.146 -6.162 14.995 1.00 66.31 355 SER A O 1
ATOM 2832 N N . LEU A 1 356 ? 12.699 -4.148 15.876 1.00 74.81 356 LEU A N 1
ATOM 2833 C CA . LEU A 1 356 ? 11.712 -3.679 14.898 1.00 74.81 356 LEU A CA 1
ATOM 2834 C C . LEU A 1 356 ? 12.126 -2.313 14.315 1.00 74.81 356 LEU A C 1
ATOM 2836 O O . LEU A 1 356 ? 11.424 -1.307 14.507 1.00 74.81 356 LEU A O 1
ATOM 2840 N N . PRO A 1 357 ? 13.253 -2.232 13.583 1.00 76.81 357 PRO A N 1
ATOM 2841 C CA . PRO A 1 357 ? 13.565 -1.052 12.794 1.00 76.81 357 PRO A CA 1
ATOM 2842 C C . PRO A 1 357 ? 12.384 -0.690 11.890 1.00 76.81 357 PRO A C 1
ATOM 2844 O O . PRO A 1 357 ? 11.639 -1.551 11.413 1.00 76.81 357 PRO A O 1
ATOM 2847 N N . LEU A 1 358 ? 12.210 0.610 11.651 1.00 76.25 358 LEU A N 1
ATOM 2848 C CA . LEU A 1 358 ? 11.263 1.077 10.649 1.00 76.25 358 LEU A CA 1
ATOM 2849 C C . LEU A 1 358 ? 11.756 0.596 9.281 1.00 76.25 358 LEU A C 1
ATOM 2851 O O . LEU A 1 358 ? 12.715 1.141 8.733 1.00 76.25 358 LEU A O 1
ATOM 2855 N N . HIS A 1 359 ? 11.133 -0.454 8.759 1.00 70.81 359 HIS A N 1
ATOM 2856 C CA . HIS A 1 359 ? 11.470 -0.985 7.452 1.00 70.81 359 HIS A CA 1
ATOM 2857 C C . HIS A 1 359 ? 10.641 -0.284 6.417 1.00 70.81 359 HIS A C 1
ATOM 2859 O O . HIS A 1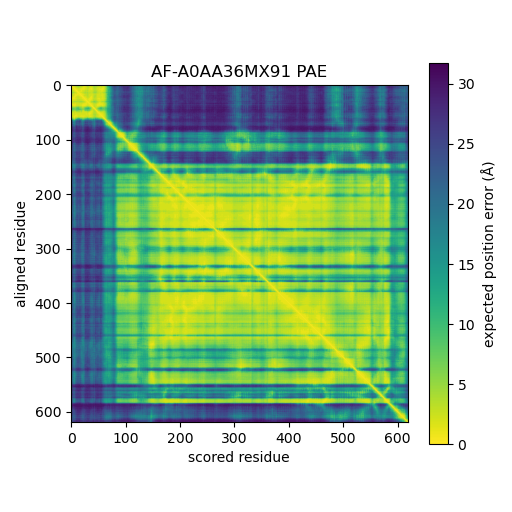 359 ? 9.438 -0.097 6.583 1.00 70.81 359 HIS A O 1
ATOM 2865 N N . ASN A 1 360 ? 11.345 0.066 5.353 1.00 62.38 360 ASN A N 1
ATOM 2866 C CA . ASN A 1 360 ? 10.815 0.688 4.175 1.00 62.38 360 ASN A CA 1
ATOM 2867 C C . ASN A 1 360 ? 9.650 1.643 4.482 1.00 62.38 360 ASN A C 1
ATOM 2869 O O . ASN A 1 360 ? 8.537 1.281 4.147 1.00 62.38 360 ASN A O 1
ATOM 2873 N N . ALA A 1 361 ? 9.847 2.779 5.177 1.00 58.25 361 ALA A N 1
ATOM 2874 C CA . ALA A 1 361 ? 8.742 3.701 5.460 1.00 58.25 361 ALA A CA 1
ATOM 2875 C C . ALA A 1 361 ? 8.042 4.073 4.142 1.00 58.25 361 ALA A C 1
ATOM 2877 O O . ALA A 1 361 ? 8.547 4.847 3.317 1.00 58.25 361 ALA A O 1
ATOM 2878 N N . ASP A 1 362 ? 6.932 3.394 3.887 1.00 70.62 362 ASP A N 1
ATOM 2879 C CA . ASP A 1 362 ? 6.224 3.517 2.636 1.00 70.62 362 ASP A CA 1
ATOM 2880 C C . ASP A 1 362 ? 5.463 4.834 2.657 1.00 70.62 362 ASP A C 1
ATOM 2882 O O . ASP A 1 362 ? 5.191 5.423 3.703 1.00 70.62 362 ASP A O 1
ATOM 2886 N N . SER A 1 363 ? 5.255 5.384 1.473 1.00 82.06 363 SER A N 1
ATOM 2887 C CA . SER A 1 363 ? 4.567 6.658 1.318 1.00 82.06 363 SER A CA 1
ATOM 2888 C C . SER A 1 363 ? 3.067 6.411 1.203 1.00 82.06 363 SER A C 1
ATOM 2890 O O . SER A 1 363 ? 2.652 5.335 0.774 1.00 82.06 363 SER A O 1
ATOM 2892 N N . ILE A 1 364 ? 2.242 7.418 1.501 1.00 88.44 364 ILE A N 1
ATOM 2893 C CA . ILE A 1 364 ? 0.787 7.347 1.258 1.00 88.44 364 ILE A CA 1
ATOM 2894 C C . ILE A 1 364 ? 0.483 6.936 -0.187 1.00 88.44 364 ILE A C 1
ATOM 2896 O O . ILE A 1 364 ? -0.451 6.185 -0.448 1.00 88.44 364 ILE A O 1
ATOM 2900 N N . PHE A 1 365 ? 1.361 7.333 -1.104 1.00 84.88 365 PHE A N 1
ATOM 2901 C CA . PHE A 1 365 ? 1.347 7.014 -2.519 1.00 84.88 365 PHE A CA 1
ATOM 2902 C C . PHE A 1 365 ? 1.454 5.520 -2.835 1.00 84.88 365 PHE A C 1
ATOM 2904 O O . PHE A 1 365 ? 0.838 5.059 -3.792 1.00 84.88 365 PHE A O 1
ATOM 2911 N N . ALA A 1 366 ? 2.186 4.747 -2.028 1.00 80.81 366 ALA A N 1
ATOM 2912 C CA . ALA A 1 366 ? 2.264 3.293 -2.176 1.00 80.81 366 ALA A CA 1
ATOM 2913 C C . ALA A 1 366 ? 0.925 2.612 -1.845 1.00 80.81 366 ALA A C 1
ATOM 2915 O O . ALA A 1 366 ? 0.643 1.513 -2.310 1.00 80.81 366 ALA A O 1
ATOM 2916 N N . THR A 1 367 ? 0.074 3.293 -1.078 1.00 84.00 367 THR A N 1
ATOM 2917 C CA . THR A 1 367 ? -1.234 2.789 -0.654 1.00 84.00 367 THR A CA 1
ATOM 2918 C C . THR A 1 367 ? -2.354 3.171 -1.626 1.00 84.00 367 THR A C 1
ATOM 2920 O O . THR A 1 367 ? -3.482 2.704 -1.490 1.00 84.00 367 THR A O 1
ATOM 2923 N N . MET A 1 368 ? -2.088 4.061 -2.584 1.00 84.50 368 MET A N 1
ATOM 2924 C CA . MET A 1 368 ? -3.098 4.579 -3.505 1.00 84.50 368 MET A CA 1
ATOM 2925 C C . MET A 1 368 ? -3.286 3.630 -4.685 1.00 84.50 368 MET A C 1
ATOM 2927 O O . MET A 1 368 ? -2.322 3.271 -5.358 1.00 84.50 368 MET A O 1
ATOM 2931 N N . ASN A 1 369 ? -4.540 3.295 -4.992 1.00 81.06 369 ASN A N 1
ATOM 2932 C CA . ASN A 1 369 ? -4.883 2.807 -6.319 1.00 81.06 369 ASN A CA 1
ATOM 2933 C C . ASN A 1 369 ? -5.165 4.022 -7.209 1.00 81.06 369 ASN A C 1
ATOM 2935 O O . ASN A 1 369 ? -6.173 4.698 -7.027 1.00 81.06 369 ASN A O 1
ATOM 2939 N N . LEU A 1 370 ? -4.256 4.324 -8.140 1.00 77.69 370 LEU A N 1
ATOM 2940 C CA . LEU A 1 370 ? -4.349 5.528 -8.972 1.00 77.69 370 LEU A CA 1
ATOM 2941 C C . LEU A 1 370 ? -5.631 5.573 -9.808 1.00 77.69 370 LEU A C 1
ATOM 294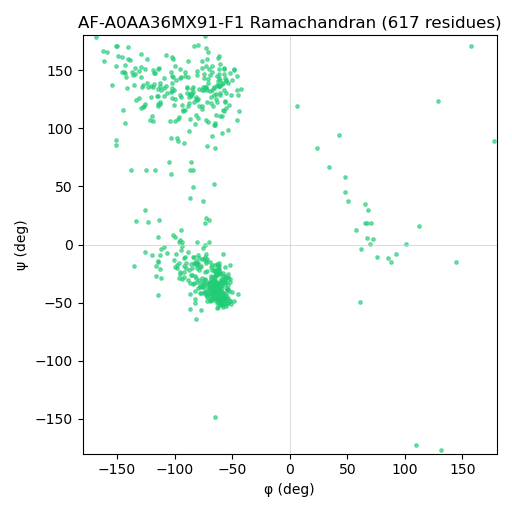3 O O . LEU A 1 370 ? -6.142 6.662 -10.046 1.00 77.69 370 LEU A O 1
ATOM 2947 N N . GLU A 1 371 ? -6.176 4.418 -10.196 1.00 78.75 371 GLU A N 1
ATOM 2948 C CA . GLU A 1 371 ? -7.436 4.322 -10.945 1.00 78.75 371 GLU A CA 1
ATOM 2949 C C . GLU A 1 371 ? -8.606 4.983 -10.212 1.00 78.75 371 GLU A C 1
ATOM 2951 O O . GLU A 1 371 ? -9.478 5.558 -10.855 1.00 78.75 371 GLU A O 1
ATOM 2956 N N . ASP A 1 372 ? -8.601 4.963 -8.876 1.00 82.69 372 ASP A N 1
ATOM 2957 C CA . ASP A 1 372 ? -9.682 5.534 -8.067 1.00 82.69 372 ASP A CA 1
ATOM 2958 C C . ASP A 1 372 ? -9.690 7.079 -8.100 1.00 82.69 372 ASP A C 1
ATOM 2960 O O . ASP A 1 372 ? -10.668 7.702 -7.688 1.00 82.69 372 ASP A O 1
ATOM 2964 N N . TYR A 1 373 ? -8.619 7.699 -8.608 1.00 84.69 373 TYR A N 1
ATOM 2965 C CA . TYR A 1 373 ? -8.445 9.153 -8.677 1.00 84.69 373 TYR A CA 1
ATOM 2966 C C . TYR A 1 373 ? -8.476 9.697 -10.111 1.00 84.69 373 TYR A C 1
ATOM 2968 O O . TYR A 1 373 ? -8.384 10.908 -10.304 1.00 84.69 373 TYR A O 1
ATOM 2976 N N . LEU A 1 374 ? -8.575 8.829 -11.123 1.00 84.69 374 LEU A N 1
ATOM 2977 C CA . LEU A 1 374 ? -8.540 9.219 -12.532 1.00 84.69 374 LEU A CA 1
ATOM 2978 C C . LEU A 1 374 ? -9.958 9.400 -13.116 1.00 84.69 374 LEU A C 1
ATOM 2980 O O . LEU A 1 374 ? -10.855 8.622 -12.792 1.00 84.69 374 LEU A O 1
ATOM 2984 N N . PRO A 1 375 ? -10.166 10.384 -14.018 1.00 84.94 375 PRO A N 1
ATOM 2985 C CA . PRO A 1 375 ? -9.237 11.456 -14.370 1.00 84.94 375 PRO A CA 1
ATOM 2986 C C . PRO A 1 375 ? -9.177 12.510 -13.266 1.00 84.94 375 PRO A C 1
ATOM 2988 O O . PRO A 1 375 ? -10.185 12.842 -12.641 1.00 84.94 375 PRO A O 1
ATOM 2991 N N . VAL A 1 376 ? -8.005 13.110 -13.085 1.00 84.06 376 VAL A N 1
ATOM 2992 C CA . VAL A 1 376 ? -7.851 14.175 -12.095 1.00 84.06 376 VAL A CA 1
ATOM 2993 C C . VAL A 1 376 ? -8.317 15.511 -12.696 1.00 84.06 376 VAL A C 1
ATOM 2995 O O . VAL A 1 376 ? -7.775 15.928 -13.724 1.00 84.06 376 VAL A O 1
ATOM 2998 N N . PRO A 1 377 ? -9.294 16.220 -12.089 1.00 81.88 377 PRO A N 1
ATOM 2999 C CA . PRO A 1 377 ? -9.778 17.494 -12.620 1.00 81.88 377 PRO A CA 1
ATOM 3000 C C . PRO A 1 377 ? -8.666 18.548 -12.677 1.00 81.88 377 PRO A C 1
ATOM 3002 O O . PRO A 1 377 ? -7.921 18.714 -11.712 1.00 81.88 377 PRO A O 1
ATOM 3005 N N . THR A 1 378 ? -8.572 19.318 -13.764 1.00 77.94 378 THR A N 1
ATOM 3006 C CA . THR A 1 378 ? -7.494 20.311 -13.960 1.00 77.94 378 THR A CA 1
ATOM 3007 C C . THR A 1 378 ? -7.402 21.320 -12.811 1.00 77.94 378 THR A C 1
ATOM 3009 O O . THR A 1 378 ? -6.308 21.567 -12.302 1.00 77.94 378 THR A O 1
ATOM 3012 N N . ASP A 1 379 ? -8.549 21.814 -12.339 1.00 80.62 379 ASP A N 1
ATOM 3013 C CA . ASP A 1 379 ? -8.644 22.779 -11.237 1.00 80.62 379 ASP A CA 1
ATOM 3014 C C . ASP A 1 379 ? -8.985 22.152 -9.878 1.00 80.62 379 ASP A C 1
ATOM 3016 O O . ASP A 1 379 ? -9.164 22.876 -8.900 1.00 80.62 379 ASP A O 1
ATOM 3020 N N . GLY A 1 380 ? -9.023 20.820 -9.790 1.00 81.81 380 GLY A N 1
ATOM 3021 C CA . GLY A 1 380 ? -9.371 20.097 -8.566 1.00 81.81 380 GLY A CA 1
ATOM 3022 C C . GLY A 1 380 ? -8.282 20.103 -7.490 1.00 81.81 380 GLY A C 1
ATOM 3023 O O . GLY A 1 380 ? -7.180 20.630 -7.686 1.00 81.81 380 GLY A O 1
ATOM 3024 N N . ALA A 1 381 ? -8.599 19.458 -6.369 1.00 90.12 381 ALA A N 1
ATOM 3025 C CA . ALA A 1 381 ? -7.679 19.171 -5.272 1.00 90.12 381 ALA A CA 1
ATOM 3026 C C . ALA A 1 381 ? -6.348 18.567 -5.766 1.00 90.12 381 ALA A C 1
ATOM 3028 O O . ALA A 1 381 ? -6.290 17.916 -6.821 1.00 90.12 381 ALA A O 1
ATOM 3029 N N . ASP A 1 382 ? -5.264 18.821 -5.033 1.00 91.12 382 ASP A N 1
ATOM 3030 C CA . ASP A 1 382 ? -3.984 18.154 -5.284 1.00 91.12 382 ASP A CA 1
ATOM 3031 C C . ASP A 1 382 ? -4.029 16.669 -4.877 1.00 91.12 382 ASP A C 1
ATOM 3033 O O . ASP A 1 382 ? -4.942 16.217 -4.190 1.00 91.12 382 ASP A O 1
ATOM 3037 N N . ILE A 1 383 ? -3.050 15.883 -5.319 1.00 89.94 383 ILE A N 1
ATOM 3038 C CA . ILE A 1 383 ? -3.019 14.430 -5.106 1.00 89.94 383 ILE A CA 1
ATOM 3039 C C . ILE A 1 383 ? -3.049 14.011 -3.626 1.00 89.94 383 ILE A C 1
ATOM 3041 O O . ILE A 1 383 ? -3.603 12.961 -3.302 1.00 89.94 383 ILE A O 1
ATOM 3045 N N . VAL A 1 384 ? -2.485 14.817 -2.719 1.00 91.62 384 VAL A N 1
ATOM 3046 C CA . VAL A 1 384 ? -2.500 14.523 -1.277 1.00 91.62 384 VAL A CA 1
ATOM 3047 C C . VAL A 1 384 ? -3.866 14.868 -0.697 1.00 91.62 384 VAL A C 1
ATOM 3049 O O . VAL A 1 384 ? -4.413 14.079 0.067 1.00 91.62 384 VAL A O 1
ATOM 3052 N N . GLN A 1 385 ? -4.455 15.995 -1.095 1.00 92.12 385 GLN A N 1
ATOM 3053 C CA . GLN A 1 385 ? -5.823 16.361 -0.726 1.00 92.12 385 GLN A CA 1
ATOM 3054 C C . GLN A 1 385 ? -6.836 15.316 -1.204 1.00 92.12 385 GLN A C 1
ATOM 3056 O O . GLN A 1 385 ? -7.667 14.884 -0.413 1.00 92.12 385 GLN A O 1
ATOM 3061 N N . LEU A 1 386 ? -6.717 14.838 -2.446 1.00 92.06 386 LEU A N 1
ATOM 3062 C CA . LEU A 1 386 ? -7.561 13.765 -2.979 1.00 92.06 386 LEU A CA 1
ATOM 3063 C C . LEU A 1 386 ? -7.462 12.490 -2.131 1.00 92.06 386 LEU A C 1
ATOM 3065 O O . LEU A 1 386 ? -8.484 11.904 -1.779 1.00 92.06 386 LEU A O 1
ATOM 3069 N N . PHE A 1 387 ? -6.242 12.086 -1.758 1.00 92.62 387 PHE A N 1
ATOM 3070 C CA . PHE A 1 387 ? -6.024 10.963 -0.844 1.00 92.62 387 PHE A CA 1
ATOM 3071 C C . PHE A 1 387 ? -6.697 11.197 0.515 1.00 92.62 387 PHE A C 1
ATOM 3073 O O . PHE A 1 387 ? -7.395 10.327 1.030 1.00 92.62 387 PHE A O 1
ATOM 3080 N N . VAL A 1 388 ? -6.509 12.376 1.105 1.00 94.00 388 VAL A N 1
ATOM 3081 C CA . VAL A 1 388 ? -7.070 12.729 2.415 1.00 94.00 388 VAL A CA 1
ATOM 3082 C C . VAL A 1 388 ? -8.594 12.710 2.388 1.00 94.00 388 VAL A C 1
ATOM 3084 O O . VAL A 1 388 ? -9.204 12.110 3.269 1.00 94.00 388 VAL A O 1
ATOM 3087 N N . GLU A 1 389 ? -9.213 13.329 1.386 1.00 93.19 389 GLU A N 1
ATOM 3088 C CA . GLU A 1 389 ? -10.667 13.368 1.217 1.00 93.19 389 GLU A CA 1
ATOM 3089 C C . GLU A 1 389 ? -11.254 11.958 1.075 1.00 93.19 389 GLU A C 1
ATOM 3091 O O . GLU A 1 389 ? -12.232 11.621 1.752 1.00 93.19 389 GLU A O 1
ATOM 3096 N N . ASP A 1 390 ? -10.625 11.109 0.257 1.00 93.38 390 ASP A N 1
ATOM 3097 C CA . ASP A 1 390 ? -11.029 9.715 0.072 1.00 93.38 390 ASP A CA 1
ATOM 3098 C C . ASP A 1 390 ? -10.921 8.911 1.377 1.00 93.38 390 ASP A C 1
ATOM 3100 O O . ASP A 1 390 ? -11.888 8.277 1.816 1.00 93.38 390 ASP A O 1
ATOM 3104 N N . ILE A 1 391 ? -9.779 8.988 2.064 1.00 94.88 391 ILE A N 1
ATOM 3105 C CA . ILE A 1 391 ? -9.567 8.254 3.314 1.00 94.88 391 ILE A CA 1
ATOM 3106 C C . ILE A 1 391 ? -10.483 8.767 4.426 1.00 94.88 391 ILE A C 1
ATOM 3108 O O . ILE A 1 391 ? -11.050 7.953 5.152 1.00 94.88 391 ILE A O 1
ATOM 3112 N N . LEU A 1 392 ? -10.704 10.077 4.561 1.00 96.06 392 LEU A N 1
ATOM 3113 C CA . LEU A 1 392 ? -11.637 10.624 5.554 1.00 96.06 392 LEU A CA 1
ATOM 3114 C C . LEU A 1 392 ? -13.072 10.153 5.301 1.00 96.06 392 LEU A C 1
ATOM 3116 O O . LEU A 1 392 ? -13.762 9.761 6.248 1.00 96.06 392 LEU A O 1
ATOM 3120 N N . LYS A 1 393 ? -13.510 10.116 4.037 1.00 95.94 393 LYS A N 1
ATOM 3121 C CA . LYS A 1 393 ? -14.813 9.554 3.653 1.00 95.94 393 LYS A CA 1
ATOM 3122 C C . LYS A 1 393 ? -14.913 8.076 4.035 1.00 95.94 393 LYS A C 1
ATOM 3124 O O . LYS A 1 393 ? -15.912 7.657 4.626 1.00 95.94 393 LYS A O 1
ATOM 3129 N N . LYS A 1 394 ? -13.879 7.284 3.740 1.00 96.00 394 LYS A N 1
ATOM 3130 C CA . LYS A 1 394 ? -13.820 5.849 4.072 1.00 96.00 394 LYS A CA 1
ATOM 3131 C C . LYS A 1 394 ? -13.790 5.604 5.582 1.00 96.00 394 LYS A C 1
ATOM 3133 O O . LYS A 1 394 ? -14.519 4.735 6.059 1.00 96.00 394 LYS A O 1
ATOM 3138 N N . LEU A 1 395 ? -13.033 6.397 6.340 1.00 97.31 395 LEU A N 1
ATOM 3139 C CA . LEU A 1 395 ? -13.000 6.358 7.806 1.00 97.31 395 LEU A CA 1
ATOM 3140 C C . LEU A 1 395 ? -14.370 6.686 8.403 1.00 97.31 395 LEU A C 1
ATOM 3142 O O . LEU A 1 395 ? -14.839 5.959 9.275 1.00 97.31 395 LEU A O 1
ATOM 3146 N N . GLY A 1 396 ? -15.039 7.733 7.907 1.00 97.38 396 GLY A N 1
ATOM 3147 C CA . GLY A 1 396 ? -16.398 8.084 8.326 1.00 97.38 396 GLY A CA 1
ATOM 3148 C C . GLY A 1 396 ? -17.389 6.947 8.077 1.00 97.38 396 GLY A C 1
ATOM 3149 O O . GLY A 1 396 ? -18.164 6.593 8.962 1.00 97.38 396 GLY A O 1
ATOM 3150 N N . ARG A 1 397 ? -17.309 6.302 6.907 1.00 96.56 397 ARG A N 1
ATOM 3151 C CA . ARG A 1 397 ? -18.128 5.126 6.581 1.00 96.56 397 ARG A CA 1
ATOM 3152 C C . ARG A 1 397 ? -17.881 3.961 7.543 1.00 96.56 397 ARG A C 1
ATOM 3154 O O . ARG A 1 397 ? -18.842 3.414 8.073 1.00 96.56 397 ARG A O 1
ATOM 3161 N N . VAL A 1 398 ? -16.622 3.577 7.766 1.00 97.06 398 VAL A N 1
ATOM 3162 C CA . VAL A 1 398 ? -16.276 2.456 8.661 1.00 97.06 398 VAL A CA 1
ATOM 3163 C C . VAL A 1 398 ? -16.690 2.753 10.101 1.00 97.06 398 VAL A C 1
ATOM 3165 O O . VAL A 1 398 ? -17.269 1.887 10.752 1.00 97.06 398 VAL A O 1
ATOM 3168 N N . ARG A 1 399 ? -16.482 3.985 10.581 1.00 97.75 399 ARG A N 1
ATOM 3169 C CA . ARG A 1 399 ? -16.984 4.431 11.886 1.00 97.75 399 ARG A CA 1
ATOM 3170 C C . ARG A 1 399 ? -18.489 4.239 12.007 1.00 97.75 399 ARG A C 1
ATOM 3172 O O . ARG A 1 399 ? -18.928 3.660 12.990 1.00 97.75 399 ARG A O 1
ATOM 3179 N N . ASN A 1 400 ? -19.266 4.713 11.035 1.00 96.50 400 ASN A N 1
ATOM 3180 C CA . ASN A 1 400 ? -20.722 4.596 11.098 1.00 96.50 400 ASN A CA 1
ATOM 3181 C C . ASN A 1 400 ? -21.143 3.124 11.183 1.00 96.50 400 ASN A C 1
ATOM 3183 O O . ASN A 1 400 ? -21.959 2.774 12.022 1.00 96.50 400 ASN A O 1
ATOM 3187 N N . LEU A 1 401 ? -20.510 2.239 10.404 1.00 96.31 401 LEU A N 1
ATOM 3188 C CA . LEU A 1 401 ? -20.784 0.801 10.477 1.00 96.31 401 LEU A CA 1
ATOM 3189 C C . LEU A 1 401 ? -20.477 0.199 11.859 1.00 96.31 401 LEU A C 1
ATOM 3191 O O . LEU A 1 401 ? -21.239 -0.647 12.321 1.00 96.31 401 LEU A O 1
ATOM 3195 N N . LEU A 1 402 ? -19.394 0.629 12.511 1.00 96.75 402 LEU A N 1
ATOM 3196 C CA . LEU A 1 402 ? -19.033 0.183 13.863 1.00 96.75 402 LEU A CA 1
ATOM 3197 C C . LEU A 1 402 ? -20.015 0.704 14.918 1.00 96.75 402 LEU A C 1
ATOM 3199 O O . LEU A 1 402 ? -20.489 -0.059 15.753 1.00 96.75 402 LEU A O 1
ATOM 3203 N N . VAL A 1 403 ? -20.336 1.998 14.870 1.00 96.62 403 VAL A N 1
ATOM 3204 C CA . VAL A 1 403 ? -21.240 2.656 15.828 1.00 96.62 403 VAL A CA 1
ATOM 3205 C C . VAL A 1 403 ? -22.666 2.118 15.705 1.00 96.62 403 VAL A C 1
ATOM 3207 O O . VAL A 1 403 ? -23.328 1.907 16.718 1.00 96.62 403 VAL A O 1
ATOM 3210 N N . ASP A 1 404 ? -23.109 1.824 14.483 1.00 95.69 404 ASP A N 1
ATOM 3211 C CA . ASP A 1 404 ? -24.422 1.236 14.206 1.00 95.69 404 ASP A CA 1
ATOM 3212 C C . ASP A 1 404 ? -24.486 -0.270 14.547 1.00 95.69 404 ASP A C 1
ATOM 3214 O O . ASP A 1 404 ? -25.530 -0.897 14.363 1.00 95.69 404 ASP A O 1
ATOM 3218 N N . GLY A 1 405 ? -23.381 -0.888 14.988 1.00 95.88 405 GLY A N 1
ATOM 3219 C CA . GLY A 1 405 ? -23.302 -2.327 15.274 1.00 95.88 405 GLY A CA 1
ATOM 3220 C C . GLY A 1 405 ? -23.426 -3.218 14.031 1.00 95.88 405 GLY A C 1
ATOM 3221 O O . GLY A 1 405 ? -23.751 -4.400 14.129 1.00 95.88 405 GLY A O 1
ATOM 3222 N N . ARG A 1 406 ? -23.205 -2.657 12.837 1.00 96.75 406 ARG A N 1
ATOM 3223 C CA . ARG A 1 406 ? -23.300 -3.366 11.551 1.00 96.75 406 ARG A CA 1
ATOM 3224 C C . ARG A 1 406 ? -22.003 -4.078 11.174 1.00 96.75 406 ARG A C 1
ATOM 3226 O O . ARG A 1 406 ? -22.058 -5.051 10.422 1.00 96.75 406 ARG A O 1
ATOM 3233 N N . LEU A 1 407 ? -20.879 -3.581 11.681 1.00 97.50 407 LEU A N 1
ATOM 3234 C CA . LEU A 1 407 ? -19.543 -4.147 11.553 1.00 97.50 407 LEU A CA 1
ATOM 3235 C C . LEU A 1 407 ? -18.975 -4.386 12.952 1.00 97.50 407 LEU A C 1
ATOM 3237 O O . LEU A 1 407 ? -19.048 -3.498 13.796 1.00 97.50 407 LEU A O 1
ATOM 3241 N N . ASP A 1 408 ? -18.359 -5.542 13.159 1.00 97.75 408 ASP A N 1
ATOM 3242 C CA . ASP A 1 408 ? -17.511 -5.826 14.314 1.00 97.75 408 ASP A CA 1
ATOM 3243 C C . ASP A 1 408 ? -16.075 -6.126 13.865 1.00 97.75 408 ASP A C 1
ATOM 3245 O O . ASP A 1 408 ? -15.862 -6.645 12.765 1.00 97.75 408 ASP A O 1
ATOM 3249 N N . ILE A 1 409 ? -15.091 -5.763 14.690 1.00 97.75 409 ILE A N 1
ATOM 3250 C CA . ILE A 1 409 ? -13.661 -5.916 14.387 1.00 97.75 409 ILE A CA 1
ATOM 3251 C C . ILE A 1 409 ? -12.972 -6.651 15.531 1.00 97.75 409 ILE A C 1
ATOM 3253 O O . ILE A 1 409 ? -12.830 -6.106 16.627 1.00 97.75 409 ILE A O 1
ATOM 3257 N N . ASP A 1 410 ? -12.425 -7.817 15.202 1.00 96.50 410 ASP A N 1
ATOM 3258 C CA . ASP A 1 410 ? -11.484 -8.568 16.022 1.00 96.50 410 ASP A CA 1
ATOM 3259 C C . ASP A 1 410 ? -10.082 -8.534 15.411 1.00 96.50 410 ASP A C 1
ATOM 3261 O O . ASP A 1 410 ? -9.907 -8.601 14.193 1.00 96.50 410 ASP A O 1
ATOM 3265 N N . ILE A 1 411 ? -9.056 -8.458 16.262 1.00 96.50 411 ILE A N 1
ATOM 3266 C CA . ILE A 1 411 ? -7.652 -8.470 15.833 1.00 96.50 411 ILE A CA 1
ATOM 3267 C C . ILE A 1 411 ? -6.873 -9.485 16.667 1.00 96.50 411 ILE A C 1
ATOM 3269 O O . ILE A 1 411 ? -6.901 -9.438 17.898 1.00 96.50 411 ILE A O 1
ATOM 3273 N N . TRP A 1 412 ? -6.182 -10.413 16.005 1.00 94.94 412 TRP A N 1
ATOM 3274 C CA . TRP A 1 412 ? -5.410 -11.486 16.635 1.00 94.94 412 TRP A CA 1
ATOM 3275 C C . TRP A 1 412 ? -3.915 -11.310 16.353 1.00 94.94 412 TRP A C 1
ATOM 3277 O O . TRP A 1 412 ? -3.525 -11.084 15.207 1.00 94.94 412 TRP A O 1
ATOM 3287 N N . GLN A 1 413 ? -3.090 -11.451 17.398 1.00 93.25 413 GLN A N 1
ATOM 3288 C CA . GLN A 1 413 ? -1.633 -11.510 17.269 1.00 93.25 413 GLN A CA 1
ATOM 3289 C C . GLN A 1 413 ? -1.194 -12.966 17.126 1.00 93.25 413 GLN A C 1
ATOM 3291 O O . GLN A 1 413 ? -0.959 -13.641 18.123 1.00 93.25 413 GLN A O 1
ATOM 3296 N N . GLU A 1 414 ? -1.180 -13.469 15.897 1.00 92.31 414 GLU A N 1
ATOM 3297 C CA . GLU A 1 414 ? -0.965 -14.884 15.590 1.00 92.31 414 GLU A CA 1
ATOM 3298 C C . GLU A 1 414 ? -0.317 -15.043 14.212 1.00 92.31 414 GLU A C 1
ATOM 3300 O O . GLU A 1 414 ? -0.514 -14.225 13.312 1.00 92.31 414 GLU A O 1
ATOM 3305 N N . GLU A 1 415 ? 0.413 -16.139 14.024 1.00 90.94 415 GLU A N 1
ATOM 3306 C CA . GLU A 1 415 ? 1.000 -16.496 12.734 1.00 90.94 415 GLU A CA 1
ATOM 3307 C C . GLU A 1 415 ? 0.188 -17.603 12.049 1.00 90.94 415 GLU A C 1
ATOM 3309 O O . GLU A 1 415 ? -0.144 -18.623 12.663 1.00 90.94 415 GLU A O 1
ATOM 3314 N N . VAL A 1 416 ? -0.125 -17.418 10.762 1.00 92.06 416 VAL A N 1
ATOM 3315 C CA . VAL A 1 416 ? -0.887 -18.388 9.964 1.00 92.06 416 VAL A CA 1
ATOM 3316 C C . VAL A 1 416 ? 0.073 -19.258 9.152 1.00 92.06 416 VAL A C 1
ATOM 3318 O O . VAL A 1 416 ? 0.399 -18.945 8.010 1.00 92.06 416 VAL A O 1
ATOM 3321 N N . THR A 1 417 ? 0.511 -20.369 9.743 1.00 91.38 417 THR A N 1
ATOM 3322 C CA . THR A 1 417 ? 1.418 -21.352 9.122 1.00 91.38 417 THR A CA 1
ATOM 3323 C C . THR A 1 417 ? 0.870 -22.770 9.250 1.00 91.38 417 THR A C 1
ATOM 3325 O O . THR A 1 417 ? -0.016 -23.035 10.066 1.00 91.38 417 THR A O 1
ATOM 3328 N N . LEU A 1 418 ? 1.402 -23.712 8.460 1.00 89.75 418 LEU A N 1
ATOM 3329 C CA . LEU A 1 418 ? 1.019 -25.128 8.555 1.00 89.75 418 LEU A CA 1
ATOM 3330 C C . LEU A 1 418 ? 1.299 -25.733 9.938 1.00 89.75 418 LEU A C 1
ATOM 3332 O O . LEU A 1 418 ? 0.536 -26.598 10.379 1.00 89.75 418 LEU A O 1
ATOM 3336 N N . ASP A 1 419 ? 2.344 -25.258 10.617 1.00 90.38 419 ASP A N 1
ATOM 3337 C CA . ASP A 1 419 ? 2.735 -25.727 11.947 1.00 90.38 419 ASP A CA 1
ATOM 3338 C C . ASP A 1 419 ? 1.777 -25.220 13.035 1.00 90.38 419 ASP A C 1
ATOM 3340 O O . ASP A 1 419 ? 1.495 -25.925 14.009 1.00 90.38 419 ASP A O 1
ATOM 3344 N N . ASN A 1 420 ? 1.173 -24.042 12.839 1.00 91.62 420 ASN A N 1
ATOM 3345 C CA . ASN A 1 420 ? 0.179 -23.488 13.753 1.00 91.62 420 ASN A CA 1
ATOM 3346 C C . ASN A 1 420 ? -1.245 -23.987 13.446 1.00 91.62 420 ASN A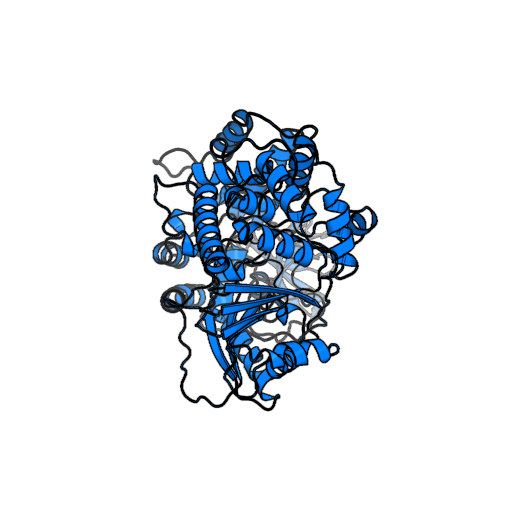 C 1
ATOM 3348 O O . ASN A 1 420 ? -2.168 -23.241 13.100 1.00 91.62 420 ASN A O 1
ATOM 3352 N N . CYS A 1 421 ? -1.452 -25.296 13.607 1.00 92.44 421 CYS A N 1
ATOM 3353 C CA . CYS A 1 421 ? -2.734 -25.931 13.295 1.00 92.44 421 CYS A CA 1
ATOM 3354 C C . CYS A 1 421 ? -3.916 -25.427 14.148 1.00 92.44 421 CYS A C 1
ATOM 3356 O O . CYS A 1 421 ? -5.069 -25.598 13.746 1.00 92.44 421 CYS A O 1
ATOM 3358 N N . GLN A 1 422 ? -3.660 -24.821 15.313 1.00 95.56 422 GLN A N 1
ATOM 3359 C CA . GLN A 1 422 ? -4.710 -24.278 16.179 1.00 95.56 422 GLN A CA 1
ATOM 3360 C C . GLN A 1 422 ? -5.312 -23.003 15.593 1.00 95.56 422 GLN A C 1
ATOM 3362 O O . GLN A 1 422 ? -6.536 -22.882 15.543 1.00 95.56 422 GLN A O 1
ATOM 3367 N N . VAL A 1 423 ? -4.477 -22.098 15.074 1.00 95.56 423 VAL A N 1
ATOM 3368 C CA . VAL A 1 423 ? -4.945 -20.882 14.394 1.00 95.56 423 VAL A CA 1
ATOM 3369 C C . VAL A 1 423 ? -5.722 -21.238 13.132 1.00 95.56 423 VAL A C 1
ATOM 3371 O O . VAL A 1 423 ? -6.820 -20.724 12.940 1.00 95.56 423 VAL A O 1
ATOM 3374 N N . ILE A 1 424 ? -5.241 -22.197 12.334 1.00 96.38 424 ILE A N 1
ATOM 3375 C CA . ILE A 1 424 ? -5.971 -22.701 11.157 1.00 96.38 424 ILE A CA 1
ATOM 3376 C C . ILE A 1 424 ? -7.362 -23.231 11.544 1.00 96.38 424 ILE A C 1
ATOM 3378 O O . ILE A 1 424 ? -8.363 -22.864 10.928 1.00 96.38 424 ILE A O 1
ATOM 3382 N N . LYS A 1 425 ? -7.454 -24.066 12.590 1.00 95.88 425 LYS A N 1
ATOM 3383 C CA . LYS A 1 425 ? -8.741 -24.594 13.081 1.00 95.88 425 LYS A CA 1
ATOM 3384 C C . LYS A 1 425 ? -9.661 -23.483 13.572 1.00 95.88 425 LYS A C 1
ATOM 3386 O O . LYS A 1 425 ? -10.859 -23.532 13.303 1.00 95.88 425 LYS A O 1
ATOM 3391 N N . ARG A 1 426 ? -9.109 -22.491 14.273 1.00 96.94 426 ARG A N 1
ATOM 3392 C CA . ARG A 1 426 ? -9.857 -21.337 14.772 1.00 96.94 426 ARG A CA 1
ATOM 3393 C C . ARG A 1 426 ? -10.409 -20.503 13.616 1.00 96.94 426 ARG A C 1
ATOM 3395 O O . ARG A 1 426 ? -11.594 -20.196 13.636 1.00 96.94 426 ARG A O 1
ATOM 3402 N N . ILE A 1 427 ? -9.605 -20.221 12.588 1.00 97.69 427 ILE A N 1
ATOM 3403 C CA . ILE A 1 427 ? -10.051 -19.527 11.369 1.00 97.69 427 ILE A CA 1
ATOM 3404 C C . ILE A 1 427 ? -11.176 -20.314 10.691 1.00 97.69 427 ILE A C 1
ATOM 3406 O O . ILE A 1 427 ? -12.241 -19.759 10.450 1.00 97.69 427 ILE A O 1
ATOM 3410 N N . SER A 1 428 ? -10.987 -21.615 10.452 1.00 96.75 428 SER A N 1
ATOM 3411 C CA . SER A 1 428 ? -12.014 -22.461 9.824 1.00 96.75 428 SER A CA 1
ATOM 3412 C C . SER A 1 428 ? -13.316 -22.504 10.635 1.00 96.75 428 SER A C 1
ATOM 3414 O O . SER A 1 428 ? -14.404 -22.495 10.061 1.00 96.75 428 SER A O 1
ATOM 3416 N N . SER A 1 429 ? -13.230 -22.478 11.972 1.00 96.62 429 SER A N 1
ATOM 3417 C CA . SER A 1 429 ? -14.405 -22.461 12.857 1.00 96.62 429 SER A CA 1
ATOM 3418 C C . SER A 1 429 ? -15.236 -21.177 12.785 1.00 96.62 429 SER A C 1
ATOM 3420 O O . SER A 1 429 ? -16.397 -21.203 13.179 1.00 96.62 429 SER A O 1
ATOM 3422 N N . LEU A 1 430 ? -14.678 -20.087 12.243 1.00 96.94 430 LEU A N 1
ATOM 3423 C CA . LEU A 1 430 ? -15.431 -18.867 11.944 1.00 96.94 430 LEU A CA 1
ATOM 3424 C C . LEU A 1 430 ? -16.348 -19.021 10.720 1.00 96.94 430 LEU A C 1
ATOM 3426 O O . LEU A 1 430 ? -17.137 -18.123 10.454 1.00 96.94 430 LEU A O 1
ATOM 3430 N N . ALA A 1 431 ? -16.215 -20.114 9.955 1.00 96.38 431 ALA A N 1
ATOM 3431 C CA . ALA A 1 431 ? -16.899 -20.325 8.680 1.00 96.38 431 ALA A CA 1
ATOM 3432 C C . ALA A 1 431 ? -16.785 -19.101 7.738 1.00 96.38 431 ALA A C 1
ATOM 3434 O O . ALA A 1 431 ? -17.800 -18.524 7.340 1.00 96.38 431 ALA A O 1
ATOM 3435 N N . PRO A 1 432 ? -15.556 -18.667 7.390 1.00 97.25 432 PRO A N 1
ATOM 3436 C CA . PRO A 1 432 ? -15.343 -17.398 6.706 1.00 97.25 432 PRO A CA 1
ATOM 3437 C C . PRO A 1 432 ? -15.989 -17.384 5.316 1.00 97.25 432 PRO A C 1
ATOM 3439 O O . PRO A 1 432 ? -15.728 -18.254 4.481 1.00 97.25 432 PRO A O 1
ATOM 3442 N N . ALA A 1 433 ? -16.770 -16.338 5.042 1.00 96.38 433 ALA A N 1
ATOM 3443 C CA . ALA A 1 433 ? -17.302 -16.054 3.711 1.00 96.38 433 ALA A CA 1
ATOM 3444 C C . ALA A 1 433 ? -16.191 -15.574 2.766 1.00 96.38 433 ALA A C 1
ATOM 3446 O O . ALA A 1 433 ? -16.194 -15.878 1.570 1.00 96.38 433 ALA A O 1
ATOM 3447 N N . GLY A 1 434 ? -15.198 -14.859 3.307 1.00 96.50 434 GLY A N 1
ATOM 3448 C CA . GLY A 1 434 ? -14.020 -14.460 2.554 1.00 96.50 434 GLY A CA 1
ATOM 3449 C C . GLY A 1 434 ? -12.736 -14.425 3.372 1.00 96.50 434 GLY A C 1
ATOM 3450 O O . GLY A 1 434 ? -12.752 -14.112 4.561 1.00 96.50 434 GLY A O 1
ATOM 3451 N N . ILE A 1 435 ? -11.611 -14.722 2.719 1.00 97.44 435 ILE A N 1
ATOM 3452 C CA . ILE A 1 435 ? -10.274 -14.604 3.310 1.00 97.44 435 ILE A CA 1
ATOM 3453 C C . ILE A 1 435 ? -9.380 -13.794 2.377 1.00 97.44 435 ILE A C 1
ATOM 3455 O O . ILE A 1 435 ? -9.107 -14.217 1.256 1.00 97.44 435 ILE A O 1
ATOM 3459 N N . SER A 1 436 ? -8.902 -12.647 2.845 1.00 96.25 436 SER A N 1
ATOM 3460 C CA . SER A 1 436 ? -7.855 -11.882 2.180 1.00 96.25 436 SER A CA 1
ATOM 3461 C C . SER A 1 436 ? -6.501 -12.277 2.741 1.00 96.25 436 SER A C 1
ATOM 3463 O O . SER A 1 436 ? -6.185 -12.014 3.898 1.00 96.25 436 SER A O 1
ATOM 3465 N N . TRP A 1 437 ? -5.681 -12.865 1.892 1.00 94.50 437 TRP A N 1
ATOM 3466 C CA . TRP A 1 437 ? -4.259 -13.029 2.110 1.00 94.50 437 TRP A CA 1
ATOM 3467 C C . TRP A 1 437 ? -3.591 -11.747 1.629 1.00 94.50 437 TRP A C 1
ATOM 3469 O O . TRP A 1 437 ? -3.843 -11.294 0.512 1.00 94.50 437 TRP A O 1
ATOM 3479 N N . SER A 1 438 ? -2.759 -11.134 2.461 1.00 88.50 438 SER A N 1
ATOM 3480 C CA . SER A 1 438 ? -1.852 -10.091 1.979 1.00 88.50 438 SER A CA 1
ATOM 3481 C C . SER A 1 438 ? -0.836 -10.704 0.993 1.00 88.50 438 SER A C 1
ATOM 3483 O O . SER A 1 438 ? -1.098 -11.715 0.336 1.00 88.50 438 SER A O 1
ATOM 3485 N N . ASN A 1 439 ? 0.378 -10.181 0.923 1.00 85.25 439 ASN A N 1
ATOM 3486 C CA . ASN A 1 439 ? 1.449 -10.783 0.134 1.00 85.25 439 ASN A CA 1
ATOM 3487 C C . ASN A 1 439 ? 2.028 -12.086 0.735 1.00 85.25 439 ASN A C 1
ATOM 3489 O O . ASN A 1 439 ? 3.144 -12.456 0.396 1.00 85.25 439 ASN A O 1
ATOM 3493 N N . ILE A 1 440 ? 1.301 -12.821 1.593 1.00 89.00 440 ILE A N 1
ATOM 3494 C CA . ILE A 1 440 ? 1.773 -14.068 2.243 1.00 89.00 440 ILE A CA 1
ATOM 3495 C C . ILE A 1 440 ? 2.253 -15.101 1.212 1.00 89.00 440 ILE A C 1
ATOM 3497 O O . ILE A 1 440 ? 3.265 -15.768 1.423 1.00 89.00 440 ILE A O 1
ATOM 3501 N N . LEU A 1 441 ? 1.568 -15.194 0.070 1.00 88.56 441 LEU A N 1
ATOM 3502 C CA . LEU A 1 441 ? 1.912 -16.132 -1.000 1.00 88.56 441 LEU A CA 1
ATOM 3503 C C . LEU A 1 441 ? 3.314 -15.874 -1.598 1.00 88.56 441 LEU A C 1
ATOM 3505 O O . LEU A 1 441 ? 3.932 -16.780 -2.155 1.00 88.56 441 LEU A O 1
ATOM 3509 N N . ASP A 1 442 ? 3.857 -14.661 -1.447 1.00 87.25 442 ASP A N 1
ATOM 3510 C CA . ASP A 1 442 ? 5.209 -14.321 -1.902 1.00 87.25 442 ASP A CA 1
ATOM 3511 C C . ASP A 1 442 ? 6.291 -14.948 -1.017 1.00 87.25 442 ASP A C 1
ATOM 3513 O O . ASP A 1 442 ? 7.444 -15.046 -1.436 1.00 87.25 442 ASP A O 1
ATOM 3517 N N . TYR A 1 443 ? 5.925 -15.415 0.180 1.00 85.56 443 TYR A N 1
ATOM 3518 C CA . TYR A 1 443 ? 6.862 -15.934 1.175 1.00 85.56 443 TYR A CA 1
ATOM 3519 C C . TYR A 1 443 ? 6.658 -17.415 1.482 1.00 85.56 443 TYR A C 1
ATOM 3521 O O . TYR A 1 443 ? 7.589 -18.070 1.922 1.00 85.56 443 TYR A O 1
ATOM 3529 N N . THR A 1 444 ? 5.502 -17.980 1.151 1.00 86.94 444 THR A N 1
ATOM 3530 C CA . THR A 1 444 ? 5.241 -19.419 1.278 1.00 86.94 444 THR A CA 1
ATOM 3531 C C . THR A 1 444 ? 5.344 -20.109 -0.085 1.00 86.94 444 THR A C 1
ATOM 3533 O O . THR A 1 444 ? 5.008 -19.516 -1.114 1.00 86.94 444 THR A O 1
ATOM 3536 N N . ASP A 1 445 ? 5.827 -21.352 -0.135 1.00 88.88 445 ASP A N 1
ATOM 3537 C CA . ASP A 1 445 ? 5.737 -22.156 -1.360 1.00 88.88 445 ASP A CA 1
ATOM 3538 C C . ASP A 1 445 ? 4.265 -22.376 -1.751 1.00 88.88 445 ASP A C 1
ATOM 3540 O O . ASP A 1 445 ? 3.365 -22.366 -0.902 1.00 88.88 445 ASP A O 1
ATOM 3544 N N . LEU A 1 446 ? 3.992 -22.534 -3.048 1.00 88.69 446 LEU A N 1
ATOM 3545 C CA . LEU A 1 446 ? 2.607 -22.532 -3.536 1.00 88.69 446 LEU A CA 1
ATOM 3546 C C . LEU A 1 446 ? 1.791 -23.711 -2.983 1.00 88.69 446 LEU A C 1
ATOM 3548 O O . LEU A 1 446 ? 0.603 -23.557 -2.693 1.00 88.69 446 LEU A O 1
ATOM 3552 N N . ALA A 1 447 ? 2.420 -24.873 -2.784 1.00 89.25 447 ALA A N 1
ATOM 3553 C CA . ALA A 1 447 ? 1.745 -26.066 -2.282 1.00 89.25 447 ALA A CA 1
ATOM 3554 C C . ALA A 1 447 ? 1.324 -25.893 -0.817 1.00 89.25 447 ALA A C 1
ATOM 3556 O O . ALA A 1 447 ? 0.160 -26.121 -0.469 1.00 89.25 447 ALA A O 1
ATOM 3557 N N . SER A 1 448 ? 2.237 -25.423 0.033 1.00 90.19 448 SER A N 1
ATOM 3558 C CA . SER A 1 448 ? 1.944 -25.113 1.432 1.00 90.19 448 SER A CA 1
ATOM 3559 C C . SER A 1 448 ? 0.915 -23.996 1.557 1.00 90.19 448 SER A C 1
ATOM 3561 O O . SER A 1 448 ? -0.001 -24.105 2.374 1.00 90.19 448 SER A O 1
ATOM 3563 N N . PHE A 1 449 ? 0.996 -22.957 0.718 1.00 93.00 449 PHE A N 1
ATOM 3564 C CA . PHE A 1 449 ? 0.007 -21.879 0.693 1.00 93.00 449 PHE A CA 1
ATOM 3565 C C . PHE A 1 449 ? -1.403 -22.408 0.394 1.00 93.00 449 PHE A C 1
ATOM 3567 O O . PHE A 1 449 ? -2.339 -22.129 1.148 1.00 93.00 449 PHE A O 1
ATOM 3574 N N . HIS A 1 450 ? -1.566 -23.230 -0.649 1.00 92.62 450 HIS A N 1
ATOM 3575 C CA . HIS A 1 450 ? -2.855 -23.855 -0.961 1.00 92.62 450 HIS A CA 1
ATOM 3576 C C . HIS A 1 450 ? -3.351 -24.765 0.166 1.00 92.62 450 HIS A C 1
ATOM 3578 O O . HIS A 1 450 ? -4.544 -24.750 0.483 1.00 92.62 450 HIS A O 1
ATOM 3584 N N . ALA A 1 451 ? -2.458 -25.518 0.814 1.00 92.19 451 ALA A N 1
ATOM 3585 C CA . ALA A 1 451 ? -2.812 -26.367 1.947 1.00 92.19 451 ALA A CA 1
ATOM 3586 C C . ALA A 1 451 ? -3.323 -25.555 3.151 1.00 92.19 451 ALA A C 1
ATOM 3588 O O . ALA A 1 451 ? -4.322 -25.941 3.760 1.00 92.19 451 ALA A O 1
ATOM 3589 N N . ILE A 1 452 ? -2.689 -24.422 3.475 1.00 94.38 452 ILE A N 1
ATOM 3590 C CA . ILE A 1 452 ? -3.166 -23.488 4.509 1.00 94.38 452 ILE A CA 1
ATOM 3591 C C . ILE A 1 452 ? -4.527 -22.927 4.105 1.00 94.38 452 ILE A C 1
ATOM 3593 O O . ILE A 1 452 ? -5.491 -23.043 4.861 1.00 94.38 452 ILE A O 1
ATOM 3597 N N . ALA A 1 453 ? -4.621 -22.360 2.900 1.00 94.62 453 ALA A N 1
ATOM 3598 C CA . ALA A 1 453 ? -5.819 -21.672 2.445 1.00 94.62 453 ALA A CA 1
ATOM 3599 C C . ALA A 1 453 ? -7.044 -22.593 2.437 1.00 94.62 453 ALA A C 1
ATOM 3601 O O . ALA A 1 453 ? -8.082 -22.202 2.960 1.00 94.62 453 ALA A O 1
ATOM 3602 N N . THR A 1 454 ? -6.888 -23.828 1.952 1.00 92.69 454 THR A N 1
ATOM 3603 C CA . THR A 1 454 ? -7.951 -24.847 1.940 1.00 92.69 454 THR A CA 1
ATOM 3604 C C . THR A 1 454 ? -8.389 -25.238 3.352 1.00 92.69 454 THR A C 1
ATOM 3606 O O . THR A 1 454 ? -9.575 -25.418 3.610 1.00 92.69 454 THR A O 1
ATOM 3609 N N . ARG A 1 455 ? -7.450 -25.377 4.300 1.00 93.69 455 ARG A N 1
ATOM 3610 C CA . ARG A 1 455 ? -7.778 -25.750 5.689 1.00 93.69 455 ARG A CA 1
ATOM 3611 C C . ARG A 1 455 ? -8.426 -24.613 6.476 1.00 93.69 455 ARG A C 1
ATOM 3613 O O . ARG A 1 455 ? -9.110 -24.894 7.455 1.00 93.69 455 ARG A O 1
ATOM 3620 N N . CYS A 1 456 ? -8.193 -23.365 6.077 1.00 96.06 456 CYS A N 1
ATOM 3621 C CA . CYS A 1 456 ? -8.847 -22.189 6.647 1.00 96.06 456 CYS A CA 1
ATOM 3622 C C . CYS A 1 456 ? -10.257 -21.958 6.084 1.00 96.06 456 CYS A C 1
ATOM 3624 O O . CYS A 1 456 ? -11.039 -21.254 6.721 1.00 96.06 456 CYS A O 1
ATOM 3626 N N . SER A 1 457 ? -10.586 -22.518 4.916 1.00 94.75 457 SER A N 1
ATOM 3627 C CA . SER A 1 457 ? -11.918 -22.403 4.321 1.00 94.75 457 SER A CA 1
ATOM 3628 C C . SER A 1 457 ? -13.004 -22.997 5.229 1.00 94.75 457 SER A C 1
ATOM 3630 O O . SER A 1 457 ? -12.759 -23.875 6.069 1.00 94.75 457 SER A O 1
ATOM 3632 N N . ALA A 1 458 ? -14.226 -22.503 5.053 1.00 91.56 458 ALA A N 1
ATOM 3633 C CA . ALA A 1 458 ? -15.416 -23.079 5.651 1.00 91.56 458 ALA A CA 1
ATOM 3634 C C . ALA A 1 458 ? -15.643 -24.503 5.116 1.00 91.56 458 ALA A C 1
ATOM 3636 O O . ALA A 1 458 ? -15.360 -24.800 3.957 1.00 91.56 458 ALA A O 1
ATOM 3637 N N . LYS A 1 459 ? -16.148 -25.398 5.972 1.00 86.50 459 LYS A N 1
ATOM 3638 C CA . LYS A 1 459 ? -16.385 -26.806 5.603 1.00 86.50 459 LYS A CA 1
ATOM 3639 C C . LYS A 1 459 ? -17.647 -27.000 4.767 1.00 86.50 459 LYS A C 1
ATOM 3641 O O . LYS A 1 459 ? -17.655 -27.838 3.873 1.00 86.50 459 LYS A O 1
ATOM 3646 N N . ASP A 1 460 ? -18.681 -26.218 5.071 1.00 84.94 460 ASP A N 1
ATOM 3647 C CA . ASP A 1 460 ? -20.039 -26.399 4.546 1.00 84.94 460 ASP A CA 1
ATOM 3648 C C . ASP A 1 460 ? -20.488 -25.240 3.633 1.00 84.94 460 ASP A C 1
ATOM 3650 O O . ASP A 1 460 ? -21.647 -25.174 3.228 1.00 84.94 460 ASP A O 1
ATOM 3654 N N . SER A 1 461 ? -19.591 -24.302 3.309 1.00 83.44 461 SER A N 1
ATOM 3655 C CA . SER A 1 461 ? -19.877 -23.158 2.438 1.00 83.44 461 SER A CA 1
ATOM 3656 C C . SER A 1 461 ? -18.664 -22.763 1.592 1.00 83.44 461 SER A C 1
ATOM 3658 O O . SER A 1 461 ? -17.527 -23.140 1.873 1.00 83.44 461 SER A O 1
ATOM 3660 N N . CYS A 1 462 ? -18.911 -22.008 0.520 1.00 87.94 462 CYS A N 1
ATOM 3661 C CA . CYS A 1 462 ? -17.864 -21.539 -0.380 1.00 87.94 462 CYS A CA 1
ATOM 3662 C C . CYS A 1 462 ? -17.143 -20.323 0.222 1.00 87.94 462 CYS A C 1
ATOM 3664 O O . CYS A 1 462 ? -17.697 -19.225 0.273 1.00 87.94 462 CYS A O 1
ATOM 3666 N N . THR A 1 463 ? -15.893 -20.505 0.651 1.00 93.50 463 THR A N 1
ATOM 3667 C CA . THR A 1 463 ? -15.020 -19.389 1.038 1.00 93.50 463 THR A CA 1
ATOM 3668 C C . THR A 1 463 ? -14.398 -18.757 -0.201 1.00 93.50 463 THR A C 1
ATOM 3670 O O . THR A 1 463 ? -13.707 -19.420 -0.978 1.00 93.50 463 THR A O 1
ATOM 3673 N N . THR A 1 464 ? -14.583 -17.447 -0.358 1.00 93.75 464 THR A N 1
ATOM 3674 C CA . THR A 1 464 ? -13.897 -16.677 -1.399 1.00 93.75 464 THR A CA 1
ATOM 3675 C C . THR A 1 464 ? -12.549 -16.174 -0.894 1.00 93.75 464 THR A C 1
ATOM 3677 O O . THR A 1 464 ? -12.469 -15.379 0.039 1.00 93.75 464 THR A O 1
ATOM 3680 N N . HIS A 1 465 ? -11.469 -16.587 -1.534 1.00 94.50 465 HIS A N 1
ATOM 3681 C CA . HIS A 1 465 ? -10.125 -16.128 -1.231 1.00 94.50 465 HIS A CA 1
ATOM 3682 C C . HIS A 1 465 ? -9.725 -14.956 -2.124 1.00 94.50 465 HIS A C 1
ATOM 3684 O O . HIS A 1 465 ? -10.062 -14.918 -3.307 1.00 94.50 465 HIS A O 1
ATOM 3690 N N . TYR A 1 466 ? -8.972 -14.028 -1.545 1.00 93.75 466 TYR A N 1
ATOM 3691 C CA . TYR A 1 466 ? -8.366 -12.882 -2.207 1.00 93.75 466 TYR A CA 1
ATOM 3692 C C . TYR A 1 466 ? -6.881 -12.872 -1.872 1.00 93.75 466 TYR A C 1
ATOM 3694 O O . TYR A 1 466 ? -6.528 -13.108 -0.722 1.00 93.75 466 TYR A O 1
ATOM 3702 N N . ALA A 1 467 ? -6.006 -12.609 -2.832 1.00 91.69 467 ALA A N 1
ATOM 3703 C CA . ALA A 1 467 ? -4.581 -12.452 -2.557 1.00 91.69 467 ALA A CA 1
ATOM 3704 C C . ALA A 1 467 ? -3.936 -11.485 -3.538 1.00 91.69 467 ALA A C 1
ATOM 3706 O O . ALA A 1 467 ? -4.520 -11.190 -4.581 1.00 91.69 467 ALA A O 1
ATOM 3707 N N . TYR A 1 468 ? -2.760 -10.965 -3.211 1.00 88.06 468 TYR A N 1
ATOM 3708 C CA . TYR A 1 468 ? -1.946 -10.271 -4.198 1.00 88.06 468 TYR A CA 1
ATOM 3709 C C . TYR A 1 468 ? -0.490 -10.710 -4.109 1.00 88.06 468 TYR A C 1
ATOM 3711 O O . TYR A 1 468 ? 0.001 -11.034 -3.030 1.00 88.06 468 TYR A O 1
ATOM 3719 N N . SER A 1 469 ? 0.182 -10.735 -5.257 1.00 87.12 469 SER A N 1
ATOM 3720 C CA . SER A 1 469 ? 1.610 -11.033 -5.355 1.00 87.12 469 SER A CA 1
ATOM 3721 C C . SER A 1 469 ? 2.357 -9.818 -5.865 1.00 87.12 469 SER A C 1
ATOM 3723 O O . SER A 1 469 ? 2.006 -9.279 -6.917 1.00 87.12 469 SER A O 1
ATOM 3725 N N . MET A 1 470 ? 3.404 -9.416 -5.153 1.00 81.38 470 MET A N 1
ATOM 3726 C CA . MET A 1 470 ? 4.373 -8.418 -5.611 1.00 81.38 470 MET A CA 1
ATOM 3727 C C . MET A 1 470 ? 5.636 -9.066 -6.187 1.00 81.38 470 MET A C 1
ATOM 3729 O O . MET A 1 470 ? 6.408 -8.403 -6.878 1.00 81.38 470 MET A O 1
ATOM 3733 N N . GLU A 1 471 ? 5.867 -10.347 -5.889 1.00 82.12 471 GLU A N 1
ATOM 3734 C CA . GLU A 1 471 ? 7.117 -11.046 -6.199 1.00 82.12 471 GLU A CA 1
ATOM 3735 C C . GLU A 1 471 ? 7.012 -12.041 -7.360 1.00 82.12 471 GLU A C 1
ATOM 3737 O O . GLU A 1 471 ? 8.049 -12.498 -7.834 1.00 82.12 471 GLU A O 1
ATOM 3742 N N . TRP A 1 472 ? 5.815 -12.310 -7.898 1.00 84.75 472 TRP A N 1
ATOM 3743 C CA . TRP A 1 472 ? 5.623 -13.228 -9.035 1.00 84.75 472 TRP A CA 1
ATOM 3744 C C . TRP A 1 472 ? 6.492 -12.893 -10.257 1.00 84.75 472 TRP A C 1
ATOM 3746 O O . TRP A 1 472 ? 6.864 -13.774 -11.027 1.00 84.75 472 TRP A O 1
ATOM 3756 N N . VAL A 1 473 ? 6.856 -11.620 -10.442 1.00 80.81 473 VAL A N 1
ATOM 3757 C CA . VAL A 1 473 ? 7.743 -11.178 -11.529 1.00 80.81 473 VAL A CA 1
ATOM 3758 C C . VAL A 1 473 ? 9.142 -11.789 -11.454 1.00 80.81 473 VAL A C 1
ATOM 3760 O O . VAL A 1 473 ? 9.869 -11.770 -12.444 1.00 80.81 473 VAL A O 1
ATOM 3763 N N . LYS A 1 474 ? 9.534 -12.322 -10.291 1.00 80.31 474 LYS A N 1
ATOM 3764 C CA . LYS A 1 474 ? 10.775 -13.084 -10.101 1.00 80.31 474 LYS A CA 1
ATOM 3765 C C . LYS A 1 474 ? 10.649 -14.543 -10.527 1.00 80.31 474 LYS A C 1
ATOM 3767 O O . LYS A 1 474 ? 11.676 -15.186 -10.717 1.00 80.31 474 LYS A O 1
ATOM 3772 N N . ASP A 1 475 ? 9.428 -15.042 -10.685 1.00 84.31 475 ASP A N 1
ATOM 3773 C CA . ASP A 1 475 ? 9.138 -16.432 -11.034 1.00 84.31 475 ASP A CA 1
ATOM 3774 C C . ASP A 1 475 ? 8.965 -16.628 -12.545 1.00 84.31 475 ASP A C 1
ATOM 3776 O O . ASP A 1 475 ? 8.778 -17.757 -12.994 1.00 84.31 475 ASP A O 1
ATOM 3780 N N . VAL A 1 476 ? 9.003 -15.551 -13.339 1.00 84.38 476 VAL A N 1
ATOM 3781 C CA . VAL A 1 476 ? 8.750 -15.590 -14.785 1.00 84.38 476 VAL A CA 1
ATOM 3782 C C . VAL A 1 476 ? 9.911 -14.967 -15.551 1.00 84.38 476 VAL A C 1
ATOM 3784 O O . VAL A 1 476 ? 10.235 -13.788 -15.387 1.00 84.38 476 VAL A O 1
ATOM 3787 N N . TYR A 1 477 ? 10.530 -15.749 -16.432 1.00 83.25 477 TYR A N 1
ATOM 3788 C CA . TYR A 1 477 ? 11.599 -15.265 -17.296 1.00 83.25 477 TYR A CA 1
ATOM 3789 C C . TYR A 1 477 ? 11.046 -14.337 -18.385 1.00 83.25 477 TYR A C 1
ATOM 3791 O O . TYR A 1 477 ? 10.074 -14.666 -19.061 1.00 83.25 477 TYR A O 1
ATOM 3799 N N . GLY A 1 478 ? 11.674 -13.177 -18.597 1.00 78.25 478 GLY A N 1
ATOM 3800 C CA . GLY A 1 478 ? 11.255 -12.230 -19.635 1.00 78.25 478 GLY A CA 1
ATOM 3801 C C . GLY A 1 478 ? 10.432 -11.044 -19.142 1.00 78.25 478 GLY A C 1
ATOM 3802 O O . GLY A 1 478 ? 10.078 -10.182 -19.948 1.00 78.25 478 GLY A O 1
ATOM 3803 N N . ILE A 1 479 ? 10.162 -10.931 -17.839 1.00 78.44 479 ILE A N 1
ATOM 3804 C CA . ILE A 1 479 ? 9.540 -9.717 -17.296 1.00 78.44 479 ILE A CA 1
ATOM 3805 C C . ILE A 1 479 ? 10.510 -8.538 -17.422 1.00 78.44 479 ILE A C 1
ATOM 3807 O O . ILE A 1 479 ? 10.140 -7.457 -17.884 1.00 78.44 479 ILE A O 1
ATOM 3811 N N . THR A 1 480 ? 11.778 -8.728 -17.054 1.00 75.50 480 THR A N 1
ATOM 3812 C CA . THR A 1 480 ? 12.743 -7.627 -17.012 1.00 75.50 480 THR A CA 1
ATOM 3813 C C . THR A 1 480 ? 13.294 -7.308 -18.399 1.00 75.50 480 THR A C 1
ATOM 3815 O O . THR A 1 480 ? 13.552 -8.197 -19.205 1.00 75.50 480 THR A O 1
ATOM 3818 N N . LEU A 1 481 ? 13.582 -6.032 -18.676 1.00 71.69 481 LEU A N 1
ATOM 3819 C CA . LEU A 1 481 ? 14.233 -5.624 -19.933 1.00 71.69 481 LEU A CA 1
ATOM 3820 C C . LEU A 1 481 ? 15.601 -6.309 -20.140 1.00 71.69 481 LEU A C 1
ATOM 3822 O O . LEU A 1 481 ? 16.052 -6.498 -21.273 1.00 71.69 481 LEU A O 1
ATOM 3826 N N . ALA A 1 482 ? 16.272 -6.686 -19.046 1.00 71.50 482 ALA A N 1
ATOM 3827 C CA . ALA A 1 482 ? 17.565 -7.362 -19.080 1.00 71.50 482 ALA A CA 1
ATOM 3828 C C . ALA A 1 482 ? 17.489 -8.751 -19.734 1.00 71.50 482 ALA A C 1
ATOM 3830 O O . ALA A 1 482 ? 18.406 -9.106 -20.478 1.00 71.50 482 ALA A O 1
ATOM 3831 N N . ASP A 1 483 ? 16.389 -9.482 -19.530 1.00 73.44 483 ASP A N 1
ATOM 3832 C CA . ASP A 1 483 ? 16.171 -10.814 -20.111 1.00 73.44 483 ASP A CA 1
ATOM 3833 C C . ASP A 1 483 ? 16.145 -10.762 -21.645 1.00 73.44 483 ASP A C 1
ATOM 3835 O O . ASP A 1 483 ? 16.705 -11.619 -22.326 1.00 73.44 483 ASP A O 1
ATOM 3839 N N . TRP A 1 484 ? 15.599 -9.682 -22.204 1.00 68.94 484 TRP A N 1
ATOM 3840 C CA . TRP A 1 484 ? 15.535 -9.451 -23.647 1.00 68.94 484 TRP A CA 1
ATOM 3841 C C . TRP A 1 484 ? 16.852 -8.939 -24.223 1.00 68.94 484 TRP A C 1
ATOM 3843 O O . TRP A 1 484 ? 17.248 -9.289 -25.335 1.00 68.94 484 TRP A O 1
ATOM 3853 N N . CYS A 1 485 ? 17.554 -8.085 -23.490 1.00 60.81 485 CYS A N 1
ATOM 3854 C CA . CYS A 1 485 ? 18.623 -7.272 -24.063 1.00 60.81 485 CYS A CA 1
ATOM 3855 C C . CYS A 1 485 ? 20.032 -7.795 -23.788 1.00 60.81 485 CYS A C 1
ATOM 3857 O O . CYS A 1 485 ? 21.007 -7.099 -24.085 1.00 60.81 485 CYS A O 1
ATOM 3859 N N . ARG A 1 486 ? 20.175 -8.996 -23.219 1.00 60.53 486 ARG A N 1
ATOM 3860 C CA . ARG A 1 486 ? 21.483 -9.569 -22.880 1.00 60.53 486 ARG A CA 1
ATOM 3861 C C . ARG A 1 486 ? 22.375 -9.655 -24.126 1.00 60.53 486 ARG A C 1
ATOM 3863 O O . ARG A 1 486 ? 22.044 -10.332 -25.091 1.00 60.53 486 ARG A O 1
ATOM 3870 N N . GLY A 1 487 ? 23.474 -8.896 -24.136 1.00 51.66 487 GLY A N 1
ATOM 3871 C CA . GLY A 1 487 ? 24.370 -8.763 -25.298 1.00 51.66 487 GLY A CA 1
ATOM 3872 C C . GLY A 1 487 ? 23.788 -7.988 -26.496 1.00 51.66 487 GLY A C 1
ATOM 3873 O O . GLY A 1 487 ? 24.475 -7.790 -27.496 1.00 51.66 487 GLY A O 1
ATOM 3874 N N . ARG A 1 488 ? 22.545 -7.492 -26.414 1.00 59.25 488 ARG A N 1
ATOM 3875 C CA . ARG A 1 488 ? 21.786 -6.839 -27.498 1.00 59.25 488 ARG A CA 1
ATOM 3876 C C . ARG A 1 488 ? 21.460 -5.375 -27.169 1.00 59.25 488 ARG A C 1
ATOM 3878 O O . ARG A 1 488 ? 20.299 -4.999 -27.054 1.00 59.25 488 ARG A O 1
ATOM 3885 N N . GLN A 1 489 ? 22.481 -4.528 -27.029 1.00 57.56 489 GLN A N 1
ATOM 3886 C CA . GLN A 1 489 ? 22.285 -3.117 -26.654 1.00 57.56 489 GLN A CA 1
ATOM 3887 C C . GLN A 1 489 ? 21.494 -2.295 -27.685 1.00 57.56 489 GLN A C 1
ATOM 3889 O O . GLN A 1 489 ? 20.643 -1.509 -27.291 1.00 57.56 489 GLN A O 1
ATOM 3894 N N . ALA A 1 490 ? 21.703 -2.522 -28.986 1.00 52.44 490 ALA A N 1
ATOM 3895 C CA . ALA A 1 490 ? 20.898 -1.882 -30.031 1.00 52.44 490 ALA A CA 1
ATOM 3896 C C . ALA A 1 490 ? 19.398 -2.210 -29.898 1.00 52.44 490 ALA A C 1
ATOM 3898 O O . ALA A 1 490 ? 18.565 -1.316 -29.989 1.00 52.44 490 ALA A O 1
ATOM 3899 N N . LEU A 1 491 ? 19.063 -3.472 -29.590 1.00 60.91 491 LEU A N 1
ATOM 3900 C CA . LEU A 1 491 ? 17.684 -3.870 -29.300 1.00 60.91 491 LEU A CA 1
ATOM 3901 C C . LEU A 1 491 ? 17.162 -3.118 -28.072 1.00 60.91 491 LEU A C 1
ATOM 3903 O O . LEU A 1 491 ? 16.095 -2.527 -28.145 1.00 60.91 491 LEU A O 1
ATOM 3907 N N . ARG A 1 492 ? 17.939 -3.062 -26.982 1.00 62.31 492 ARG A N 1
ATOM 3908 C CA . ARG A 1 492 ? 17.580 -2.286 -25.781 1.00 62.31 492 ARG A CA 1
ATOM 3909 C C . ARG A 1 492 ? 17.218 -0.844 -26.119 1.00 62.31 492 ARG A C 1
ATOM 3911 O O . ARG A 1 492 ? 16.179 -0.379 -25.674 1.00 62.31 492 ARG A O 1
ATOM 3918 N N . ALA A 1 493 ? 18.046 -0.162 -26.909 1.00 62.12 493 ALA A N 1
ATOM 3919 C CA . ALA A 1 493 ? 17.792 1.214 -27.323 1.00 62.12 493 ALA A CA 1
ATOM 3920 C C . ALA A 1 493 ? 16.485 1.331 -28.124 1.00 62.12 493 ALA A C 1
ATOM 3922 O O . ALA A 1 493 ? 15.651 2.163 -27.792 1.00 62.12 493 ALA A O 1
ATOM 3923 N N . SER A 1 494 ? 16.253 0.455 -29.107 1.00 62.00 494 SER A N 1
ATOM 3924 C CA . SER A 1 494 ? 15.007 0.446 -29.887 1.00 62.00 494 SER A CA 1
ATOM 3925 C C . SER A 1 494 ? 13.755 0.218 -29.035 1.00 62.00 494 SER A C 1
ATOM 3927 O O . SER A 1 494 ? 12.755 0.901 -29.235 1.00 62.00 494 SER A O 1
ATOM 3929 N N . LEU A 1 495 ? 13.814 -0.695 -28.060 1.00 66.50 495 LEU A N 1
ATOM 3930 C CA . LEU A 1 495 ? 12.697 -0.951 -27.142 1.00 66.50 495 LEU A CA 1
ATOM 3931 C C . LEU A 1 495 ? 12.387 0.275 -26.271 1.00 66.50 495 LEU A C 1
ATOM 3933 O O . LEU A 1 495 ? 11.224 0.585 -26.036 1.00 66.50 495 LEU A O 1
ATOM 3937 N N . LEU A 1 496 ? 13.419 0.988 -25.812 1.00 68.00 496 LEU A N 1
ATOM 3938 C CA . LEU A 1 496 ? 13.257 2.211 -25.022 1.00 68.00 496 LEU A CA 1
ATOM 3939 C C . LEU A 1 496 ? 12.630 3.348 -25.848 1.00 68.00 496 LEU A C 1
ATOM 3941 O O . LEU A 1 496 ? 11.722 4.012 -25.357 1.00 68.00 496 LEU A O 1
ATOM 3945 N N . ILE A 1 497 ? 13.039 3.517 -27.112 1.00 67.06 497 ILE A N 1
ATOM 3946 C CA . ILE A 1 497 ? 12.450 4.511 -28.031 1.00 67.06 497 ILE A CA 1
ATOM 3947 C C . ILE A 1 497 ? 10.961 4.250 -28.244 1.00 67.06 497 ILE A C 1
ATOM 3949 O O . ILE A 1 497 ? 10.166 5.187 -28.212 1.00 67.06 497 ILE A O 1
ATOM 3953 N N . GLU A 1 498 ? 10.573 2.995 -28.472 1.00 67.81 498 GLU A N 1
ATOM 3954 C CA . GLU A 1 498 ? 9.164 2.642 -28.671 1.00 67.81 498 GLU A CA 1
ATOM 3955 C C . GLU A 1 498 ? 8.348 2.870 -27.397 1.00 67.81 498 GLU A C 1
ATOM 3957 O O . GLU A 1 498 ? 7.207 3.312 -27.467 1.00 67.81 498 GLU A O 1
ATOM 3962 N N . LEU A 1 499 ? 8.923 2.644 -26.214 1.00 67.31 499 LEU A N 1
ATOM 3963 C CA . LEU A 1 499 ? 8.245 2.999 -24.969 1.00 67.31 499 LEU A CA 1
ATOM 3964 C C . LEU A 1 499 ? 8.069 4.512 -24.806 1.00 67.31 499 LEU A C 1
ATOM 3966 O O . LEU A 1 499 ? 7.073 4.934 -24.238 1.00 67.31 499 LEU A O 1
ATOM 3970 N N . GLU A 1 500 ? 8.999 5.333 -25.289 1.00 64.50 500 GLU A N 1
ATOM 3971 C CA . GLU A 1 500 ? 8.918 6.795 -25.164 1.00 64.50 500 GLU A CA 1
ATOM 3972 C C . GLU A 1 500 ? 8.045 7.455 -26.232 1.00 64.50 500 GLU A C 1
ATOM 3974 O O . GLU A 1 500 ? 7.301 8.393 -25.948 1.00 64.50 500 GLU A O 1
ATOM 3979 N N . THR A 1 501 ? 8.139 6.979 -27.469 1.00 65.81 501 THR A N 1
ATOM 3980 C CA . THR A 1 501 ? 7.571 7.645 -28.653 1.00 65.81 501 THR A CA 1
ATOM 3981 C C . THR A 1 501 ? 6.539 6.798 -29.389 1.00 65.81 501 THR A C 1
ATOM 3983 O O . THR A 1 501 ? 5.856 7.300 -30.285 1.00 65.81 501 THR A O 1
ATOM 3986 N N . GLY A 1 502 ? 6.399 5.529 -29.008 1.00 65.44 502 GLY A N 1
ATOM 3987 C CA . GLY A 1 502 ? 5.481 4.592 -29.631 1.00 65.44 502 GLY A CA 1
ATOM 3988 C C . GLY A 1 502 ? 4.023 4.951 -29.387 1.00 65.44 502 GLY A C 1
ATOM 3989 O O . GLY A 1 502 ? 3.623 5.489 -28.348 1.00 65.44 502 GLY A O 1
ATOM 3990 N N . LYS A 1 503 ? 3.186 4.607 -30.366 1.00 68.38 503 LYS A N 1
ATOM 3991 C CA . LYS A 1 503 ? 1.744 4.903 -30.342 1.00 68.38 503 LYS A CA 1
ATOM 3992 C C . LYS A 1 503 ? 1.016 4.184 -29.213 1.00 68.38 503 LYS A C 1
ATOM 3994 O O . LYS A 1 503 ? -0.015 4.657 -28.748 1.00 68.38 503 LYS A O 1
ATOM 3999 N N . ALA A 1 504 ? 1.541 3.051 -28.773 1.00 65.56 504 ALA A N 1
ATOM 4000 C CA . ALA A 1 504 ? 0.872 2.207 -27.803 1.00 65.56 504 ALA A CA 1
ATOM 4001 C C . ALA A 1 504 ? 0.879 2.768 -26.386 1.00 65.56 504 ALA A C 1
ATOM 4003 O O . ALA A 1 504 ? -0.148 2.714 -25.713 1.00 65.56 504 ALA A O 1
ATOM 4004 N N . LEU A 1 505 ? 1.996 3.356 -25.938 1.00 69.69 505 LEU A N 1
ATOM 4005 C CA . LEU A 1 505 ? 2.002 4.022 -24.641 1.00 69.69 505 LEU A CA 1
ATOM 4006 C C . LEU A 1 505 ? 1.068 5.234 -24.664 1.00 69.69 505 LEU A C 1
ATOM 4008 O O . LEU A 1 505 ? 0.353 5.466 -23.698 1.00 69.69 505 LEU A O 1
ATOM 4012 N N . GLN A 1 506 ? 1.019 5.972 -25.775 1.00 70.12 506 GLN A N 1
ATOM 4013 C CA . GLN A 1 506 ? 0.082 7.086 -25.943 1.00 70.12 506 GLN A CA 1
ATOM 4014 C C . GLN A 1 506 ? -1.380 6.617 -25.942 1.00 70.12 506 GLN A C 1
ATOM 4016 O O . GLN A 1 506 ? -2.236 7.258 -25.333 1.00 70.12 506 GLN A O 1
ATOM 4021 N N . ALA A 1 507 ? -1.677 5.490 -26.591 1.00 71.12 507 ALA A N 1
ATOM 4022 C CA . ALA A 1 507 ? -3.003 4.883 -26.586 1.00 71.12 507 ALA A CA 1
ATOM 4023 C C . ALA A 1 507 ? -3.403 4.428 -25.174 1.00 71.12 507 ALA A C 1
ATOM 4025 O O . ALA A 1 507 ? -4.467 4.817 -24.702 1.00 71.12 507 ALA A O 1
ATOM 4026 N N . PHE A 1 508 ? -2.516 3.736 -24.454 1.00 71.88 508 PHE A N 1
ATOM 4027 C CA . PHE A 1 508 ? -2.706 3.387 -23.044 1.00 71.88 508 PHE A CA 1
ATOM 4028 C C . PHE A 1 508 ? -2.920 4.610 -22.159 1.00 71.88 508 PHE A C 1
ATOM 4030 O O . PHE A 1 508 ? -3.852 4.648 -21.358 1.00 71.88 508 PHE A O 1
ATOM 4037 N N . ALA A 1 509 ? -2.080 5.632 -22.329 1.00 72.56 509 ALA A N 1
ATOM 4038 C CA . ALA A 1 509 ? -2.158 6.883 -21.596 1.00 72.56 509 ALA A CA 1
ATOM 4039 C C . ALA A 1 509 ? -3.536 7.530 -21.747 1.00 72.56 509 ALA A C 1
ATOM 4041 O O . ALA A 1 509 ? -4.120 8.023 -20.779 1.00 72.56 509 ALA A O 1
ATOM 4042 N N . LYS A 1 510 ? -4.042 7.533 -22.983 1.00 76.50 510 LYS A N 1
ATOM 4043 C CA . LYS A 1 510 ? -5.339 8.088 -23.356 1.00 76.50 510 LYS A CA 1
ATOM 4044 C C . LYS A 1 510 ? -6.492 7.254 -22.806 1.00 76.50 510 LYS A C 1
ATOM 4046 O O . LYS A 1 510 ? -7.424 7.828 -22.257 1.00 76.50 510 LYS A O 1
ATOM 4051 N N . GLU A 1 511 ? -6.419 5.935 -22.943 1.00 74.88 511 GLU A N 1
ATOM 4052 C CA . GLU A 1 511 ? -7.468 5.006 -22.519 1.00 74.88 511 GLU A CA 1
ATOM 4053 C C . GLU A 1 511 ? -7.653 5.006 -21.000 1.00 74.88 511 GLU A C 1
ATOM 4055 O O . GLU A 1 511 ? -8.762 5.167 -20.503 1.00 74.88 511 GLU A O 1
ATOM 4060 N N . THR A 1 512 ? -6.548 4.914 -20.264 1.00 71.44 512 THR A N 1
ATOM 4061 C CA . THR A 1 512 ? -6.543 4.906 -18.792 1.00 71.44 512 THR A CA 1
ATOM 4062 C C . THR A 1 512 ? -6.687 6.297 -18.191 1.00 71.44 512 THR A C 1
ATOM 4064 O O . THR A 1 512 ? -6.816 6.440 -16.980 1.00 71.44 512 THR A O 1
ATOM 4067 N N . GLN A 1 513 ? -6.607 7.339 -19.024 1.00 81.88 513 GLN A N 1
ATOM 4068 C CA . GLN A 1 513 ? -6.608 8.747 -18.623 1.00 81.88 513 GLN A CA 1
ATOM 4069 C C . GLN A 1 513 ? -5.490 9.123 -17.638 1.00 81.88 513 GLN A C 1
ATOM 4071 O O . GLN A 1 513 ? -5.477 10.232 -17.100 1.00 81.88 513 GLN A O 1
ATOM 4076 N N . ILE A 1 514 ? -4.499 8.247 -17.452 1.00 78.44 514 ILE A N 1
ATOM 4077 C CA . ILE A 1 514 ? -3.373 8.441 -16.534 1.00 78.44 514 ILE A CA 1
ATOM 4078 C C . ILE A 1 514 ? -2.534 9.671 -16.902 1.00 78.44 514 ILE A C 1
ATOM 4080 O O . ILE A 1 514 ? -1.939 10.277 -16.020 1.00 78.44 514 ILE A O 1
ATOM 4084 N N . HIS A 1 515 ? -2.561 10.106 -18.170 1.00 78.62 515 HIS A N 1
ATOM 4085 C CA . HIS A 1 515 ? -1.926 11.347 -18.634 1.00 78.62 515 HIS A CA 1
ATOM 4086 C C . HIS A 1 515 ? -2.477 12.618 -17.965 1.00 78.62 515 HIS A C 1
ATOM 4088 O O . HIS A 1 515 ? -1.829 13.659 -18.017 1.00 78.62 515 HIS A O 1
ATOM 4094 N N . SER A 1 516 ? -3.665 12.556 -17.350 1.00 82.44 516 SER A N 1
ATOM 4095 C CA . SER A 1 516 ? -4.216 13.667 -16.559 1.00 82.44 516 SER A CA 1
ATOM 4096 C C . SER A 1 516 ? -3.480 13.872 -15.230 1.00 82.44 516 SER A C 1
ATOM 4098 O O . SER A 1 516 ? -3.495 14.975 -14.687 1.00 82.44 516 SER A O 1
ATOM 4100 N N . LEU A 1 517 ? -2.805 12.831 -14.731 1.00 81.50 517 LEU A N 1
ATOM 4101 C CA . LEU A 1 517 ? -2.089 12.840 -13.457 1.00 81.50 517 LEU A CA 1
ATOM 4102 C C . LEU A 1 517 ? -0.574 12.696 -13.641 1.00 81.50 517 LEU A C 1
ATOM 4104 O O . LEU A 1 517 ? 0.190 13.417 -13.000 1.00 81.50 517 LEU A O 1
ATOM 4108 N N . LEU A 1 518 ? -0.132 11.795 -14.521 1.00 78.00 518 LEU A N 1
ATOM 4109 C CA . LEU A 1 518 ? 1.267 11.414 -14.705 1.00 78.00 518 LEU A CA 1
ATOM 4110 C C . LEU A 1 518 ? 1.777 11.709 -16.115 1.00 78.00 518 LEU A C 1
ATOM 4112 O O . LEU A 1 518 ? 1.125 11.394 -17.109 1.00 78.00 518 LEU A O 1
ATOM 4116 N N . ALA A 1 519 ? 2.978 12.276 -16.203 1.00 71.69 519 ALA A N 1
ATOM 4117 C CA . ALA A 1 519 ? 3.698 12.387 -17.461 1.00 71.69 519 ALA A CA 1
ATOM 4118 C C . ALA A 1 519 ? 4.091 10.978 -17.923 1.00 71.69 519 ALA A C 1
ATOM 4120 O O . ALA A 1 519 ? 4.573 10.189 -17.110 1.00 71.69 519 ALA A O 1
ATOM 4121 N N . LEU A 1 520 ? 3.863 10.654 -19.201 1.00 62.16 520 LEU A N 1
ATOM 4122 C CA . LEU A 1 520 ? 4.168 9.337 -19.758 1.00 62.16 520 LEU A CA 1
ATOM 4123 C C . LEU A 1 520 ? 5.216 9.387 -20.891 1.00 62.16 520 LEU A C 1
ATOM 4125 O O . LEU A 1 520 ? 5.098 10.254 -21.757 1.00 62.16 520 LEU A O 1
ATOM 4129 N N . PRO A 1 521 ? 6.185 8.441 -20.915 1.00 57.50 521 PRO A N 1
ATOM 4130 C CA . PRO A 1 521 ? 6.427 7.433 -19.875 1.00 57.50 521 PRO A CA 1
ATOM 4131 C C . PRO A 1 521 ? 6.788 8.082 -18.540 1.00 57.50 521 PRO A C 1
ATOM 4133 O O . PRO A 1 521 ? 7.433 9.126 -18.503 1.00 57.50 521 PRO A O 1
ATOM 4136 N N . GLY A 1 522 ? 6.310 7.473 -17.449 1.00 56.56 522 GLY A N 1
ATOM 4137 C CA . GLY A 1 522 ? 6.611 7.944 -16.103 1.00 56.56 522 GLY A CA 1
ATOM 4138 C C . GLY A 1 522 ? 8.116 8.114 -15.968 1.00 56.56 522 GLY A C 1
ATOM 4139 O O . GLY A 1 522 ? 8.870 7.181 -16.262 1.00 56.56 522 GLY A O 1
ATOM 4140 N N . PHE A 1 523 ? 8.554 9.282 -15.502 1.00 49.75 523 PHE A N 1
ATOM 4141 C CA . PHE A 1 523 ? 9.970 9.607 -15.308 1.00 49.75 523 PHE A CA 1
ATOM 4142 C C . PHE A 1 523 ? 10.693 8.622 -14.355 1.00 49.75 523 PHE A C 1
ATOM 4144 O O . PHE A 1 523 ? 11.912 8.638 -14.226 1.00 49.75 523 PHE A O 1
ATOM 4151 N N . SER A 1 524 ? 9.948 7.720 -13.708 1.00 49.84 524 SER A N 1
ATOM 4152 C CA . SER A 1 524 ? 10.415 6.656 -12.820 1.00 49.84 524 SER A CA 1
ATOM 4153 C C . SER A 1 524 ? 11.097 5.449 -13.484 1.00 49.84 524 SER A C 1
ATOM 4155 O O . SER A 1 524 ? 11.453 4.544 -12.733 1.00 49.84 524 SER A O 1
ATOM 4157 N N . CYS A 1 525 ? 11.241 5.400 -14.822 1.00 60.00 525 CYS A N 1
ATOM 4158 C CA . CYS A 1 525 ? 12.100 4.496 -15.627 1.00 60.00 525 CYS A CA 1
ATOM 4159 C C . CYS A 1 525 ? 11.326 3.795 -16.767 1.00 60.00 525 CYS A C 1
ATOM 4161 O O . CYS A 1 525 ? 10.407 3.015 -16.485 1.00 60.00 525 CYS A O 1
ATOM 4163 N N . PRO A 1 526 ? 11.753 3.924 -18.040 1.00 59.56 526 PRO A N 1
ATOM 4164 C CA . PRO A 1 526 ? 11.224 3.119 -19.142 1.00 59.56 526 PRO A CA 1
ATOM 4165 C C . PRO A 1 526 ? 11.292 1.604 -18.890 1.00 59.56 526 PRO A C 1
ATOM 4167 O O . PRO A 1 526 ? 10.421 0.871 -19.339 1.00 59.56 526 PRO A O 1
ATOM 4170 N N . SER A 1 527 ? 12.256 1.099 -18.109 1.00 62.41 527 SER A N 1
ATOM 4171 C CA . SER A 1 527 ? 12.301 -0.330 -17.769 1.00 62.41 527 SER A CA 1
ATOM 4172 C C . SER A 1 527 ? 11.158 -0.769 -16.848 1.00 62.41 527 SER A C 1
ATOM 4174 O O . SER A 1 527 ? 10.790 -1.937 -16.874 1.00 62.41 527 SER A O 1
ATOM 4176 N N . ARG A 1 528 ? 10.592 0.122 -16.020 1.00 68.19 528 ARG A N 1
ATOM 4177 C CA . ARG A 1 528 ? 9.400 -0.197 -15.213 1.00 68.19 528 ARG A CA 1
ATOM 4178 C C . ARG A 1 528 ? 8.160 -0.248 -16.088 1.00 68.19 528 ARG A C 1
ATOM 4180 O O . ARG A 1 528 ? 7.345 -1.144 -15.916 1.00 68.19 528 ARG A O 1
ATOM 4187 N N . MET A 1 529 ? 8.060 0.670 -17.050 1.00 70.50 529 MET A N 1
ATOM 4188 C CA . MET A 1 529 ? 7.011 0.609 -18.063 1.00 70.50 529 MET A CA 1
ATOM 4189 C C . MET A 1 529 ? 7.148 -0.661 -18.909 1.00 70.50 529 MET A C 1
ATOM 4191 O O . MET A 1 529 ? 6.157 -1.347 -19.112 1.00 70.50 529 MET A O 1
ATOM 4195 N N . TRP A 1 530 ? 8.373 -1.039 -19.299 1.00 73.25 530 TRP A N 1
ATOM 4196 C CA . TRP A 1 530 ? 8.662 -2.325 -19.941 1.00 73.25 530 TRP A CA 1
ATOM 4197 C C . TRP A 1 530 ? 8.162 -3.497 -19.103 1.00 73.25 530 TRP A C 1
ATOM 4199 O O . TRP A 1 530 ? 7.470 -4.361 -19.620 1.00 73.25 530 TRP A O 1
ATOM 4209 N N . MET A 1 531 ? 8.498 -3.522 -17.812 1.00 74.38 531 MET A N 1
ATOM 4210 C CA . MET A 1 531 ? 8.080 -4.600 -16.918 1.00 74.38 531 MET A CA 1
ATOM 4211 C C . MET A 1 531 ? 6.571 -4.654 -16.735 1.00 74.38 531 MET A C 1
ATOM 4213 O O . MET A 1 531 ? 6.026 -5.742 -16.671 1.00 74.38 531 MET A O 1
ATOM 4217 N N . TYR A 1 532 ? 5.890 -3.511 -16.674 1.00 74.06 532 TYR A N 1
ATOM 4218 C CA . TYR A 1 532 ? 4.430 -3.462 -16.648 1.00 74.06 532 TYR A CA 1
ATOM 4219 C C . TYR A 1 532 ? 3.829 -4.038 -17.938 1.00 74.06 532 TYR A C 1
ATOM 4221 O O . TYR A 1 532 ? 2.960 -4.905 -17.900 1.00 74.06 532 TYR A O 1
ATOM 4229 N N . VAL A 1 533 ? 4.363 -3.605 -19.078 1.00 72.62 533 VAL A N 1
ATOM 4230 C CA . VAL A 1 533 ? 4.017 -4.079 -20.420 1.00 72.62 533 VAL A CA 1
ATOM 4231 C C . VAL A 1 533 ? 4.182 -5.596 -20.547 1.00 72.62 533 VAL A C 1
ATOM 4233 O O . VAL A 1 533 ? 3.247 -6.289 -20.937 1.00 72.62 533 VAL A O 1
ATOM 4236 N N . THR A 1 534 ? 5.348 -6.138 -20.198 1.00 74.44 534 THR A N 1
ATOM 4237 C CA . THR A 1 534 ? 5.606 -7.582 -20.276 1.00 74.44 534 THR A CA 1
ATOM 4238 C C . THR A 1 534 ? 4.824 -8.350 -19.220 1.00 74.44 534 THR A C 1
ATOM 4240 O O . THR A 1 534 ? 4.338 -9.442 -19.507 1.00 74.44 534 THR A O 1
ATOM 4243 N N . ALA A 1 535 ? 4.625 -7.778 -18.031 1.00 78.69 535 ALA A N 1
ATOM 4244 C CA . ALA A 1 535 ? 3.812 -8.377 -16.985 1.00 78.69 535 ALA A CA 1
ATOM 4245 C C . ALA A 1 535 ? 2.374 -8.636 -17.445 1.00 78.69 535 ALA A C 1
ATOM 4247 O O . ALA A 1 535 ? 1.865 -9.726 -17.198 1.00 78.69 535 ALA A O 1
ATOM 4248 N N . MET A 1 536 ? 1.746 -7.706 -18.176 1.00 73.38 536 MET A N 1
ATOM 4249 C CA . MET A 1 536 ? 0.397 -7.920 -18.729 1.00 73.38 536 MET A CA 1
ATOM 4250 C C . MET A 1 536 ? 0.288 -9.152 -19.626 1.00 73.38 536 MET A C 1
ATOM 4252 O O . MET A 1 536 ? -0.777 -9.754 -19.705 1.00 73.38 536 MET A O 1
ATOM 4256 N N . HIS A 1 537 ? 1.367 -9.526 -20.309 1.00 73.88 537 HIS A N 1
ATOM 4257 C CA . HIS A 1 537 ? 1.356 -10.661 -21.228 1.00 73.88 537 HIS A CA 1
ATOM 4258 C C . HIS A 1 537 ? 1.799 -11.965 -20.577 1.00 73.88 537 HIS A C 1
ATOM 4260 O O . HIS A 1 537 ? 1.371 -13.034 -21.000 1.00 73.88 537 HIS A O 1
ATOM 4266 N N . LEU A 1 538 ? 2.674 -11.888 -19.575 1.00 82.38 538 LEU A N 1
ATOM 4267 C CA . LEU A 1 538 ? 3.325 -13.061 -18.996 1.00 82.38 538 LEU A CA 1
ATOM 4268 C C . LEU A 1 538 ? 2.689 -13.526 -17.678 1.00 82.38 538 LEU A C 1
ATOM 4270 O O . LEU A 1 538 ? 2.949 -14.647 -17.244 1.00 82.38 538 LEU A O 1
ATOM 4274 N N . TYR A 1 539 ? 1.825 -12.716 -17.055 1.00 83.88 539 TYR A N 1
ATOM 4275 C CA . TYR A 1 539 ? 1.103 -13.133 -15.851 1.00 83.88 539 TYR A CA 1
ATOM 4276 C C . TYR A 1 539 ? 0.211 -14.376 -16.011 1.00 83.88 539 TYR A C 1
ATOM 4278 O O . TYR A 1 539 ? 0.114 -15.121 -15.031 1.00 83.88 539 TYR A O 1
ATOM 4286 N N . PRO A 1 540 ? -0.424 -14.659 -17.175 1.00 82.56 540 PRO A N 1
ATOM 4287 C CA . PRO A 1 540 ? -1.288 -15.829 -17.309 1.00 82.56 540 PRO A CA 1
ATOM 4288 C C . PRO A 1 540 ? -0.548 -17.140 -17.023 1.00 82.56 540 PRO A C 1
ATOM 4290 O O . PRO A 1 540 ? -1.073 -17.969 -16.289 1.00 82.56 540 PRO A O 1
ATOM 4293 N N . SER A 1 541 ? 0.701 -17.287 -17.481 1.00 82.38 541 SER A N 1
ATOM 4294 C CA . SER A 1 541 ? 1.517 -18.485 -17.225 1.00 82.38 541 SER A CA 1
ATOM 4295 C C . SER A 1 541 ? 1.782 -18.706 -15.732 1.00 82.38 541 SER A C 1
ATOM 4297 O O . SER A 1 541 ? 1.748 -19.832 -15.236 1.00 82.38 541 SER A O 1
ATOM 4299 N N . TRP A 1 542 ? 2.030 -17.627 -14.984 1.00 87.88 542 TRP A N 1
ATOM 4300 C CA . TRP A 1 542 ? 2.221 -17.711 -13.534 1.00 87.88 542 TRP A CA 1
ATOM 4301 C C . TRP A 1 542 ? 0.914 -18.054 -12.813 1.00 87.88 542 TRP A C 1
ATOM 4303 O O . TRP A 1 542 ? 0.894 -18.872 -11.894 1.00 87.88 542 TRP A O 1
ATOM 4313 N N . VAL A 1 543 ? -0.197 -17.480 -13.274 1.00 85.75 543 VAL A N 1
ATOM 4314 C CA . VAL A 1 543 ? -1.535 -17.784 -12.765 1.00 85.75 543 VAL A CA 1
ATOM 4315 C C . VAL A 1 543 ? -1.915 -19.250 -13.012 1.00 85.75 543 VAL A C 1
ATOM 4317 O O . VAL A 1 543 ? -2.450 -19.907 -12.119 1.00 85.75 543 VAL A O 1
ATOM 4320 N N . GLU A 1 544 ? -1.600 -19.795 -14.185 1.00 83.81 544 GLU A N 1
ATOM 4321 C CA . GLU A 1 544 ? -1.791 -21.215 -14.493 1.00 83.81 544 GLU A CA 1
ATOM 4322 C C . GLU A 1 544 ? -0.970 -22.108 -13.560 1.00 83.81 544 GLU A C 1
ATOM 4324 O O . GLU A 1 544 ? -1.500 -23.091 -13.039 1.00 83.81 544 GLU A O 1
ATOM 4329 N N . ARG A 1 545 ? 0.288 -21.742 -13.264 1.00 86.25 545 ARG A N 1
ATOM 4330 C CA . ARG A 1 545 ? 1.105 -22.452 -12.267 1.00 86.25 545 ARG A CA 1
ATOM 4331 C C . ARG A 1 545 ? 0.427 -22.465 -10.904 1.00 86.25 545 ARG A C 1
ATOM 4333 O O . ARG A 1 545 ? 0.283 -23.543 -10.332 1.00 86.25 545 ARG A O 1
ATOM 4340 N N . PHE A 1 546 ? -0.001 -21.300 -10.415 1.00 87.88 546 PHE A N 1
ATOM 4341 C CA . PHE A 1 546 ? -0.708 -21.160 -9.140 1.00 87.88 546 PHE A CA 1
ATOM 4342 C C . PHE A 1 546 ? -1.887 -22.144 -9.054 1.00 87.88 546 PHE A C 1
ATOM 4344 O O . PHE A 1 546 ? -1.945 -22.963 -8.144 1.00 87.88 546 PHE A O 1
ATOM 4351 N N . VAL A 1 547 ? -2.754 -22.181 -10.070 1.00 84.00 547 VAL A N 1
ATOM 4352 C CA . VAL A 1 547 ? -3.893 -23.123 -10.119 1.00 84.00 547 VAL A CA 1
ATOM 4353 C C . VAL A 1 547 ? -3.453 -24.585 -10.277 1.00 84.00 547 VAL A C 1
ATOM 4355 O O . VAL A 1 547 ? -4.051 -25.494 -9.704 1.00 84.00 547 VAL A O 1
ATOM 4358 N N . SER A 1 548 ? -2.404 -24.865 -11.047 1.00 82.06 548 SER A N 1
ATOM 4359 C CA . SER A 1 548 ? -1.957 -26.246 -11.268 1.00 82.06 548 SER A CA 1
ATOM 4360 C C . SER A 1 548 ? -1.439 -26.901 -9.983 1.00 82.06 548 SER A C 1
ATOM 4362 O O . SER A 1 548 ? -1.736 -28.067 -9.724 1.00 82.06 548 SER A O 1
ATOM 4364 N N . VAL A 1 549 ? -0.743 -26.137 -9.132 1.00 83.19 549 VAL A N 1
ATOM 4365 C CA . VAL A 1 549 ? -0.223 -26.622 -7.846 1.00 83.19 549 VAL A CA 1
ATOM 4366 C C . VAL A 1 549 ? -1.367 -26.962 -6.890 1.00 83.19 549 VAL A C 1
ATOM 4368 O O . VAL A 1 549 ? -1.272 -27.934 -6.139 1.00 83.19 549 VAL A O 1
ATOM 4371 N N . SER A 1 550 ? -2.492 -26.243 -6.964 1.00 71.50 550 SER A N 1
ATOM 4372 C CA . SER A 1 550 ? -3.677 -26.560 -6.164 1.00 71.50 550 SER A CA 1
ATOM 4373 C C . SER A 1 550 ? -4.329 -27.887 -6.556 1.00 71.50 550 SER A C 1
ATOM 4375 O O . SER A 1 550 ? -4.948 -28.520 -5.712 1.00 71.50 550 SER A O 1
ATOM 4377 N N . SER A 1 551 ? -4.195 -28.323 -7.813 1.00 54.50 551 SER A N 1
ATOM 4378 C CA . SER A 1 551 ? -4.808 -29.562 -8.325 1.00 54.50 551 SER A CA 1
ATOM 4379 C C . SER A 1 551 ? -4.104 -30.833 -7.827 1.00 54.50 551 SER A C 1
ATOM 4381 O O . SER A 1 551 ? -4.638 -31.933 -7.957 1.00 54.50 551 SER A O 1
ATOM 4383 N N . ALA A 1 552 ? -2.915 -30.693 -7.230 1.00 47.84 552 ALA A N 1
ATOM 4384 C CA . ALA A 1 552 ? -2.272 -31.745 -6.443 1.00 47.84 552 ALA A CA 1
ATOM 4385 C C . ALA A 1 552 ? -2.869 -31.870 -5.022 1.00 47.84 552 ALA A C 1
ATOM 4387 O O . ALA A 1 552 ? -2.605 -32.851 -4.325 1.00 47.84 552 ALA A O 1
ATOM 4388 N N . ALA A 1 553 ? -3.688 -30.901 -4.595 1.00 48.22 553 ALA A N 1
ATOM 4389 C CA . ALA A 1 553 ? -4.552 -30.983 -3.424 1.00 48.22 553 ALA A CA 1
ATOM 4390 C C . ALA A 1 553 ? -5.975 -31.419 -3.858 1.00 48.22 553 ALA A C 1
ATOM 4392 O O . ALA A 1 553 ? -6.385 -31.152 -4.984 1.00 48.22 553 ALA A O 1
ATOM 4393 N N . PRO A 1 554 ? -6.754 -32.107 -3.003 1.00 45.69 554 PRO A N 1
ATOM 4394 C CA . PRO A 1 554 ? -7.995 -32.798 -3.393 1.00 45.69 554 PRO A CA 1
ATOM 4395 C C . PRO A 1 554 ? -9.199 -31.899 -3.773 1.00 45.69 554 PRO A C 1
ATOM 4397 O O . PRO A 1 554 ? -10.332 -32.372 -3.732 1.00 45.69 554 PRO A O 1
ATOM 4400 N N . ALA A 1 555 ? -9.002 -30.628 -4.141 1.00 54.22 555 ALA A N 1
ATOM 4401 C CA . ALA A 1 555 ? -10.076 -29.678 -4.443 1.00 54.22 555 ALA A CA 1
ATOM 4402 C C . ALA A 1 555 ? -9.886 -28.984 -5.804 1.00 54.22 555 ALA A C 1
ATOM 4404 O O . ALA A 1 555 ? -8.803 -28.492 -6.120 1.00 54.22 555 ALA A O 1
ATOM 4405 N N . SER A 1 556 ? -10.962 -28.882 -6.592 1.00 58.72 556 SER A N 1
ATOM 4406 C CA . SER A 1 556 ? -10.997 -28.035 -7.788 1.00 58.72 556 SER A CA 1
ATOM 4407 C C . SER A 1 556 ? -10.975 -26.557 -7.397 1.00 58.72 556 SER A C 1
ATOM 4409 O O . SER A 1 556 ? -11.740 -26.128 -6.530 1.00 58.72 556 SER A O 1
ATOM 4411 N N . VAL A 1 557 ? -10.108 -25.773 -8.041 1.00 64.00 557 VAL A N 1
ATOM 4412 C CA . VAL A 1 557 ? -10.031 -24.318 -7.861 1.00 64.00 557 VAL A CA 1
ATOM 4413 C C . VAL A 1 557 ? -10.763 -23.620 -8.996 1.00 64.00 557 VAL A C 1
ATOM 4415 O O . VAL A 1 557 ? -10.439 -23.821 -10.165 1.00 64.00 557 VAL A O 1
ATOM 4418 N N . THR A 1 558 ? -11.717 -22.759 -8.644 1.00 60.94 558 THR A N 1
ATOM 4419 C CA . THR A 1 558 ? -12.317 -21.814 -9.593 1.00 60.94 558 THR A CA 1
ATOM 4420 C C . THR A 1 558 ? -11.620 -20.475 -9.427 1.00 60.94 558 THR A C 1
ATOM 4422 O O . THR A 1 558 ? -11.799 -19.800 -8.412 1.00 60.94 558 THR A O 1
ATOM 4425 N N . LEU A 1 559 ? -10.794 -20.099 -10.403 1.00 64.12 559 LEU A N 1
ATOM 4426 C CA . LEU A 1 559 ? -10.020 -18.864 -10.357 1.00 64.12 559 LEU A CA 1
ATOM 4427 C C . LEU A 1 559 ? -10.643 -17.776 -11.232 1.00 64.12 559 LEU A C 1
ATOM 4429 O O . LEU A 1 559 ? -10.919 -17.972 -12.413 1.00 64.12 559 LEU A O 1
ATOM 4433 N N . ARG A 1 560 ? -10.727 -16.573 -10.667 1.00 57.31 560 ARG A N 1
ATOM 4434 C CA . ARG A 1 560 ? -10.887 -15.322 -11.398 1.00 57.31 560 ARG A CA 1
ATOM 4435 C C . ARG A 1 560 ? -9.695 -14.414 -11.092 1.00 57.31 560 ARG A C 1
ATOM 4437 O O . ARG A 1 560 ? -9.565 -13.896 -9.986 1.00 57.31 560 ARG A O 1
ATOM 4444 N N . SER A 1 561 ? -8.822 -14.192 -12.074 1.00 56.84 561 SER A N 1
ATOM 4445 C CA . SER A 1 561 ? -7.839 -13.108 -11.965 1.00 56.84 561 SER A CA 1
ATOM 4446 C C . SER A 1 561 ? -8.586 -11.772 -11.960 1.00 56.84 561 SER A C 1
ATOM 4448 O O . SER A 1 561 ? -9.444 -11.541 -12.815 1.00 56.84 561 SER A O 1
ATOM 4450 N N . LEU A 1 562 ? -8.303 -10.917 -10.974 1.00 55.41 562 LEU A N 1
ATOM 4451 C CA . LEU A 1 562 ? -8.896 -9.578 -10.882 1.00 55.41 562 LEU A CA 1
ATOM 4452 C C . LEU A 1 562 ? -8.129 -8.552 -11.726 1.00 55.41 562 LEU A C 1
ATOM 4454 O O . LEU A 1 562 ? -8.638 -7.460 -11.970 1.00 55.41 562 LEU A O 1
ATOM 4458 N N . GLY A 1 563 ? -6.952 -8.934 -12.225 1.00 59.50 563 GLY A N 1
ATOM 4459 C CA . GLY A 1 563 ? -6.102 -8.118 -13.074 1.00 59.50 563 GLY A CA 1
ATOM 4460 C C . GLY A 1 563 ? -4.825 -7.658 -12.381 1.00 59.50 563 GLY A C 1
ATOM 4461 O O . GLY A 1 563 ? -4.492 -8.088 -11.274 1.00 59.50 563 GLY A O 1
ATOM 4462 N N . ILE A 1 564 ? -4.107 -6.784 -13.075 1.00 56.66 564 ILE A N 1
ATOM 4463 C CA . ILE A 1 564 ? -2.940 -6.074 -12.563 1.00 56.66 564 ILE A CA 1
ATOM 4464 C C . ILE A 1 564 ? -3.342 -4.606 -12.456 1.00 56.66 564 ILE A C 1
ATOM 4466 O O . ILE A 1 564 ? -3.949 -4.073 -13.384 1.00 56.66 564 ILE A O 1
ATOM 4470 N N . CYS A 1 565 ? -3.052 -3.969 -11.324 1.00 59.94 565 CYS A N 1
ATOM 4471 C CA . CYS A 1 565 ? -3.338 -2.544 -11.161 1.00 59.94 565 CYS A CA 1
ATOM 4472 C C . CYS A 1 565 ? -2.414 -1.697 -12.032 1.00 59.94 565 CYS A C 1
ATOM 4474 O O . CYS A 1 565 ? -1.261 -2.074 -12.267 1.00 59.94 565 CYS A O 1
ATOM 4476 N N . LEU A 1 566 ? -2.903 -0.520 -12.446 1.00 59.22 566 LEU A N 1
ATOM 4477 C CA . LEU A 1 566 ? -2.064 0.484 -13.093 1.00 59.22 566 LEU A CA 1
ATOM 4478 C C . LEU A 1 566 ? -0.750 0.683 -12.340 1.00 59.22 566 LEU A C 1
ATOM 4480 O O . LEU A 1 566 ? -0.722 0.643 -11.102 1.00 59.22 566 LEU A O 1
ATOM 4484 N N . PRO A 1 567 ? 0.344 0.942 -13.077 1.00 52.81 567 PRO A N 1
ATOM 4485 C CA . PRO A 1 567 ? 1.638 1.016 -12.472 1.00 52.81 567 PRO A CA 1
ATOM 4486 C C . PRO A 1 567 ? 1.656 2.215 -11.517 1.00 52.81 567 PRO A C 1
ATOM 4488 O O . PRO A 1 567 ? 1.743 3.360 -11.962 1.00 52.81 567 PRO A O 1
ATOM 4491 N N . CYS A 1 568 ? 1.595 1.988 -10.202 1.00 53.81 568 CYS A N 1
ATOM 4492 C CA . CYS A 1 568 ? 1.971 3.020 -9.254 1.00 53.81 568 CYS A CA 1
ATOM 4493 C C . CYS A 1 568 ? 3.477 3.224 -9.415 1.00 53.81 568 CYS A C 1
ATOM 4495 O O . CYS A 1 568 ? 4.298 2.522 -8.831 1.00 53.81 568 CYS A O 1
ATOM 4497 N N . ILE A 1 569 ? 3.851 4.191 -10.250 1.00 51.38 569 ILE A N 1
ATOM 4498 C CA . ILE A 1 569 ? 5.234 4.639 -10.455 1.00 51.38 569 ILE A CA 1
ATOM 4499 C C . ILE A 1 569 ? 5.955 4.978 -9.134 1.00 51.38 569 ILE A C 1
ATOM 4501 O O . ILE A 1 569 ? 7.185 5.019 -9.094 1.00 51.38 569 ILE A O 1
ATOM 4505 N N . MET A 1 570 ? 5.181 5.175 -8.060 1.00 53.44 570 MET A N 1
ATOM 4506 C CA . MET A 1 570 ? 5.610 5.498 -6.699 1.00 53.44 570 MET A CA 1
ATOM 4507 C C . MET A 1 570 ? 5.897 4.249 -5.845 1.00 53.44 570 MET A C 1
ATOM 4509 O O . MET A 1 570 ? 6.395 4.370 -4.729 1.00 53.44 570 MET A O 1
ATOM 4513 N N . HIS A 1 571 ? 5.615 3.046 -6.357 1.00 55.19 571 HIS A N 1
ATOM 4514 C CA . HIS A 1 571 ? 5.917 1.780 -5.698 1.00 55.19 571 HIS A CA 1
ATOM 4515 C C . HIS A 1 571 ? 7.365 1.350 -6.010 1.00 55.19 571 HIS A C 1
ATOM 4517 O O . HIS A 1 571 ? 7.817 1.360 -7.160 1.00 55.19 571 HIS A O 1
ATOM 4523 N N . ARG A 1 572 ? 8.133 1.009 -4.963 1.00 50.81 572 ARG A N 1
ATOM 4524 C CA . ARG A 1 572 ? 9.560 0.632 -5.065 1.00 50.81 572 ARG A CA 1
ATOM 4525 C C . ARG A 1 572 ? 9.749 -0.722 -5.745 1.00 50.81 572 ARG A C 1
ATOM 4527 O O . ARG A 1 572 ? 10.719 -0.920 -6.474 1.00 50.81 572 ARG A O 1
ATOM 4534 N N . ARG A 1 573 ? 8.833 -1.650 -5.468 1.00 52.31 573 ARG A N 1
ATOM 4535 C CA . ARG A 1 573 ? 8.744 -2.946 -6.144 1.00 52.31 573 ARG A CA 1
ATOM 4536 C C . ARG A 1 573 ? 7.866 -2.756 -7.374 1.00 52.31 573 ARG A C 1
ATOM 4538 O O . ARG A 1 573 ? 6.985 -1.908 -7.368 1.00 52.31 573 ARG A O 1
ATOM 4545 N N . PHE A 1 574 ? 8.174 -3.436 -8.459 1.00 54.59 574 PHE A N 1
ATOM 4546 C CA . PHE A 1 574 ? 7.533 -3.232 -9.757 1.00 54.59 574 PHE A CA 1
ATOM 4547 C C . PHE A 1 574 ? 6.013 -3.152 -9.611 1.00 54.59 574 PHE A C 1
ATOM 4549 O O . PHE A 1 574 ? 5.448 -3.965 -8.882 1.00 54.59 574 PHE A O 1
ATOM 4556 N N . PRO A 1 575 ? 5.341 -2.167 -10.222 1.00 56.94 575 PRO A N 1
ATOM 4557 C CA . PRO A 1 575 ? 3.917 -1.999 -10.011 1.00 56.94 575 PRO A CA 1
ATOM 4558 C C . PRO A 1 575 ? 3.166 -2.942 -10.953 1.00 56.94 575 PRO A C 1
ATOM 4560 O O . PRO A 1 575 ? 2.512 -2.556 -11.914 1.00 56.94 575 PRO A O 1
ATOM 4563 N N . THR A 1 576 ? 3.388 -4.220 -10.698 1.00 68.06 576 THR A N 1
ATOM 4564 C CA . THR A 1 576 ? 2.922 -5.367 -11.461 1.00 68.06 576 THR A CA 1
ATOM 4565 C C . THR A 1 576 ? 2.123 -6.279 -10.551 1.00 68.06 576 THR A C 1
ATOM 4567 O O . THR A 1 576 ? 2.003 -7.456 -10.856 1.00 68.06 576 THR A O 1
ATOM 4570 N N . ASN A 1 577 ? 1.625 -5.779 -9.416 1.00 79.44 577 ASN A N 1
ATOM 4571 C CA . ASN A 1 577 ? 0.911 -6.595 -8.447 1.00 79.44 577 ASN A CA 1
ATOM 4572 C C . ASN A 1 577 ? -0.223 -7.345 -9.146 1.00 79.44 577 ASN A C 1
ATOM 4574 O O . ASN A 1 577 ? -1.108 -6.719 -9.729 1.00 79.44 577 ASN A O 1
ATOM 4578 N N . ILE A 1 578 ? -0.184 -8.674 -9.100 1.00 82.88 578 ILE A N 1
ATOM 4579 C CA . ILE A 1 578 ? -1.303 -9.492 -9.568 1.00 82.88 578 ILE A CA 1
ATOM 4580 C C . ILE A 1 578 ? -2.268 -9.637 -8.410 1.00 82.88 578 ILE A C 1
ATOM 4582 O O . ILE A 1 578 ? -1.860 -10.068 -7.332 1.00 82.88 578 ILE A O 1
ATOM 4586 N N . TYR A 1 579 ? -3.542 -9.355 -8.665 1.00 85.88 579 TYR A N 1
ATOM 4587 C CA . TYR A 1 579 ? -4.631 -9.578 -7.725 1.00 85.88 579 TYR A CA 1
ATOM 4588 C C . TYR A 1 579 ? -5.406 -10.843 -8.113 1.00 85.88 579 TYR A C 1
ATOM 4590 O O . TYR A 1 579 ? -5.863 -11.011 -9.250 1.00 85.88 579 TYR A O 1
ATOM 4598 N N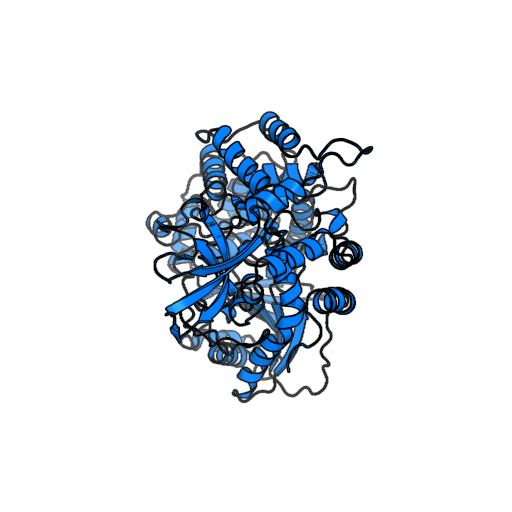 . LEU A 1 580 ? -5.545 -11.759 -7.159 1.00 87.75 580 LEU A N 1
ATOM 4599 C CA . LEU A 1 580 ? -6.167 -13.069 -7.328 1.00 87.75 580 LEU A CA 1
ATOM 4600 C C . LEU A 1 580 ? -7.469 -13.136 -6.536 1.00 87.75 580 LEU A C 1
ATOM 4602 O O . LEU A 1 580 ? -7.512 -12.714 -5.381 1.00 87.75 580 LEU A O 1
ATOM 4606 N N . LYS A 1 581 ? -8.501 -13.744 -7.129 1.00 89.69 581 LYS A N 1
ATOM 4607 C CA . LYS A 1 581 ? -9.741 -14.123 -6.447 1.00 89.69 581 LYS A CA 1
ATOM 4608 C C . LYS A 1 581 ? -10.128 -15.549 -6.816 1.00 89.69 581 LYS A C 1
ATOM 4610 O O . LYS A 1 581 ? -10.297 -15.846 -7.994 1.00 89.69 581 LYS A O 1
ATOM 4615 N N . TRP A 1 582 ? -10.306 -16.432 -5.842 1.00 89.88 582 TRP A N 1
ATOM 4616 C CA . TRP A 1 582 ? -10.661 -17.829 -6.119 1.00 89.88 582 TRP A CA 1
ATOM 4617 C C . TRP A 1 582 ? -11.475 -18.469 -5.002 1.00 89.88 582 TRP A C 1
ATOM 4619 O O . TRP A 1 582 ? -11.608 -17.907 -3.920 1.00 89.88 582 TRP A O 1
ATOM 4629 N N . SER A 1 583 ? -11.995 -19.662 -5.254 1.00 88.00 583 SER A N 1
ATOM 4630 C CA . SER A 1 583 ? -12.592 -20.533 -4.241 1.00 88.00 583 SER A CA 1
ATOM 4631 C C . SER A 1 583 ? -12.179 -21.988 -4.466 1.00 88.00 583 SER A C 1
ATOM 4633 O O . SER A 1 583 ? -11.762 -22.366 -5.567 1.00 88.00 583 SER A O 1
ATOM 4635 N N . TYR A 1 584 ? -12.279 -22.799 -3.413 1.00 85.25 584 TYR A N 1
ATOM 4636 C CA . TYR A 1 584 ? -12.103 -24.252 -3.473 1.00 85.25 584 TYR A CA 1
ATOM 4637 C C . TYR A 1 584 ? -13.492 -24.912 -3.495 1.00 85.25 584 TYR A C 1
ATOM 4639 O O . TYR A 1 584 ? -14.274 -24.693 -2.572 1.00 85.25 584 TYR A O 1
ATOM 4647 N N . GLY A 1 585 ? -13.832 -25.686 -4.535 1.00 70.25 585 GLY A N 1
ATOM 4648 C CA . GLY A 1 585 ? -15.136 -26.367 -4.634 1.00 70.25 585 GLY A CA 1
ATOM 4649 C C . GLY A 1 585 ? -15.588 -26.756 -6.052 1.00 70.25 585 GLY A C 1
ATOM 4650 O O . GLY A 1 585 ? -14.979 -26.363 -7.048 1.00 70.25 585 GLY A O 1
ATOM 4651 N N . HIS A 1 586 ? -16.673 -27.542 -6.133 1.00 47.38 586 HIS A N 1
ATOM 4652 C CA . HIS A 1 586 ? -17.326 -28.010 -7.367 1.00 47.38 586 HIS A CA 1
ATOM 4653 C C . HIS A 1 586 ? -18.347 -26.984 -7.898 1.00 47.38 586 HIS A C 1
ATOM 4655 O O . HIS A 1 586 ? -19.549 -27.230 -7.860 1.00 47.38 586 HIS A O 1
ATOM 4661 N N . GLU A 1 587 ? -17.905 -25.848 -8.430 1.00 44.53 587 GLU A N 1
ATOM 4662 C CA . GLU A 1 587 ? -18.761 -25.062 -9.329 1.00 44.53 587 GLU A CA 1
ATOM 4663 C C . GLU A 1 587 ? -18.157 -25.039 -10.729 1.00 44.53 587 GLU A C 1
ATOM 4665 O O . GLU A 1 587 ? -17.031 -24.609 -10.959 1.00 44.53 587 GLU A O 1
ATOM 4670 N N . SER A 1 588 ? -18.929 -25.569 -11.675 1.00 42.59 588 SER A N 1
ATOM 4671 C CA . SER A 1 588 ? -18.588 -25.693 -13.087 1.00 42.59 588 SER A CA 1
ATOM 4672 C C . SER A 1 588 ? -19.348 -24.646 -13.889 1.00 42.59 588 SER A C 1
ATOM 4674 O O . SER A 1 588 ? -20.267 -24.977 -14.619 1.00 42.59 588 SER A O 1
ATOM 4676 N N . SER A 1 589 ? -18.971 -23.374 -13.756 1.00 40.22 589 SER A N 1
ATOM 4677 C CA . SER A 1 589 ? -19.242 -22.346 -14.775 1.00 40.22 589 SER A CA 1
ATOM 4678 C C . SER A 1 589 ? -18.741 -20.986 -14.302 1.00 40.22 589 SER A C 1
ATOM 4680 O O . SER A 1 589 ? -19.477 -20.206 -13.705 1.00 40.22 589 SER A O 1
ATOM 4682 N N . GLY A 1 590 ? -17.487 -20.674 -14.602 1.00 37.75 590 GLY A N 1
ATOM 4683 C CA . GLY A 1 590 ? -16.945 -19.337 -14.407 1.00 37.75 590 GLY A CA 1
ATOM 4684 C C . GLY A 1 590 ? -15.847 -19.093 -15.421 1.00 37.75 590 GLY A C 1
ATOM 4685 O O . GLY A 1 590 ? -14.698 -19.435 -15.175 1.00 37.75 590 GLY A O 1
ATOM 4686 N N . GLY A 1 591 ? -16.204 -18.556 -16.588 1.00 36.25 591 GLY A N 1
ATOM 4687 C CA . GLY A 1 591 ? -15.210 -18.114 -17.560 1.00 36.25 591 GLY A CA 1
ATOM 4688 C C . GLY A 1 591 ? -14.333 -17.005 -16.974 1.00 36.25 591 GLY A C 1
ATOM 4689 O O . GLY A 1 591 ? -14.803 -16.172 -16.194 1.00 36.25 591 GLY A O 1
ATOM 4690 N N . THR A 1 592 ? -13.064 -16.981 -17.371 1.00 37.06 592 THR A N 1
ATOM 4691 C CA . THR A 1 592 ? -12.097 -15.936 -17.028 1.00 37.06 592 THR A CA 1
ATOM 4692 C C . THR A 1 592 ? -12.602 -14.576 -17.525 1.00 37.06 592 THR A C 1
ATOM 4694 O O . THR A 1 592 ? -12.439 -14.229 -18.691 1.00 37.06 592 THR A O 1
ATOM 4697 N N . GLN A 1 593 ? -13.250 -13.785 -16.666 1.00 34.66 593 GLN A N 1
ATOM 4698 C CA . GLN A 1 593 ? -13.566 -12.388 -16.979 1.00 34.66 593 GLN A CA 1
ATOM 4699 C C . GLN A 1 593 ? -12.392 -11.497 -16.584 1.00 34.66 593 GLN A C 1
ATOM 4701 O O . GLN A 1 593 ? -12.246 -11.118 -15.422 1.00 34.66 593 GLN A O 1
ATOM 4706 N N . VAL A 1 594 ? -11.582 -11.183 -17.590 1.00 38.25 594 VAL A N 1
ATOM 4707 C CA . VAL A 1 594 ? -10.503 -10.192 -17.573 1.00 38.25 594 VAL A CA 1
ATOM 4708 C C . VAL A 1 594 ? -11.105 -8.776 -17.518 1.00 38.25 594 VAL A C 1
ATOM 4710 O O . VAL A 1 594 ? -12.108 -8.517 -18.182 1.00 38.25 594 VAL A O 1
ATOM 4713 N N . SER A 1 595 ? -10.523 -7.868 -16.722 1.00 40.94 595 SER A N 1
ATOM 4714 C CA . SER A 1 595 ? -10.936 -6.451 -16.641 1.00 40.94 595 SER A CA 1
ATOM 4715 C C . SER A 1 595 ? -11.051 -5.812 -18.036 1.00 40.94 595 SER A C 1
ATOM 4717 O O . SER A 1 595 ? -10.213 -6.065 -18.902 1.00 40.94 595 SER A O 1
ATOM 4719 N N . GLN A 1 596 ? -12.053 -4.950 -18.253 1.00 38.50 596 GLN A N 1
ATOM 4720 C CA . GLN A 1 596 ? -12.239 -4.217 -19.517 1.00 38.50 596 GLN A CA 1
ATOM 4721 C C . GLN A 1 596 ? -11.000 -3.389 -19.907 1.00 38.50 596 GLN A C 1
ATOM 4723 O O . GLN A 1 596 ? -10.682 -3.304 -21.091 1.00 38.50 596 GLN A O 1
ATOM 4728 N N . ALA A 1 597 ? -10.252 -2.872 -18.922 1.00 37.34 597 ALA A N 1
ATOM 4729 C CA . ALA A 1 597 ? -8.992 -2.160 -19.147 1.00 37.34 597 ALA A CA 1
ATOM 4730 C C . ALA A 1 597 ? -7.880 -3.081 -19.682 1.00 37.34 597 ALA A C 1
ATOM 4732 O O . ALA A 1 597 ? -7.052 -2.659 -20.477 1.00 37.34 597 ALA A O 1
ATOM 4733 N N . ILE A 1 598 ? -7.877 -4.363 -19.303 1.00 41.12 598 ILE A N 1
ATOM 4734 C CA . ILE A 1 598 ? -6.903 -5.343 -19.805 1.00 41.12 598 ILE A CA 1
ATOM 4735 C C . ILE A 1 598 ? -7.289 -5.806 -21.219 1.00 41.12 598 ILE A C 1
ATOM 4737 O O . ILE A 1 598 ? -6.410 -6.002 -22.048 1.00 41.12 598 ILE A O 1
ATOM 4741 N N . GLN A 1 599 ? -8.586 -5.924 -21.533 1.00 41.44 599 GLN A N 1
ATOM 4742 C CA . GLN A 1 599 ? -9.052 -6.347 -22.864 1.00 41.44 599 GLN A CA 1
ATOM 4743 C C . GLN A 1 599 ? -8.732 -5.332 -23.973 1.00 41.44 599 GLN A C 1
ATOM 4745 O O . GLN A 1 599 ? -8.371 -5.728 -25.079 1.00 41.44 599 GLN A O 1
ATOM 4750 N N . SER A 1 600 ? -8.846 -4.031 -23.693 1.00 43.12 600 SER A N 1
ATOM 4751 C CA . SER A 1 600 ? -8.495 -2.980 -24.660 1.00 43.12 600 SER A CA 1
ATOM 4752 C C . SER A 1 600 ? -6.980 -2.704 -24.698 1.00 43.12 600 SER A C 1
ATOM 4754 O O . SER A 1 600 ? -6.412 -2.441 -25.765 1.00 43.12 600 SER A O 1
ATOM 4756 N N . PHE A 1 601 ? -6.280 -2.919 -23.579 1.00 44.38 601 PHE A N 1
ATOM 4757 C CA . PHE A 1 601 ? -4.822 -2.830 -23.524 1.00 44.38 601 PHE A CA 1
ATOM 4758 C C . PHE A 1 601 ? -4.123 -3.984 -24.263 1.00 44.38 601 PHE A C 1
ATOM 4760 O O . PHE A 1 601 ? -3.168 -3.724 -24.992 1.00 44.38 601 PHE A O 1
ATOM 4767 N N . ASP A 1 602 ? -4.629 -5.222 -24.196 1.00 45.34 602 ASP A N 1
ATOM 4768 C CA . ASP A 1 602 ? -4.043 -6.395 -24.873 1.00 45.34 602 ASP A CA 1
ATOM 4769 C C . ASP A 1 602 ? -3.945 -6.218 -26.401 1.00 45.34 602 ASP A C 1
ATOM 4771 O O . ASP A 1 602 ? -2.956 -6.616 -27.016 1.00 45.34 602 ASP A O 1
ATOM 4775 N N . ALA A 1 603 ? -4.899 -5.516 -27.026 1.00 47.12 603 ALA A N 1
ATOM 4776 C CA . ALA A 1 603 ? -4.861 -5.203 -28.458 1.00 47.12 603 ALA A CA 1
ATOM 4777 C C . ALA A 1 603 ? -3.728 -4.224 -28.830 1.00 47.12 603 ALA A C 1
ATOM 4779 O O . ALA A 1 603 ? -3.016 -4.437 -29.816 1.00 47.12 603 ALA A O 1
ATOM 4780 N N . THR A 1 604 ? -3.539 -3.187 -28.011 1.00 45.25 604 THR A N 1
ATOM 4781 C CA . THR A 1 604 ? -2.558 -2.103 -28.198 1.00 45.25 604 THR A CA 1
ATOM 4782 C C . THR A 1 604 ? -1.133 -2.565 -27.882 1.00 45.25 604 THR A C 1
ATOM 4784 O O . THR A 1 604 ? -0.163 -2.189 -28.540 1.00 45.25 604 THR A O 1
ATOM 4787 N N . LEU A 1 605 ? -0.992 -3.426 -26.881 1.00 48.59 605 LEU A N 1
ATOM 4788 C CA . LEU A 1 605 ? 0.288 -3.911 -26.385 1.00 48.59 605 LEU A CA 1
ATOM 4789 C C . LEU A 1 605 ? 0.783 -5.138 -27.156 1.00 48.59 605 LEU A C 1
ATOM 4791 O O . LEU A 1 605 ? 1.969 -5.232 -27.472 1.00 48.59 605 LEU A O 1
ATOM 4795 N N . SER A 1 606 ? -0.135 -5.991 -27.622 1.00 50.81 606 SER A N 1
ATOM 4796 C CA . SER A 1 606 ? 0.175 -6.987 -28.649 1.00 50.81 606 SER A CA 1
ATOM 4797 C C . SER A 1 606 ? 0.741 -6.343 -29.913 1.00 50.81 606 SER A C 1
ATOM 4799 O O . SER A 1 606 ? 1.467 -7.001 -30.648 1.00 50.81 606 SER A O 1
ATOM 4801 N N . GLU A 1 607 ? 0.417 -5.082 -30.216 1.00 52.50 607 GLU A N 1
ATOM 4802 C CA . GLU A 1 607 ? 1.033 -4.331 -31.316 1.00 52.50 607 GLU A CA 1
ATOM 4803 C C . GLU A 1 607 ? 2.467 -3.885 -30.977 1.00 52.50 607 GLU A C 1
ATOM 4805 O O . GLU A 1 607 ? 3.349 -4.080 -31.803 1.00 52.50 607 GLU A O 1
ATOM 4810 N N . VAL A 1 608 ? 2.748 -3.415 -29.754 1.00 50.44 608 VAL A N 1
ATOM 4811 C CA . VAL A 1 608 ? 4.123 -3.135 -29.271 1.00 50.44 608 VAL A CA 1
ATOM 4812 C C . VAL A 1 608 ? 4.974 -4.383 -29.314 1.00 50.44 608 VAL A C 1
ATOM 4814 O O . VAL A 1 608 ? 6.046 -4.377 -29.898 1.00 50.44 608 VAL A O 1
ATOM 4817 N N . VAL A 1 609 ? 4.489 -5.475 -28.730 1.00 51.31 609 VAL A N 1
ATOM 4818 C CA . VAL A 1 609 ? 5.181 -6.758 -28.718 1.00 51.31 609 VAL A CA 1
ATOM 4819 C C . VAL A 1 609 ? 5.340 -7.270 -30.153 1.00 51.31 609 VAL A C 1
ATOM 4821 O O . VAL A 1 609 ? 6.429 -7.686 -30.515 1.00 51.31 609 VAL A O 1
ATOM 4824 N N . ARG A 1 610 ? 4.341 -7.159 -31.040 1.00 56.62 610 ARG A N 1
ATOM 4825 C CA . ARG A 1 610 ? 4.504 -7.535 -32.464 1.00 56.62 610 ARG A CA 1
ATOM 4826 C C . ARG A 1 610 ? 5.470 -6.637 -33.245 1.00 56.62 610 ARG A C 1
ATOM 4828 O O . ARG A 1 610 ? 6.141 -7.141 -34.139 1.00 56.62 610 ARG A O 1
ATOM 4835 N N . ASN A 1 611 ? 5.539 -5.345 -32.936 1.00 49.72 611 ASN A N 1
ATOM 4836 C CA . ASN A 1 611 ? 6.417 -4.383 -33.610 1.00 49.72 611 ASN A CA 1
ATOM 4837 C C . ASN A 1 611 ? 7.856 -4.448 -33.079 1.00 49.72 611 ASN A C 1
ATOM 4839 O O . ASN A 1 611 ? 8.806 -4.226 -33.828 1.00 49.72 611 ASN A O 1
ATOM 4843 N N . LEU A 1 612 ? 8.021 -4.769 -31.795 1.00 47.38 612 LEU A N 1
ATOM 4844 C CA . LEU A 1 612 ? 9.306 -4.848 -31.104 1.00 47.38 612 LEU A CA 1
ATOM 4845 C C . LEU A 1 612 ? 9.928 -6.242 -31.133 1.00 47.38 612 LEU A C 1
ATOM 4847 O O . LEU A 1 612 ? 11.154 -6.370 -31.078 1.00 47.38 612 LEU A O 1
ATOM 4851 N N . LEU A 1 613 ? 9.109 -7.290 -31.215 1.00 50.06 613 LEU A N 1
ATOM 4852 C CA . LEU A 1 613 ? 9.583 -8.653 -31.386 1.00 50.06 613 LEU A CA 1
ATOM 4853 C C . LEU A 1 613 ? 9.653 -8.952 -32.879 1.00 50.06 613 LEU A C 1
ATOM 4855 O O . LEU A 1 613 ? 8.613 -8.984 -33.535 1.00 50.06 613 LEU A O 1
ATOM 4859 N N . PRO A 1 614 ? 10.846 -9.203 -33.451 1.00 40.81 614 PRO A N 1
ATOM 4860 C CA . PRO A 1 614 ? 10.927 -9.637 -34.833 1.00 40.81 614 PRO A CA 1
ATOM 4861 C C . PRO A 1 614 ? 10.065 -10.888 -34.993 1.00 40.81 614 PRO A C 1
ATOM 4863 O O . PRO A 1 614 ? 10.316 -11.911 -34.350 1.00 40.81 614 PRO A O 1
ATOM 4866 N N . ALA A 1 615 ? 9.032 -10.776 -35.833 1.00 36.91 615 ALA A N 1
ATOM 4867 C CA . ALA A 1 615 ? 8.164 -11.877 -36.207 1.00 36.91 615 ALA A CA 1
ATOM 4868 C C . ALA A 1 615 ? 9.029 -13.104 -36.510 1.00 36.91 615 ALA A C 1
ATOM 4870 O O . ALA A 1 615 ? 9.853 -13.055 -37.421 1.00 36.91 615 ALA A O 1
ATOM 4871 N N . LYS A 1 616 ? 8.882 -14.157 -35.693 1.00 34.94 616 LYS A N 1
ATOM 4872 C CA . LYS A 1 616 ? 9.427 -15.507 -35.899 1.00 34.94 616 LYS A CA 1
ATOM 4873 C C . LYS A 1 616 ? 10.661 -15.555 -36.819 1.00 34.94 616 LYS A C 1
ATOM 4875 O O . LYS A 1 616 ? 10.565 -15.928 -37.984 1.00 34.94 616 LYS A O 1
ATOM 4880 N N . ARG A 1 617 ? 11.846 -15.290 -36.270 1.00 29.53 617 ARG A N 1
ATOM 4881 C CA . ARG A 1 617 ? 13.055 -16.013 -36.702 1.00 29.53 617 ARG A CA 1
ATOM 4882 C C . ARG A 1 617 ? 13.408 -17.057 -35.646 1.00 29.53 617 ARG A C 1
ATOM 4884 O O . ARG A 1 617 ? 14.450 -16.997 -35.012 1.00 29.53 617 ARG A O 1
ATOM 4891 N N . CYS A 1 618 ? 12.477 -17.982 -35.435 1.00 26.62 618 CYS A N 1
ATOM 4892 C CA . CYS A 1 618 ? 12.797 -19.343 -35.027 1.00 26.62 618 CYS A CA 1
ATOM 4893 C C . CYS A 1 618 ? 12.633 -20.201 -36.283 1.00 26.62 618 CYS A C 1
ATOM 4895 O O . CYS A 1 618 ? 11.521 -20.610 -36.621 1.00 26.62 618 CYS A O 1
ATOM 4897 N N . GLN A 1 619 ? 13.735 -20.353 -37.013 1.00 25.50 619 GLN A N 1
ATOM 4898 C CA . GLN A 1 619 ? 14.084 -21.604 -37.675 1.00 25.50 619 GLN A CA 1
ATOM 4899 C C . GLN A 1 619 ? 15.274 -22.171 -36.920 1.00 25.50 619 GLN A C 1
ATOM 4901 O O . GLN A 1 619 ? 16.144 -21.345 -36.549 1.00 25.50 619 GLN A O 1
#

Nearest PDB structures (foldseek):
  4f86-assembly1_E  TM=3.925E-01  e=5.638E-02  Streptomyces lasalocidi
  4f86-assembly2_J  TM=3.926E-01  e=5.638E-02  Streptomyces lasalocidi
  4f86-assembly2_I  TM=3.926E-01  e=6.579E-02  Streptomyces lasalocidi
  3vc2-assembly2_B  TM=2.883E-01  e=7.291E-02  Streptomyces coelicolor A3(2)
  3g5t-assembly1_A  TM=2.402E-01  e=1.728E-02  Saccharomyces cerevisiae